Protein AF-0000000068600817 (afdb_homodimer)

pLDDT: mean 89.71, std 9.4, range [41.53, 97.94]

Foldseek 3Di:
DPPDADDPVLLLVLQCVDLLSVLLVLLLLLLVLVLVLVVLVVVQVVCCVPPVDRDPVSVVSNVVSVVSNVVSVLVSLVSLPPVLVVLVVQLVVQLVVLVVVPDDDCRSCPALSNLLSVLLSVLSVLSVVLSCVVVVNDDDDPVVNLVSLQSSLQSLLSSLVSQLVVLVVLLVVLVVQLVVLVVQLVVLVVVCVVVVDDPVVSNVVSVVSNVVSVVSNVVSVLSNLLSVLVSVLSVQSNDPDVPPDPPPPNVNSVSSSVSSVSSNVVSSVVSVVVSD/DPPDADDPVLLLVLQCVDLLSVLLVLLLLLLVLVLVLVVLVVVQVVCCVPPVDRDPVSVVSNVVSVVSNVVSVLVSLVSLPPVLVVLVVQLVVQLVVLVVVPDDDCRSCPALSNLLSVLLSVLSVLSVVLSCVVVVNDPDDPVVNLVSLQSSLQSLLSSLVSQLVVLVVLLVVLVVQLVVLVVQLVVLVVCCVVVVDDPVVSNVVSVVSNVVSVVSNVVSVLSNLLSVLVSVLSVQSNDPDVPPDPPPPNVNSVSSSVSSVSSNVVSSVVSVVVSD

InterPro domains:
  IPR008733 Peroxisomal biogenesis factor 11 [PF05648] (11-262)

Structure (mmCIF, N/CA/C/O backbone):
data_AF-0000000068600817-model_v1
#
loop_
_entity.id
_entity.type
_entity.pdbx_description
1 polymer 'Peroxisomal biogenesis factor 11'
#
loop_
_atom_site.group_PDB
_atom_site.id
_atom_site.type_symbol
_atom_site.label_atom_id
_atom_site.label_alt_id
_atom_site.label_comp_id
_atom_site.label_asym_id
_atom_site.label_entity_id
_atom_site.label_seq_id
_atom_site.pdbx_PDB_ins_code
_atom_site.Cartn_x
_atom_site.Cartn_y
_atom_site.Cartn_z
_atom_site.occupancy
_atom_site.B_iso_or_equiv
_atom_site.auth_seq_id
_atom_site.auth_comp_id
_atom_site.auth_asym_id
_atom_site.auth_atom_id
_atom_site.pdbx_PDB_model_num
ATOM 1 N N . MET A 1 1 ? -9.797 -16.734 -18.25 1 41.94 1 MET A N 1
ATOM 2 C CA . MET A 1 1 ? -8.5 -16.516 -18.875 1 41.94 1 MET A CA 1
ATOM 3 C C . MET A 1 1 ? -8.539 -15.289 -19.781 1 41.94 1 MET A C 1
ATOM 5 O O . MET A 1 1 ? -9.484 -15.094 -20.531 1 41.94 1 MET A O 1
ATOM 9 N N . ARG A 1 2 ? -7.879 -14.242 -19.297 1 53.97 2 ARG A N 1
ATOM 10 C CA . ARG A 1 2 ? -7.941 -12.992 -20.047 1 53.97 2 ARG A CA 1
ATOM 11 C C . ARG A 1 2 ? -7.43 -13.18 -21.469 1 53.97 2 ARG A C 1
ATOM 13 O O . ARG A 1 2 ? -6.309 -13.656 -21.672 1 53.97 2 ARG A O 1
ATOM 20 N N . ASP A 1 3 ? -8.273 -13.297 -22.328 1 66.25 3 ASP A N 1
ATOM 21 C CA . ASP A 1 3 ? -7.957 -13.516 -23.734 1 66.25 3 ASP A CA 1
ATOM 22 C C . ASP A 1 3 ? -7.066 -12.398 -24.281 1 66.25 3 ASP A C 1
ATOM 24 O O . ASP A 1 3 ? -6.477 -12.531 -25.359 1 66.25 3 ASP A O 1
ATOM 28 N N . ARG A 1 4 ? -6.957 -11.336 -23.594 1 80 4 ARG A N 1
ATOM 29 C CA . ARG A 1 4 ? -6.211 -10.219 -24.172 1 80 4 ARG A CA 1
ATOM 30 C C . ARG A 1 4 ? -4.867 -10.047 -23.469 1 80 4 ARG A C 1
ATOM 32 O O . ARG A 1 4 ? -4.746 -10.289 -22.266 1 80 4 ARG A O 1
ATOM 39 N N . PRO A 1 5 ? -3.898 -9.742 -24.219 1 88.75 5 PRO A N 1
ATOM 40 C CA . PRO A 1 5 ? -2.586 -9.461 -23.641 1 88.75 5 PRO A CA 1
ATOM 41 C C . PRO A 1 5 ? -2.615 -8.305 -22.641 1 88.75 5 PRO A C 1
ATOM 43 O O . PRO A 1 5 ? -3.422 -7.379 -22.797 1 88.75 5 PRO A O 1
ATOM 46 N N . PRO A 1 6 ? -1.846 -8.359 -21.703 1 91.31 6 PRO A N 1
ATOM 47 C CA . PRO A 1 6 ? -1.811 -7.281 -20.719 1 91.31 6 PRO A CA 1
ATOM 48 C C . PRO A 1 6 ? -1.373 -5.949 -21.328 1 91.31 6 PRO A C 1
ATOM 50 O O . PRO A 1 6 ? -0.428 -5.906 -22.109 1 91.31 6 PRO A O 1
ATOM 53 N N . ASP A 1 7 ? -2.107 -4.879 -21 1 93.19 7 ASP A N 1
ATOM 54 C CA . ASP A 1 7 ? -1.777 -3.545 -21.5 1 93.19 7 ASP A CA 1
ATOM 55 C C . ASP A 1 7 ? -1.223 -2.664 -20.375 1 93.19 7 ASP A C 1
ATOM 57 O O . ASP A 1 7 ? -0.893 -3.158 -19.297 1 93.19 7 ASP A O 1
ATOM 61 N N . ALA A 1 8 ? -1.062 -1.355 -20.672 1 94.44 8 ALA A N 1
ATOM 62 C CA . ALA A 1 8 ? -0.453 -0.411 -19.734 1 94.44 8 ALA A CA 1
ATOM 63 C C . ALA A 1 8 ? -1.304 -0.256 -18.484 1 94.44 8 ALA A C 1
ATOM 65 O O . ALA A 1 8 ? -0.772 -0.103 -17.375 1 94.44 8 ALA A O 1
ATOM 66 N N . LEU A 1 9 ? -2.592 -0.32 -18.688 1 95.81 9 LEU A N 1
ATOM 67 C CA . LEU A 1 9 ? -3.502 -0.198 -17.547 1 95.81 9 LEU A CA 1
ATOM 68 C C . LEU A 1 9 ? -3.35 -1.384 -16.609 1 95.81 9 LEU A C 1
ATOM 70 O O . LEU A 1 9 ? -3.297 -1.206 -15.383 1 95.81 9 LEU A O 1
ATOM 74 N N . ASP A 1 10 ? -3.24 -2.561 -17.141 1 96.69 10 ASP A N 1
ATOM 75 C CA . ASP A 1 10 ? -3.074 -3.762 -16.328 1 96.69 10 ASP A CA 1
ATOM 76 C C . ASP A 1 10 ? -1.786 -3.699 -15.508 1 96.69 10 ASP A C 1
ATOM 78 O O . ASP A 1 10 ? -1.777 -4.051 -14.328 1 96.69 10 ASP A O 1
ATOM 82 N N . VAL A 1 11 ? -0.773 -3.225 -16.156 1 96.44 11 VAL A N 1
ATOM 83 C CA . VAL A 1 11 ? 0.528 -3.15 -15.5 1 96.44 11 VAL A CA 1
ATOM 84 C C . VAL A 1 11 ? 0.489 -2.098 -14.391 1 96.44 11 VAL A C 1
ATOM 86 O O . VAL A 1 11 ? 1.001 -2.326 -13.297 1 96.44 11 VAL A O 1
ATOM 89 N N . ALA A 1 12 ? -0.114 -0.956 -14.711 1 97.19 12 ALA A N 1
ATOM 90 C CA . ALA A 1 12 ? -0.217 0.115 -13.727 1 97.19 12 ALA A CA 1
ATOM 91 C C . ALA A 1 12 ? -1 -0.343 -12.5 1 97.19 12 ALA A C 1
ATOM 93 O O . ALA A 1 12 ? -0.604 -0.067 -11.359 1 97.19 12 ALA A O 1
ATOM 94 N N . VAL A 1 13 ? -2.059 -1.041 -12.75 1 97.25 13 VAL A N 1
ATOM 95 C CA . VAL A 1 13 ? -2.898 -1.51 -11.648 1 97.25 13 VAL A CA 1
ATOM 96 C C . VAL A 1 13 ? -2.146 -2.561 -10.836 1 97.25 13 VAL A C 1
ATOM 98 O O . VAL A 1 13 ? -2.188 -2.547 -9.602 1 97.25 13 VAL A O 1
ATOM 101 N N . ALA A 1 14 ? -1.456 -3.445 -11.523 1 97 14 ALA A N 1
ATOM 102 C CA . ALA A 1 14 ? -0.674 -4.469 -10.836 1 97 14 ALA A CA 1
ATOM 103 C C . ALA A 1 14 ? 0.4 -3.838 -9.953 1 97 14 ALA A C 1
ATOM 105 O O . ALA A 1 14 ? 0.659 -4.312 -8.844 1 97 14 ALA A O 1
ATOM 106 N N . LEU A 1 15 ? 1.01 -2.793 -10.469 1 97.44 15 LEU A N 1
ATOM 107 C CA . LEU A 1 15 ? 2.035 -2.068 -9.727 1 97.44 15 LEU A CA 1
ATOM 108 C C . LEU A 1 15 ? 1.442 -1.405 -8.492 1 97.44 15 LEU A C 1
ATOM 110 O O . LEU A 1 15 ? 1.989 -1.53 -7.391 1 97.44 15 LEU A O 1
ATOM 114 N N . LEU A 1 16 ? 0.295 -0.814 -8.594 1 97.38 16 LEU A N 1
ATOM 115 C CA . LEU A 1 16 ? -0.275 0.026 -7.551 1 97.38 16 LEU A CA 1
ATOM 116 C C . LEU A 1 16 ? -1.018 -0.817 -6.52 1 97.38 16 LEU A C 1
ATOM 118 O O . LEU A 1 16 ? -1.346 -0.332 -5.434 1 97.38 16 LEU A O 1
ATOM 122 N N . LYS A 1 17 ? -1.222 -2.053 -6.801 1 96.56 17 LYS A N 1
ATOM 123 C CA . LYS A 1 17 ? -1.918 -2.924 -5.859 1 96.56 17 LYS A CA 1
ATOM 124 C C . LYS A 1 17 ? -0.972 -3.422 -4.77 1 96.56 17 LYS A C 1
ATOM 126 O O . LYS A 1 17 ? -1.417 -3.938 -3.742 1 96.56 17 LYS A O 1
ATOM 131 N N . LYS A 1 18 ? 0.251 -3.209 -5 1 97 18 LYS A N 1
ATOM 132 C CA . LYS A 1 18 ? 1.249 -3.607 -4.016 1 97 18 LYS A CA 1
ATOM 133 C C . LYS A 1 18 ? 1.677 -2.424 -3.152 1 97 18 LYS A C 1
ATOM 135 O O . LYS A 1 18 ? 1.805 -1.302 -3.65 1 97 18 LYS A O 1
ATOM 140 N N . ARG A 1 19 ? 1.894 -2.721 -1.908 1 96.56 19 ARG A N 1
ATOM 141 C CA . ARG A 1 19 ? 2.354 -1.683 -0.993 1 96.56 19 ARG A CA 1
ATOM 142 C C . ARG A 1 19 ? 3.643 -1.04 -1.497 1 96.56 19 ARG A C 1
ATOM 144 O O . ARG A 1 19 ? 3.752 0.187 -1.546 1 96.56 19 ARG A O 1
ATOM 151 N N . ASP A 1 20 ? 4.594 -1.848 -1.91 1 95.44 20 ASP A N 1
ATOM 152 C CA . ASP A 1 20 ? 5.879 -1.329 -2.375 1 95.44 20 ASP A CA 1
ATOM 153 C C . ASP A 1 20 ? 5.723 -0.586 -3.699 1 95.44 20 ASP A C 1
ATOM 155 O O . ASP A 1 20 ? 6.449 0.373 -3.967 1 95.44 20 ASP A O 1
ATOM 159 N N . GLY A 1 21 ? 4.828 -1.046 -4.512 1 96.88 21 GLY A N 1
ATOM 160 C CA . GLY A 1 21 ? 4.602 -0.365 -5.777 1 96.88 21 GLY A CA 1
ATOM 161 C C . GLY A 1 21 ? 4.148 1.072 -5.609 1 96.88 21 GLY A C 1
ATOM 162 O O . GLY A 1 21 ? 4.73 1.987 -6.191 1 96.88 21 GLY A O 1
ATOM 163 N N . VAL A 1 22 ? 3.123 1.237 -4.766 1 96.81 22 VAL A N 1
ATOM 164 C CA . VAL A 1 22 ? 2.607 2.584 -4.551 1 96.81 22 VAL A CA 1
ATOM 165 C C . VAL A 1 22 ? 3.652 3.428 -3.824 1 96.81 22 VAL A C 1
ATOM 167 O O . VAL A 1 22 ? 3.791 4.625 -4.094 1 96.81 22 VAL A O 1
ATOM 170 N N . ASP A 1 23 ? 4.371 2.85 -2.92 1 96.38 23 ASP A N 1
ATOM 171 C CA . ASP A 1 23 ? 5.402 3.578 -2.184 1 96.38 23 ASP A CA 1
ATOM 172 C C . ASP A 1 23 ? 6.469 4.125 -3.129 1 96.38 23 ASP A C 1
ATOM 174 O O . ASP A 1 23 ? 6.93 5.258 -2.969 1 96.38 23 ASP A O 1
ATOM 178 N N . LYS A 1 24 ? 6.863 3.301 -4.137 1 96.12 24 LYS A N 1
ATOM 179 C CA . LYS A 1 24 ? 7.926 3.742 -5.035 1 96.12 24 LYS A CA 1
ATOM 180 C C . LYS A 1 24 ? 7.41 4.785 -6.023 1 96.12 24 LYS A C 1
ATOM 182 O O . LYS A 1 24 ? 8.172 5.645 -6.48 1 96.12 24 LYS A O 1
ATOM 187 N N . VAL A 1 25 ? 6.145 4.746 -6.301 1 97.12 25 VAL A N 1
ATOM 188 C CA . VAL A 1 25 ? 5.543 5.801 -7.113 1 97.12 25 VAL A CA 1
ATOM 189 C C . VAL A 1 25 ? 5.539 7.113 -6.332 1 97.12 25 VAL A C 1
ATOM 191 O O . VAL A 1 25 ? 5.922 8.156 -6.867 1 97.12 25 VAL A O 1
ATOM 194 N N . LEU A 1 26 ? 5.152 7.012 -5.094 1 97.25 26 LEU A N 1
ATOM 195 C CA . LEU A 1 26 ? 5.105 8.203 -4.258 1 97.25 26 LEU A CA 1
ATOM 196 C C . LEU A 1 26 ? 6.508 8.75 -4.008 1 97.25 26 LEU A C 1
ATOM 198 O O . LEU A 1 26 ? 6.707 9.969 -3.953 1 97.25 26 LEU A O 1
ATOM 202 N N . LYS A 1 27 ? 7.402 7.832 -3.863 1 96.19 27 LYS A N 1
ATOM 203 C CA . LYS A 1 27 ? 8.797 8.258 -3.717 1 96.19 27 LYS A CA 1
ATOM 204 C C . LYS A 1 27 ? 9.258 9.039 -4.941 1 96.19 27 LYS A C 1
ATOM 206 O O . LYS A 1 27 ? 9.938 10.062 -4.809 1 96.19 27 LYS A O 1
ATOM 211 N N . LEU A 1 28 ? 8.953 8.562 -6.039 1 97.25 28 LEU A N 1
ATOM 212 C CA . LEU A 1 28 ? 9.32 9.242 -7.277 1 97.25 28 LEU A CA 1
ATOM 213 C C . LEU A 1 28 ? 8.703 10.633 -7.332 1 97.25 28 LEU A C 1
ATOM 215 O O . LEU A 1 28 ? 9.383 11.609 -7.648 1 97.25 28 LEU A O 1
ATOM 219 N N . PHE A 1 29 ? 7.422 10.766 -6.98 1 96.94 29 PHE A N 1
ATOM 220 C CA . PHE A 1 29 ? 6.746 12.055 -6.973 1 96.94 29 PHE A CA 1
ATOM 221 C C . PHE A 1 29 ? 7.395 13 -5.965 1 96.94 29 PHE A C 1
ATOM 223 O O . PHE A 1 29 ? 7.586 14.18 -6.25 1 96.94 29 PHE A O 1
ATOM 230 N N . ARG A 1 30 ? 7.684 12.43 -4.883 1 96.44 30 ARG A N 1
ATOM 231 C CA . ARG A 1 30 ? 8.258 13.25 -3.824 1 96.44 30 ARG A CA 1
ATOM 232 C C . ARG A 1 30 ? 9.602 13.836 -4.258 1 96.44 30 ARG A C 1
ATOM 234 O O . ARG A 1 30 ? 9.789 15.055 -4.207 1 96.44 30 ARG A O 1
ATOM 241 N N . TYR A 1 31 ? 10.438 13.047 -4.746 1 95.75 31 TYR A N 1
ATOM 242 C CA . TYR A 1 31 ? 11.789 13.5 -5.062 1 95.75 31 TYR A CA 1
ATOM 243 C C . TYR A 1 31 ? 11.805 14.32 -6.344 1 95.75 31 TYR A C 1
ATOM 245 O O . TYR A 1 31 ? 12.633 15.219 -6.504 1 95.75 31 TYR A O 1
ATOM 253 N N . ALA A 1 32 ? 10.922 14.023 -7.266 1 97.19 32 ALA A N 1
ATOM 254 C CA . ALA A 1 32 ? 10.766 14.906 -8.414 1 97.19 32 ALA A CA 1
ATOM 255 C C . ALA A 1 32 ? 10.344 16.312 -7.973 1 97.19 32 ALA A C 1
ATOM 257 O O . ALA A 1 32 ? 10.844 17.312 -8.5 1 97.19 32 ALA A O 1
ATOM 258 N N . THR A 1 33 ? 9.461 16.328 -7.008 1 97 33 THR A N 1
ATOM 259 C CA . THR A 1 33 ? 8.992 17.609 -6.488 1 97 33 THR A CA 1
ATOM 260 C C . THR A 1 33 ? 10.117 18.344 -5.762 1 97 33 THR A C 1
ATOM 262 O O . THR A 1 33 ? 10.297 19.547 -5.953 1 97 33 THR A O 1
ATOM 265 N N . ILE A 1 34 ? 10.812 17.641 -4.969 1 95.88 34 ILE A N 1
ATOM 266 C CA . ILE A 1 34 ? 11.922 18.234 -4.246 1 95.88 34 ILE A CA 1
ATOM 267 C C . ILE A 1 34 ? 12.93 18.812 -5.238 1 95.88 34 ILE A C 1
ATOM 269 O O . ILE A 1 34 ? 13.414 19.938 -5.062 1 95.88 34 ILE A O 1
ATOM 273 N N . PHE A 1 35 ? 13.203 18.062 -6.238 1 95.5 35 PHE A N 1
ATOM 274 C CA . PHE A 1 35 ? 14.141 18.516 -7.262 1 95.5 35 PHE A CA 1
ATOM 275 C C . PHE A 1 35 ? 13.609 19.766 -7.961 1 95.5 35 PHE A C 1
ATOM 277 O O . PHE A 1 35 ? 14.328 20.75 -8.117 1 95.5 35 PHE A O 1
ATOM 284 N N . ALA A 1 36 ? 12.391 19.75 -8.367 1 95.44 36 ALA A N 1
ATOM 285 C CA . ALA A 1 36 ? 11.781 20.875 -9.07 1 95.44 36 ALA A CA 1
ATOM 286 C C . ALA A 1 36 ? 11.75 22.125 -8.188 1 95.44 36 ALA A C 1
ATOM 288 O O . ALA A 1 36 ? 12.031 23.234 -8.656 1 95.44 36 ALA A O 1
ATOM 289 N N . VAL A 1 37 ? 11.398 21.953 -6.965 1 95.12 37 VAL A N 1
ATOM 290 C CA . VAL A 1 37 ? 11.328 23.062 -6.023 1 95.12 37 VAL A CA 1
ATOM 291 C C . VAL A 1 37 ? 12.719 23.641 -5.805 1 95.12 37 VAL A C 1
ATOM 293 O O . VAL A 1 37 ? 12.891 24.875 -5.766 1 95.12 37 VAL A O 1
ATOM 296 N N . SER A 1 38 ? 13.664 22.781 -5.629 1 93.25 38 SER A N 1
ATOM 297 C CA . SER A 1 38 ? 15.039 23.234 -5.438 1 93.25 38 SER A CA 1
ATOM 298 C C . SER A 1 38 ? 15.539 24.016 -6.645 1 93.25 38 SER A C 1
ATOM 300 O O . SER A 1 38 ? 16.219 25.031 -6.496 1 93.25 38 SER A O 1
ATOM 302 N N . GLU A 1 39 ? 15.266 23.562 -7.824 1 92.56 39 GLU A N 1
ATOM 303 C CA . GLU A 1 39 ? 15.656 24.266 -9.047 1 92.56 39 GLU A CA 1
ATOM 304 C C . GLU A 1 39 ? 14.938 25.609 -9.148 1 92.56 39 GLU A C 1
ATOM 306 O O . GLU A 1 39 ? 15.523 26.594 -9.609 1 92.56 39 GLU A O 1
ATOM 311 N N . ALA A 1 40 ? 13.734 25.609 -8.758 1 92.56 40 ALA A N 1
ATOM 312 C CA . ALA A 1 40 ? 12.969 26.844 -8.773 1 92.56 40 ALA A CA 1
ATOM 313 C C . ALA A 1 40 ? 13.555 27.859 -7.789 1 92.56 40 ALA A C 1
ATOM 315 O O . ALA A 1 40 ? 13.602 29.062 -8.078 1 92.56 40 ALA A O 1
ATOM 316 N N . LYS A 1 41 ? 13.883 27.406 -6.648 1 91.06 41 LYS A N 1
ATOM 317 C CA . LYS A 1 41 ? 14.516 28.281 -5.66 1 91.06 41 LYS A CA 1
ATOM 318 C C . LYS A 1 41 ? 15.82 28.875 -6.203 1 91.06 41 LYS A C 1
ATOM 320 O O . LYS A 1 41 ? 16.109 30.047 -6 1 91.06 41 LYS A O 1
ATOM 325 N N . ARG A 1 42 ? 16.547 28.047 -6.867 1 88.88 42 ARG A N 1
ATOM 326 C CA . ARG A 1 42 ? 17.797 28.5 -7.449 1 88.88 42 ARG A CA 1
ATOM 327 C C . ARG A 1 42 ? 17.562 29.547 -8.523 1 88.88 42 ARG A C 1
ATOM 329 O O . ARG A 1 42 ? 18.25 30.578 -8.57 1 88.88 42 ARG A O 1
ATOM 336 N N . MET A 1 43 ? 16.656 29.234 -9.328 1 86.81 43 MET A N 1
ATOM 337 C CA . MET A 1 43 ? 16.328 30.172 -10.406 1 86.81 43 MET A CA 1
ATOM 338 C C . MET A 1 43 ? 15.82 31.484 -9.852 1 86.81 43 MET A C 1
ATOM 340 O O . MET A 1 43 ? 16.125 32.562 -10.383 1 86.81 43 MET A O 1
ATOM 344 N N . SER A 1 44 ? 14.977 31.406 -8.875 1 87.25 44 SER A N 1
ATOM 345 C CA . SER A 1 44 ? 14.43 32.625 -8.242 1 87.25 44 SER A CA 1
ATOM 346 C C . SER A 1 44 ? 15.531 33.438 -7.605 1 87.25 44 SER A C 1
ATOM 348 O O . SER A 1 44 ? 15.5 34.688 -7.672 1 87.25 44 SER A O 1
ATOM 350 N N . ARG A 1 45 ? 16.453 32.844 -6.984 1 85.31 45 ARG A N 1
ATOM 351 C CA . ARG A 1 45 ? 17.578 33.531 -6.387 1 85.31 45 ARG A CA 1
ATOM 352 C C . ARG A 1 45 ? 18.406 34.25 -7.449 1 85.31 45 ARG A C 1
ATOM 354 O O . ARG A 1 45 ? 18.797 35.406 -7.266 1 85.31 45 ARG A O 1
ATOM 361 N N . THR A 1 46 ? 18.625 33.594 -8.5 1 82.94 46 THR A N 1
ATOM 362 C CA . THR A 1 46 ? 19.391 34.156 -9.594 1 82.94 46 THR A CA 1
ATOM 363 C C . THR A 1 46 ? 18.656 35.344 -10.219 1 82.94 46 THR A C 1
ATOM 365 O O . THR A 1 46 ? 19.25 36.375 -10.555 1 82.94 46 THR A O 1
ATOM 368 N N . ALA A 1 47 ? 17.375 35.094 -10.383 1 81.69 47 ALA A N 1
ATOM 369 C CA . ALA A 1 47 ? 16.547 36.156 -10.961 1 81.69 47 ALA A CA 1
ATOM 370 C C . ALA A 1 47 ? 16.484 37.375 -10.039 1 81.69 47 ALA A C 1
ATOM 372 O O . ALA A 1 47 ? 16.531 38.5 -10.508 1 81.69 47 ALA A O 1
ATOM 373 N N . LYS A 1 48 ? 16.266 37.156 -8.812 1 81.06 48 LYS A N 1
ATOM 374 C CA . LYS A 1 48 ? 16.234 38.219 -7.844 1 81.06 48 LYS A CA 1
ATOM 375 C C . LYS A 1 48 ? 17.547 39.031 -7.871 1 81.06 48 LYS A C 1
ATOM 377 O O . LYS A 1 48 ? 17.531 40.25 -7.781 1 81.06 48 LYS A O 1
ATOM 382 N N . ASP A 1 49 ? 18.594 38.281 -8.008 1 78.44 49 ASP A N 1
ATOM 383 C CA . ASP A 1 49 ? 19.891 38.938 -8.07 1 78.44 49 ASP A CA 1
ATOM 384 C C . ASP A 1 49 ? 20.047 39.75 -9.344 1 78.44 49 ASP A C 1
ATOM 386 O O . ASP A 1 49 ? 20.688 40.781 -9.344 1 78.44 49 ASP A O 1
ATOM 390 N N . SER A 1 50 ? 19.359 39.281 -10.328 1 76.19 50 SER A N 1
ATOM 391 C CA . SER A 1 50 ? 19.516 39.938 -11.617 1 76.19 50 SER A CA 1
ATOM 392 C C . SER A 1 50 ? 18.5 41.062 -11.781 1 76.19 50 SER A C 1
ATOM 394 O O . SER A 1 50 ? 18.828 42.156 -12.219 1 76.19 50 SER A O 1
ATOM 396 N N . SER A 1 51 ? 17.25 40.688 -11.531 1 75.06 51 SER A N 1
ATOM 397 C CA . SER A 1 51 ? 16.203 41.656 -11.898 1 75.06 51 SER A CA 1
ATOM 398 C C . SER A 1 51 ? 15.539 42.219 -10.656 1 75.06 51 SER A C 1
ATOM 400 O O . SER A 1 51 ? 14.805 43.219 -10.75 1 75.06 51 SER A O 1
ATOM 402 N N . GLY A 1 52 ? 15.781 41.781 -9.43 1 69.75 52 GLY A N 1
ATOM 403 C CA . GLY A 1 52 ? 15.266 42.312 -8.188 1 69.75 52 GLY A CA 1
ATOM 404 C C . GLY A 1 52 ? 13.836 41.875 -7.895 1 69.75 52 GLY A C 1
ATOM 405 O O . GLY A 1 52 ? 13.273 42.25 -6.863 1 69.75 52 GLY A O 1
ATOM 406 N N . ALA A 1 53 ? 13.188 41.219 -8.781 1 71.25 53 ALA A N 1
ATOM 407 C CA . ALA A 1 53 ? 11.773 40.906 -8.539 1 71.25 53 ALA A CA 1
ATOM 408 C C . ALA A 1 53 ? 11.539 39.406 -8.422 1 71.25 53 ALA A C 1
ATOM 410 O O . ALA A 1 53 ? 12.102 38.625 -9.188 1 71.25 53 ALA A O 1
ATOM 411 N N . GLU A 1 54 ? 10.992 39.031 -7.336 1 75 54 GLU A N 1
ATOM 412 C CA . GLU A 1 54 ? 10.57 37.656 -7.16 1 75 54 GLU A CA 1
ATOM 413 C C . GLU A 1 54 ? 9.219 37.406 -7.828 1 75 54 GLU A C 1
ATOM 415 O O . GLU A 1 54 ? 8.289 38.188 -7.676 1 75 54 GLU A O 1
ATOM 420 N N . SER A 1 55 ? 9.188 36.5 -8.789 1 82.38 55 SER A N 1
ATOM 421 C CA . SER A 1 55 ? 7.949 36.156 -9.469 1 82.38 55 SER A CA 1
ATOM 422 C C . SER A 1 55 ? 6.977 35.469 -8.523 1 82.38 55 SER A C 1
ATOM 424 O O . SER A 1 55 ? 7.352 34.531 -7.812 1 82.38 55 SER A O 1
ATOM 426 N N . VAL A 1 56 ? 5.82 36.031 -8.328 1 80.62 56 VAL A N 1
ATOM 427 C CA . VAL A 1 56 ? 4.75 35.5 -7.492 1 80.62 56 VAL A CA 1
ATOM 428 C C . VAL A 1 56 ? 4.441 34.062 -7.883 1 80.62 56 VAL A C 1
ATOM 430 O O . VAL A 1 56 ? 4.191 33.219 -7.02 1 80.62 56 VAL A O 1
ATOM 433 N N . THR A 1 57 ? 4.566 33.781 -9.148 1 84.56 57 THR A N 1
ATOM 434 C CA . THR A 1 57 ? 4.277 32.438 -9.664 1 84.56 57 THR A CA 1
ATOM 435 C C . THR A 1 57 ? 5.301 31.438 -9.156 1 84.56 57 THR A C 1
ATOM 437 O O . THR A 1 57 ? 4.949 30.312 -8.805 1 84.56 57 THR A O 1
ATOM 440 N N . VAL A 1 58 ? 6.488 31.828 -9.062 1 89.44 58 VAL A N 1
ATOM 441 C CA . VAL A 1 58 ? 7.551 30.938 -8.617 1 89.44 58 VAL A CA 1
ATOM 442 C C . VAL A 1 58 ? 7.414 30.688 -7.121 1 89.44 58 VAL A C 1
ATOM 444 O O . VAL A 1 58 ? 7.598 29.547 -6.66 1 89.44 58 VAL A O 1
ATOM 447 N N . THR A 1 59 ? 7.023 31.656 -6.418 1 89.94 59 THR A N 1
ATOM 448 C CA . THR A 1 59 ? 6.848 31.516 -4.977 1 89.94 59 THR A CA 1
ATOM 449 C C . THR A 1 59 ? 5.688 30.578 -4.656 1 89.94 59 THR A C 1
ATOM 451 O O . THR A 1 59 ? 5.77 29.766 -3.73 1 89.94 59 THR A O 1
ATOM 454 N N . GLU A 1 60 ? 4.672 30.719 -5.43 1 91 60 GLU A N 1
ATOM 455 C CA . GLU A 1 60 ? 3.529 29.828 -5.246 1 91 60 GLU A CA 1
ATOM 456 C C . GLU A 1 60 ? 3.891 28.391 -5.59 1 91 60 GLU A C 1
ATOM 458 O O . GLU A 1 60 ? 3.438 27.453 -4.926 1 91 60 GLU A O 1
ATOM 463 N N . PHE A 1 61 ? 4.629 28.281 -6.578 1 93.31 61 PHE A N 1
ATOM 464 C CA . PHE A 1 61 ? 5.086 26.953 -6.98 1 93.31 61 PHE A CA 1
ATOM 465 C C . PHE A 1 61 ? 5.922 26.312 -5.879 1 93.31 61 PHE A C 1
ATOM 467 O O . PHE A 1 61 ? 5.758 25.125 -5.574 1 93.31 61 PHE A O 1
ATOM 474 N N . ILE A 1 62 ? 6.762 27.062 -5.301 1 94.5 62 ILE A N 1
ATOM 475 C CA . ILE A 1 62 ? 7.629 26.562 -4.234 1 94.5 62 ILE A CA 1
ATOM 476 C C . ILE A 1 62 ? 6.789 26.188 -3.018 1 94.5 62 ILE A C 1
ATOM 478 O O . ILE A 1 62 ? 7 25.141 -2.416 1 94.5 62 ILE A O 1
ATOM 482 N N . ARG A 1 63 ? 5.863 26.984 -2.699 1 93.69 63 ARG A N 1
ATOM 483 C CA . ARG A 1 63 ? 4.984 26.703 -1.567 1 93.69 63 ARG A CA 1
ATOM 484 C C . ARG A 1 63 ? 4.18 25.422 -1.8 1 93.69 63 ARG A C 1
ATOM 486 O O . ARG A 1 63 ? 4.137 24.547 -0.939 1 93.69 63 ARG A O 1
ATOM 493 N N . ALA A 1 64 ? 3.58 25.344 -2.971 1 94.75 64 ALA A N 1
ATOM 494 C CA . ALA A 1 64 ? 2.766 24.188 -3.326 1 94.75 64 ALA A CA 1
ATOM 495 C C . ALA A 1 64 ? 3.609 22.922 -3.373 1 94.75 64 ALA A C 1
ATOM 497 O O . ALA A 1 64 ? 3.186 21.859 -2.891 1 94.75 64 ALA A O 1
ATOM 498 N N . GLY A 1 65 ? 4.742 23.078 -3.977 1 96.38 65 GLY A N 1
ATOM 499 C CA . GLY A 1 65 ? 5.637 21.938 -4.059 1 96.38 65 GLY A CA 1
ATOM 500 C C . GLY A 1 65 ? 6.117 21.453 -2.701 1 96.38 65 GLY A C 1
ATOM 501 O O . GLY A 1 65 ? 6.203 20.25 -2.459 1 96.38 65 GLY A O 1
ATOM 502 N N . THR A 1 66 ? 6.387 22.359 -1.854 1 95.75 66 THR A N 1
ATOM 503 C CA . THR A 1 66 ? 6.832 22.016 -0.507 1 95.75 66 THR A CA 1
ATOM 504 C C . THR A 1 66 ? 5.715 21.328 0.274 1 95.75 66 THR A C 1
ATOM 506 O O . THR A 1 66 ? 5.953 20.344 0.982 1 95.75 66 THR A O 1
ATOM 509 N N . ALA A 1 67 ? 4.559 21.812 0.119 1 95 67 ALA A N 1
ATOM 510 C CA . ALA A 1 67 ? 3.41 21.203 0.774 1 95 67 ALA A CA 1
ATOM 511 C C . ALA A 1 67 ? 3.189 19.781 0.266 1 95 67 ALA A C 1
ATOM 513 O O . ALA A 1 67 ? 2.881 18.875 1.047 1 95 67 ALA A O 1
ATOM 514 N N . LEU A 1 68 ? 3.367 19.656 -1.008 1 96.25 68 LEU A N 1
ATOM 515 C CA . LEU A 1 68 ? 3.172 18.344 -1.636 1 96.25 68 LEU A CA 1
ATOM 516 C C . LEU A 1 68 ? 4.191 17.344 -1.124 1 96.25 68 LEU A C 1
ATOM 518 O O . LEU A 1 68 ? 3.828 16.234 -0.699 1 96.25 68 LEU A O 1
ATOM 522 N N . GLU A 1 69 ? 5.441 17.703 -1.213 1 96.88 69 GLU A N 1
ATOM 523 C CA . GLU A 1 69 ? 6.477 16.75 -0.792 1 96.88 69 GLU A CA 1
ATOM 524 C C . GLU A 1 69 ? 6.367 16.453 0.698 1 96.88 69 GLU A C 1
ATOM 526 O O . GLU A 1 69 ? 6.621 15.32 1.122 1 96.88 69 GLU A O 1
ATOM 531 N N . ARG A 1 70 ? 5.957 17.359 1.492 1 94.81 70 ARG A N 1
ATOM 532 C CA . ARG A 1 70 ? 5.777 17.125 2.92 1 94.81 70 ARG A CA 1
ATOM 533 C C . ARG A 1 70 ? 4.621 16.172 3.174 1 94.81 70 ARG A C 1
ATOM 535 O O . ARG A 1 70 ? 4.727 15.273 4.023 1 94.81 70 ARG A O 1
ATOM 542 N N . SER A 1 71 ? 3.57 16.391 2.5 1 95.25 71 SER A N 1
ATOM 543 C CA . SER A 1 71 ? 2.412 15.516 2.629 1 95.25 71 SER A CA 1
ATOM 544 C C . SER A 1 71 ? 2.762 14.086 2.252 1 95.25 71 SER A C 1
ATOM 546 O O . SER A 1 71 ? 2.414 13.148 2.973 1 95.25 71 SER A O 1
ATOM 548 N N . ILE A 1 72 ? 3.479 13.922 1.157 1 96.88 72 ILE A N 1
ATOM 549 C CA . ILE A 1 72 ? 3.863 12.594 0.687 1 96.88 72 ILE A CA 1
ATOM 550 C C . ILE A 1 72 ? 4.848 11.961 1.671 1 96.88 72 ILE A C 1
ATOM 552 O O . ILE A 1 72 ? 4.719 10.781 2.014 1 96.88 72 ILE A O 1
ATOM 556 N N . GLY A 1 73 ? 5.809 12.711 2.109 1 95.12 73 GLY A N 1
ATOM 557 C CA . GLY A 1 73 ? 6.781 12.211 3.066 1 95.12 73 GLY A CA 1
ATOM 558 C C . GLY A 1 73 ? 6.152 11.711 4.352 1 95.12 73 GLY A C 1
ATOM 559 O O . GLY A 1 73 ? 6.512 10.641 4.848 1 95.12 73 GLY A O 1
ATOM 560 N N . SER A 1 74 ? 5.215 12.461 4.809 1 93.88 74 SER A N 1
ATOM 561 C CA . SER A 1 74 ? 4.516 12.07 6.031 1 93.88 74 SER A CA 1
ATOM 562 C C . SER A 1 74 ? 3.701 10.797 5.82 1 93.88 74 SER A C 1
ATOM 564 O O . SER A 1 74 ? 3.65 9.938 6.695 1 93.88 74 SER A O 1
ATOM 566 N N . ALA A 1 75 ? 3.059 10.703 4.699 1 96.12 75 ALA A N 1
ATOM 567 C CA . ALA A 1 75 ? 2.24 9.531 4.395 1 96.12 75 ALA A CA 1
ATOM 568 C C . ALA A 1 75 ? 3.104 8.281 4.266 1 96.12 75 ALA A C 1
ATOM 570 O O . ALA A 1 75 ? 2.725 7.207 4.734 1 96.12 75 ALA A O 1
ATOM 571 N N . ARG A 1 76 ? 4.219 8.445 3.633 1 94.81 76 ARG A N 1
ATOM 572 C CA . ARG A 1 76 ? 5.105 7.305 3.443 1 94.81 76 ARG A CA 1
ATOM 573 C C . ARG A 1 76 ? 5.582 6.754 4.781 1 94.81 76 ARG A C 1
ATOM 575 O O . ARG A 1 76 ? 5.773 5.543 4.93 1 94.81 76 ARG A O 1
ATOM 582 N N . ARG A 1 77 ? 5.785 7.531 5.707 1 93.38 77 ARG A N 1
ATOM 583 C CA . ARG A 1 77 ? 6.207 7.07 7.027 1 93.38 77 ARG A CA 1
ATOM 584 C C . ARG A 1 77 ? 5.133 6.211 7.68 1 93.38 77 ARG A C 1
ATOM 586 O O . ARG A 1 77 ? 5.438 5.195 8.312 1 93.38 77 ARG A O 1
ATOM 593 N N . VAL A 1 78 ? 3.904 6.598 7.492 1 95.25 78 VAL A N 1
ATOM 594 C CA . VAL A 1 78 ? 2.793 5.863 8.086 1 95.25 78 VAL A CA 1
ATOM 595 C C . VAL A 1 78 ? 2.662 4.492 7.422 1 95.25 78 VAL A C 1
ATOM 597 O O . VAL A 1 78 ? 2.467 3.484 8.102 1 95.25 78 VAL A O 1
ATOM 600 N N . TYR A 1 79 ? 2.816 4.449 6.152 1 93.31 79 TYR A N 1
ATOM 601 C CA . TYR A 1 79 ? 2.572 3.221 5.402 1 93.31 79 TYR A CA 1
ATOM 602 C C . TYR A 1 79 ? 3.719 2.234 5.586 1 93.31 79 TYR A C 1
ATOM 604 O O . TYR A 1 79 ? 3.66 1.105 5.094 1 93.31 79 TYR A O 1
ATOM 612 N N . ARG A 1 80 ? 4.738 2.635 6.348 1 92.94 80 ARG A N 1
ATOM 613 C CA . ARG A 1 80 ? 5.812 1.709 6.688 1 92.94 80 ARG A CA 1
ATOM 614 C C . ARG A 1 80 ? 5.438 0.846 7.883 1 92.94 80 ARG A C 1
ATOM 616 O O . ARG A 1 80 ? 6.18 -0.06 8.266 1 92.94 80 ARG A O 1
ATOM 623 N N . VAL A 1 81 ? 4.316 1.058 8.328 1 93.31 81 VAL A N 1
ATOM 624 C CA . VAL A 1 81 ? 3.861 0.314 9.492 1 93.31 81 VAL A CA 1
ATOM 625 C C . VAL A 1 81 ? 3.859 -1.182 9.188 1 93.31 81 VAL A C 1
ATOM 627 O O . VAL A 1 81 ? 3.361 -1.606 8.141 1 93.31 81 VAL A O 1
ATOM 630 N N . GLY A 1 82 ? 4.512 -1.918 10.062 1 95.25 82 GLY A N 1
ATOM 631 C CA . GLY A 1 82 ? 4.48 -3.369 9.961 1 95.25 82 GLY A CA 1
ATOM 632 C C . GLY A 1 82 ? 5.5 -3.918 8.984 1 95.25 82 GLY A C 1
ATOM 633 O O . GLY A 1 82 ? 5.66 -5.137 8.859 1 95.25 82 GLY A O 1
ATOM 634 N N . LYS A 1 83 ? 6.199 -3.072 8.328 1 96 83 LYS A N 1
ATOM 635 C CA . LYS A 1 83 ? 7.184 -3.535 7.352 1 96 83 LYS A CA 1
ATOM 636 C C . LYS A 1 83 ? 8.258 -4.391 8.023 1 96 83 LYS A C 1
ATOM 638 O O . LYS A 1 83 ? 8.844 -5.266 7.383 1 96 83 LYS A O 1
ATOM 643 N N . PHE A 1 84 ? 8.555 -4.141 9.344 1 97.25 84 PHE A N 1
ATOM 644 C CA . PHE A 1 84 ? 9.578 -4.895 10.062 1 97.25 84 PHE A CA 1
ATOM 645 C C . PHE A 1 84 ? 9.203 -6.371 10.141 1 97.25 84 PHE A C 1
ATOM 647 O O . PHE A 1 84 ? 10.078 -7.227 10.297 1 97.25 84 PHE A O 1
ATOM 654 N N . LEU A 1 85 ? 7.918 -6.668 10.031 1 97 85 LEU A N 1
ATOM 655 C CA . LEU A 1 85 ? 7.488 -8.062 10.023 1 97 85 LEU A CA 1
ATOM 656 C C . LEU A 1 85 ? 7.992 -8.781 8.773 1 97 85 LEU A C 1
ATOM 658 O O . LEU A 1 85 ? 8.336 -9.961 8.836 1 97 85 LEU A O 1
ATOM 662 N N . GLY A 1 86 ? 7.984 -8.039 7.719 1 96.38 86 GLY A N 1
ATOM 663 C CA . GLY A 1 86 ? 8.578 -8.602 6.52 1 96.38 86 GLY A CA 1
ATOM 664 C C . GLY A 1 86 ? 10.055 -8.914 6.672 1 96.38 86 GLY A C 1
ATOM 665 O O . GLY A 1 86 ? 10.539 -9.938 6.184 1 96.38 86 GLY A O 1
ATOM 666 N N . ASN A 1 87 ? 10.711 -8.07 7.355 1 96.31 87 ASN A N 1
ATOM 667 C CA . ASN A 1 87 ? 12.133 -8.289 7.594 1 96.31 87 ASN A CA 1
ATOM 668 C C . ASN A 1 87 ? 12.359 -9.445 8.57 1 96.31 87 ASN A C 1
ATOM 670 O O . ASN A 1 87 ? 13.367 -10.148 8.469 1 96.31 87 ASN A O 1
ATOM 674 N N . ALA A 1 88 ? 11.445 -9.562 9.5 1 96.75 88 ALA A N 1
ATOM 675 C CA . ALA A 1 88 ? 11.523 -10.727 10.383 1 96.75 88 ALA A CA 1
ATOM 676 C C . ALA A 1 88 ? 11.383 -12.023 9.594 1 96.75 88 ALA A C 1
ATOM 678 O O . ALA A 1 88 ? 12.078 -13.008 9.875 1 96.75 88 ALA A O 1
ATOM 679 N N . GLN A 1 89 ? 10.5 -12 8.703 1 96.5 89 GLN A N 1
ATOM 680 C CA . GLN A 1 89 ? 10.352 -13.156 7.824 1 96.5 89 GLN A CA 1
ATOM 681 C C . GLN A 1 89 ? 11.617 -13.406 7.008 1 96.5 89 GLN A C 1
ATOM 683 O O . GLN A 1 89 ? 12.055 -14.547 6.859 1 96.5 89 GLN A O 1
ATOM 688 N N . ASP A 1 90 ? 12.172 -12.32 6.465 1 95.19 90 ASP A N 1
ATOM 689 C CA . ASP A 1 90 ? 13.414 -12.43 5.707 1 95.19 90 ASP A CA 1
ATOM 690 C C . ASP A 1 90 ? 14.531 -13.016 6.562 1 95.19 90 ASP A C 1
ATOM 692 O O . ASP A 1 90 ? 15.352 -13.805 6.074 1 95.19 90 ASP A O 1
ATOM 696 N N . LEU A 1 91 ? 14.602 -12.57 7.785 1 95.56 91 LEU A N 1
ATOM 697 C CA . LEU A 1 91 ? 15.609 -13.062 8.719 1 95.56 91 LEU A CA 1
ATOM 698 C C . LEU A 1 91 ? 15.438 -14.555 8.953 1 95.56 91 LEU A C 1
ATOM 700 O O . LEU A 1 91 ? 16.406 -15.312 8.906 1 95.56 91 LEU A O 1
ATOM 704 N N . ARG A 1 92 ? 14.242 -14.945 9.203 1 94.5 92 ARG A N 1
ATOM 705 C CA . ARG A 1 92 ? 13.953 -16.359 9.406 1 94.5 92 ARG A CA 1
ATOM 706 C C . ARG A 1 92 ? 14.352 -17.188 8.18 1 94.5 92 ARG A C 1
ATOM 708 O O . ARG A 1 92 ? 14.953 -18.25 8.305 1 94.5 92 ARG A O 1
ATOM 715 N N . ASP A 1 93 ? 14.023 -16.672 7.047 1 92.62 93 ASP A N 1
ATOM 716 C CA . ASP A 1 93 ? 14.352 -17.375 5.809 1 92.62 93 ASP A CA 1
ATOM 717 C C . ASP A 1 93 ? 15.859 -17.438 5.594 1 92.62 93 ASP A C 1
ATOM 719 O O . ASP A 1 93 ? 16.391 -18.438 5.098 1 92.62 93 ASP A O 1
ATOM 723 N N . ALA A 1 94 ? 16.516 -16.359 5.914 1 92.69 94 ALA A N 1
ATOM 724 C CA . ALA A 1 94 ? 17.969 -16.328 5.762 1 92.69 94 ALA A CA 1
ATOM 725 C C . ALA A 1 94 ? 18.641 -17.344 6.684 1 92.69 94 ALA A C 1
ATOM 727 O O . ALA A 1 94 ? 19.609 -18 6.297 1 92.69 94 ALA A O 1
ATOM 728 N N . ILE A 1 95 ? 18.172 -17.453 7.855 1 93.5 95 ILE A N 1
ATOM 729 C CA . ILE A 1 95 ? 18.719 -18.422 8.805 1 93.5 95 ILE A CA 1
ATOM 730 C C . ILE A 1 95 ? 18.469 -19.844 8.297 1 93.5 95 ILE A C 1
ATOM 732 O O . ILE A 1 95 ? 19.375 -20.672 8.328 1 93.5 95 ILE A O 1
ATOM 736 N N . ALA A 1 96 ? 17.281 -20.062 7.82 1 90.75 96 ALA A N 1
ATOM 737 C CA . ALA A 1 96 ? 16.938 -21.375 7.293 1 90.75 96 ALA A CA 1
ATOM 738 C C . ALA A 1 96 ? 17.812 -21.734 6.098 1 90.75 96 ALA A C 1
ATOM 740 O O . ALA A 1 96 ? 18.219 -22.891 5.941 1 90.75 96 ALA A O 1
ATOM 741 N N . GLU A 1 97 ? 18.031 -20.781 5.316 1 89.88 97 GLU A N 1
ATOM 742 C CA . GLU A 1 97 ? 18.875 -21 4.152 1 89.88 97 GLU A CA 1
ATOM 743 C C . GLU A 1 97 ? 20.312 -21.297 4.57 1 89.88 97 GLU A C 1
ATOM 745 O O . GLU A 1 97 ? 20.984 -22.125 3.953 1 89.88 97 GLU A O 1
ATOM 750 N N . ALA A 1 98 ? 20.812 -20.578 5.516 1 89.94 98 ALA A N 1
ATOM 751 C CA . ALA A 1 98 ? 22.156 -20.828 6.031 1 89.94 98 ALA A CA 1
ATOM 752 C C . ALA A 1 98 ? 22.266 -22.234 6.633 1 89.94 98 ALA A C 1
ATOM 754 O O . ALA A 1 98 ? 23.266 -22.922 6.426 1 89.94 98 ALA A O 1
ATOM 755 N N . GLU A 1 99 ? 21.234 -22.625 7.297 1 90.31 99 GLU A N 1
ATOM 756 C CA . GLU A 1 99 ? 21.203 -23.969 7.871 1 90.31 99 GLU A CA 1
ATOM 757 C C . GLU A 1 99 ? 21.188 -25.047 6.781 1 90.31 99 GLU A C 1
ATOM 759 O O . GLU A 1 99 ? 21.859 -26.062 6.891 1 90.31 99 GLU A O 1
ATOM 764 N N . ALA A 1 100 ? 20.453 -24.766 5.836 1 89.06 100 ALA A N 1
ATOM 765 C CA . ALA A 1 100 ? 20.359 -25.688 4.715 1 89.06 100 ALA A CA 1
ATOM 766 C C . ALA A 1 100 ? 21.688 -25.812 3.977 1 89.06 100 ALA A C 1
ATOM 768 O O . ALA A 1 100 ? 21.984 -26.859 3.396 1 89.06 100 ALA A O 1
ATOM 769 N N . SER A 1 101 ? 22.469 -24.766 4.031 1 87.31 101 SER A N 1
ATOM 770 C CA . SER A 1 101 ? 23.75 -24.75 3.348 1 87.31 101 SER A CA 1
ATOM 771 C C . SER A 1 101 ? 24.844 -25.375 4.207 1 87.31 101 SER A C 1
ATOM 773 O O . SER A 1 101 ? 26 -25.453 3.793 1 87.31 101 SER A O 1
ATOM 775 N N . GLY A 1 102 ? 24.547 -25.688 5.449 1 85.75 102 GLY A N 1
ATOM 776 C CA . GLY A 1 102 ? 25.484 -26.453 6.262 1 85.75 102 GLY A CA 1
ATOM 777 C C . GLY A 1 102 ? 26.094 -25.625 7.383 1 85.75 102 GLY A C 1
ATOM 778 O O . GLY A 1 102 ? 26.922 -26.141 8.148 1 85.75 102 GLY A O 1
ATOM 779 N N . LYS A 1 103 ? 25.719 -24.469 7.348 1 84.75 103 LYS A N 1
ATOM 780 C CA . LYS A 1 103 ? 26.234 -23.672 8.445 1 84.75 103 LYS A CA 1
ATOM 781 C C . LYS A 1 103 ? 25.547 -24.016 9.766 1 84.75 103 LYS A C 1
ATOM 783 O O . LYS A 1 103 ? 24.344 -24.281 9.789 1 84.75 103 LYS A O 1
ATOM 788 N N . ARG A 1 104 ? 26.422 -24.203 10.805 1 81.94 104 ARG A N 1
ATOM 789 C CA . ARG A 1 104 ? 25.875 -24.609 12.094 1 81.94 104 ARG A CA 1
ATOM 790 C C . ARG A 1 104 ? 26.344 -23.672 13.203 1 81.94 104 ARG A C 1
ATOM 792 O O . ARG A 1 104 ? 27.266 -22.875 13.008 1 81.94 104 ARG A O 1
ATOM 799 N N . GLY A 1 105 ? 25.531 -23.734 14.297 1 81.06 105 GLY A N 1
ATOM 800 C CA . GLY A 1 105 ? 25.875 -22.891 15.438 1 81.06 105 GLY A CA 1
ATOM 801 C C . GLY A 1 105 ? 25.672 -21.406 15.172 1 81.06 105 GLY A C 1
ATOM 802 O O . GLY A 1 105 ? 24.641 -21.016 14.633 1 81.06 105 GLY A O 1
ATOM 803 N N . TYR A 1 106 ? 26.609 -20.578 15.531 1 82.94 106 TYR A N 1
ATOM 804 C CA . TYR A 1 106 ? 26.516 -19.125 15.375 1 82.94 106 TYR A CA 1
ATOM 805 C C . TYR A 1 106 ? 26.688 -18.719 13.914 1 82.94 106 TYR A C 1
ATOM 807 O O . TYR A 1 106 ? 26.266 -17.625 13.516 1 82.94 106 TYR A O 1
ATOM 815 N N . GLY A 1 107 ? 27.234 -19.609 13.25 1 81 107 GLY A N 1
ATOM 816 C CA . GLY A 1 107 ? 27.5 -19.328 11.852 1 81 107 GLY A CA 1
ATOM 817 C C . GLY A 1 107 ? 26.234 -19.141 11.039 1 81 107 GLY A C 1
ATOM 818 O O . GLY A 1 107 ? 26.266 -18.484 9.992 1 81 107 GLY A O 1
ATOM 819 N N . ARG A 1 108 ? 25.156 -19.734 11.523 1 82.06 108 ARG A N 1
ATOM 820 C CA . ARG A 1 108 ? 23.891 -19.609 10.805 1 82.06 108 ARG A CA 1
ATOM 821 C C . ARG A 1 108 ? 23.344 -18.188 10.875 1 82.06 108 ARG A C 1
ATOM 823 O O . ARG A 1 108 ? 22.625 -17.75 9.977 1 82.06 108 ARG A O 1
ATOM 830 N N . PHE A 1 109 ? 23.766 -17.469 11.891 1 84.62 109 PHE A N 1
ATOM 831 C CA . PHE A 1 109 ? 23.266 -16.125 12.117 1 84.62 109 PHE A CA 1
ATOM 832 C C . PHE A 1 109 ? 24.234 -15.086 11.57 1 84.62 109 PHE A C 1
ATOM 834 O O . PHE A 1 109 ? 23.875 -13.922 11.398 1 84.62 109 PHE A O 1
ATOM 841 N N . LEU A 1 110 ? 25.406 -15.625 11.336 1 84.12 110 LEU A N 1
ATOM 842 C CA . LEU A 1 110 ? 26.484 -14.688 11.016 1 84.12 110 LEU A CA 1
ATOM 843 C C . LEU A 1 110 ? 26.719 -14.633 9.508 1 84.12 110 LEU A C 1
ATOM 845 O O . LEU A 1 110 ? 27.766 -15.062 9.023 1 84.12 110 LEU A O 1
ATOM 849 N N . ASN A 1 111 ? 25.797 -14.203 8.789 1 89.19 111 ASN A N 1
ATOM 850 C CA . ASN A 1 111 ? 25.938 -13.961 7.359 1 89.19 111 ASN A CA 1
ATOM 851 C C . ASN A 1 111 ? 25.328 -12.617 6.961 1 89.19 111 ASN A C 1
ATOM 853 O O . ASN A 1 111 ? 24.609 -12 7.742 1 89.19 111 ASN A O 1
ATOM 857 N N . ALA A 1 112 ? 25.719 -12.164 5.789 1 91.62 112 ALA A N 1
ATOM 858 C CA . ALA A 1 112 ? 25.344 -10.836 5.316 1 91.62 112 ALA A CA 1
ATOM 859 C C . ALA A 1 112 ? 23.828 -10.703 5.168 1 91.62 112 ALA A C 1
ATOM 861 O O . ALA A 1 112 ? 23.25 -9.648 5.445 1 91.62 112 ALA A O 1
ATOM 862 N N . ALA A 1 113 ? 23.188 -11.773 4.789 1 93.81 113 ALA A N 1
ATOM 863 C CA . ALA A 1 113 ? 21.75 -11.742 4.582 1 93.81 113 ALA A CA 1
ATOM 864 C C . ALA A 1 113 ? 21 -11.578 5.906 1 93.81 113 ALA A C 1
ATOM 866 O O . ALA A 1 113 ? 20.047 -10.812 6 1 93.81 113 ALA A O 1
ATOM 867 N N . CYS A 1 114 ? 21.438 -12.297 6.871 1 95.62 114 CYS A N 1
ATOM 868 C CA . CYS A 1 114 ? 20.844 -12.188 8.195 1 95.62 114 CYS A CA 1
ATOM 869 C C . CYS A 1 114 ? 21.062 -10.797 8.773 1 95.62 114 CYS A C 1
ATOM 871 O O . CYS A 1 114 ? 20.141 -10.195 9.328 1 95.62 114 CYS A O 1
ATOM 873 N N . ALA A 1 115 ? 22.266 -10.336 8.648 1 96.12 115 ALA A N 1
ATOM 874 C CA . ALA A 1 115 ? 22.578 -9 9.156 1 96.12 115 ALA A CA 1
ATOM 875 C C . ALA A 1 115 ? 21.734 -7.941 8.453 1 96.12 115 ALA A C 1
ATOM 877 O O . ALA A 1 115 ? 21.219 -7.02 9.094 1 96.12 115 ALA A O 1
ATOM 878 N N . CYS A 1 116 ? 21.609 -8.086 7.188 1 96.25 116 CYS A N 1
ATOM 879 C CA . CYS A 1 116 ? 20.797 -7.145 6.41 1 96.25 116 CYS A CA 1
ATOM 880 C C . CYS A 1 116 ? 19.359 -7.148 6.875 1 96.25 116 CYS A C 1
ATOM 882 O O . CYS A 1 116 ? 18.781 -6.094 7.145 1 96.25 116 CYS A O 1
ATOM 884 N N . ALA A 1 117 ? 18.812 -8.328 6.977 1 97.06 117 ALA A N 1
ATOM 885 C CA . ALA A 1 117 ? 17.406 -8.461 7.379 1 97.06 117 ALA A CA 1
ATOM 886 C C . ALA A 1 117 ? 17.188 -7.906 8.781 1 97.06 117 ALA A C 1
ATOM 888 O O . ALA A 1 117 ? 16.203 -7.207 9.031 1 97.06 117 ALA A O 1
ATOM 889 N N . ALA A 1 118 ? 18.062 -8.188 9.68 1 97.56 118 ALA A N 1
ATOM 890 C CA . ALA A 1 118 ? 17.953 -7.734 11.07 1 97.56 118 ALA A CA 1
ATOM 891 C C . ALA A 1 118 ? 18.062 -6.215 11.156 1 97.56 118 ALA A C 1
ATOM 893 O O . ALA A 1 118 ? 17.266 -5.57 11.852 1 97.56 118 ALA A O 1
ATOM 894 N N . LEU A 1 119 ? 18.969 -5.668 10.477 1 97.62 119 LEU A N 1
ATOM 895 C CA . LEU A 1 119 ? 19.203 -4.23 10.539 1 97.62 119 LEU A CA 1
ATOM 896 C C . LEU A 1 119 ? 18.094 -3.463 9.836 1 97.62 119 LEU A C 1
ATOM 898 O O . LEU A 1 119 ? 17.656 -2.42 10.328 1 97.62 119 LEU A O 1
ATOM 902 N N . GLU A 1 120 ? 17.703 -3.971 8.742 1 96.94 120 GLU A N 1
ATOM 903 C CA . GLU A 1 120 ? 16.562 -3.35 8.07 1 96.94 120 GLU A CA 1
ATOM 904 C C . GLU A 1 120 ? 15.305 -3.42 8.938 1 96.94 120 GLU A C 1
ATOM 906 O O . GLU A 1 120 ? 14.516 -2.475 8.977 1 96.94 120 GLU A O 1
ATOM 911 N N . GLY A 1 121 ? 15.148 -4.59 9.539 1 97.94 121 GLY A N 1
ATOM 912 C CA . GLY A 1 121 ? 14.031 -4.719 10.469 1 97.94 121 GLY A CA 1
ATOM 913 C C . GLY A 1 121 ? 14.102 -3.729 11.617 1 97.94 121 GLY A C 1
ATOM 914 O O . GLY A 1 121 ? 13.086 -3.143 11.992 1 97.94 121 GLY A O 1
ATOM 915 N N . ALA A 1 122 ? 15.227 -3.531 12.148 1 97.62 122 ALA A N 1
ATOM 916 C CA . ALA A 1 122 ? 15.414 -2.559 13.219 1 97.62 122 ALA A CA 1
ATOM 917 C C . ALA A 1 122 ? 15.125 -1.142 12.727 1 97.62 122 ALA A C 1
ATOM 919 O O . ALA A 1 122 ? 14.492 -0.354 13.438 1 97.62 122 ALA A O 1
ATOM 920 N N . TYR A 1 123 ? 15.617 -0.87 11.602 1 96.75 123 TYR A N 1
ATOM 921 C CA . TYR A 1 123 ? 15.352 0.431 10.992 1 96.75 123 TYR A CA 1
ATOM 922 C C . TYR A 1 123 ? 13.852 0.695 10.906 1 96.75 123 TYR A C 1
ATOM 924 O O . TYR A 1 123 ? 13.359 1.716 11.398 1 96.75 123 TYR A O 1
ATOM 932 N N . TYR A 1 124 ? 13.117 -0.255 10.328 1 96.62 124 TYR A N 1
ATOM 933 C CA . TYR A 1 124 ? 11.688 -0.058 10.125 1 96.62 124 TYR A CA 1
ATOM 934 C C . TYR A 1 124 ? 10.945 -0.052 11.461 1 96.62 124 TYR A C 1
ATOM 936 O O . TYR A 1 124 ? 9.938 0.65 11.617 1 96.62 124 TYR A O 1
ATOM 944 N N . PHE A 1 125 ? 11.445 -0.775 12.391 1 96.75 125 PHE A N 1
ATOM 945 C CA . PHE A 1 125 ? 10.828 -0.766 13.711 1 96.75 125 PHE A CA 1
ATOM 946 C C . PHE A 1 125 ? 11 0.591 14.383 1 96.75 125 PHE A C 1
ATOM 948 O O . PHE A 1 125 ? 10.047 1.146 14.938 1 96.75 125 PHE A O 1
ATOM 955 N N . LEU A 1 126 ? 12.172 1.131 14.312 1 95.38 126 LEU A N 1
ATOM 956 C CA . LEU A 1 126 ? 12.461 2.428 14.922 1 95.38 126 LEU A CA 1
ATOM 957 C C . LEU A 1 126 ? 11.688 3.539 14.219 1 95.38 126 LEU A C 1
ATOM 959 O O . LEU A 1 126 ? 11.281 4.516 14.852 1 95.38 126 LEU A O 1
ATOM 963 N N . GLU A 1 127 ? 11.477 3.297 12.969 1 94.06 127 GLU A N 1
ATOM 964 C CA . GLU A 1 127 ? 10.734 4.285 12.203 1 94.06 127 GLU A CA 1
ATOM 96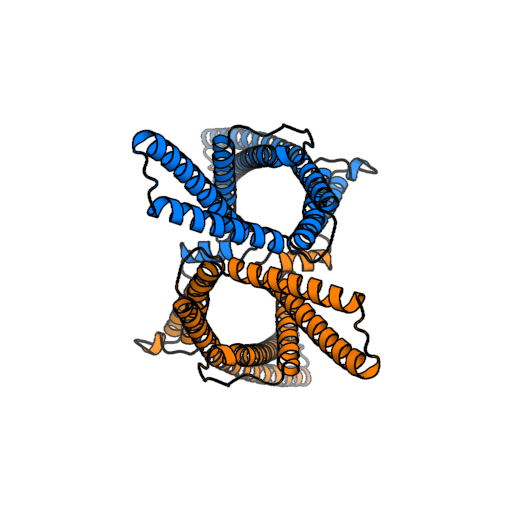5 C C . GLU A 1 127 ? 9.305 4.43 12.719 1 94.06 127 GLU A C 1
ATOM 967 O O . GLU A 1 127 ? 8.688 5.488 12.586 1 94.06 127 GLU A O 1
ATOM 972 N N . GLN A 1 128 ? 8.773 3.426 13.344 1 93.81 128 GLN A N 1
ATOM 973 C CA . GLN A 1 128 ? 7.461 3.543 13.969 1 93.81 128 GLN A CA 1
ATOM 974 C C . GLN A 1 128 ? 7.477 4.578 15.094 1 93.81 128 GLN A C 1
ATOM 976 O O . GLN A 1 128 ? 6.527 5.348 15.242 1 93.81 128 GLN A O 1
ATOM 981 N N . GLY A 1 129 ? 8.586 4.52 15.844 1 93 129 GLY A N 1
ATOM 982 C CA . GLY A 1 129 ? 8.719 5.508 16.906 1 93 129 GLY A CA 1
ATOM 983 C C . GLY A 1 129 ? 8.875 6.922 16.375 1 93 129 GLY A C 1
ATOM 984 O O . GLY A 1 129 ? 8.328 7.867 16.953 1 93 129 GLY A O 1
ATOM 985 N N . VAL A 1 130 ? 9.586 7.027 15.305 1 92.62 130 VAL A N 1
ATOM 986 C CA . VAL A 1 130 ? 9.781 8.336 14.688 1 92.62 130 VAL A CA 1
ATOM 987 C C . VAL A 1 130 ? 8.438 8.891 14.203 1 92.62 130 VAL A C 1
ATOM 989 O O . VAL A 1 130 ? 8.125 10.055 14.445 1 92.62 130 VAL A O 1
ATOM 992 N N . TRP A 1 131 ? 7.629 8.062 13.586 1 93.62 131 TRP A N 1
ATOM 993 C CA . TRP A 1 131 ? 6.316 8.477 13.094 1 93.62 131 TRP A CA 1
ATOM 994 C C . TRP A 1 131 ? 5.418 8.906 14.25 1 93.62 131 TRP A C 1
ATOM 996 O O . TRP A 1 131 ? 4.816 9.984 14.203 1 93.62 131 TRP A O 1
ATOM 1006 N N . LEU A 1 132 ? 5.355 8.117 15.297 1 93.69 132 LEU A N 1
ATOM 1007 C CA . LEU A 1 132 ? 4.48 8.422 16.422 1 93.69 132 LEU A CA 1
ATOM 1008 C C . LEU A 1 132 ? 4.891 9.727 17.094 1 93.69 132 LEU A C 1
ATOM 1010 O O . LEU A 1 132 ? 4.039 10.5 17.531 1 93.69 132 LEU A O 1
ATOM 1014 N N . SER A 1 133 ? 6.172 9.969 17.094 1 92.12 133 SER A N 1
ATOM 1015 C CA . SER A 1 133 ? 6.676 11.203 17.688 1 92.12 133 SER A CA 1
ATOM 1016 C C . SER A 1 133 ? 6.363 12.414 16.812 1 92.12 133 SER A C 1
ATOM 1018 O O . SER A 1 133 ? 5.891 13.438 17.312 1 92.12 133 SER A O 1
ATOM 1020 N N . ARG A 1 134 ? 6.547 12.281 15.586 1 90.81 134 ARG A N 1
ATOM 1021 C CA . ARG A 1 134 ? 6.305 13.383 14.664 1 90.81 134 ARG A CA 1
ATOM 1022 C C . ARG A 1 134 ? 4.812 13.695 14.562 1 90.81 134 ARG A C 1
ATOM 1024 O O . ARG A 1 134 ? 4.426 14.844 14.359 1 90.81 134 ARG A O 1
ATOM 1031 N N . ALA A 1 135 ? 4.039 12.68 14.703 1 91.19 135 ALA A N 1
ATOM 1032 C CA . ALA A 1 135 ? 2.592 12.859 14.641 1 91.19 135 ALA A CA 1
ATOM 1033 C C . ALA A 1 135 ? 2.072 13.516 15.922 1 91.19 135 ALA A C 1
ATOM 1035 O O . ALA A 1 135 ? 0.906 13.914 15.992 1 91.19 135 ALA A O 1
ATOM 1036 N N . GLY A 1 136 ? 2.893 13.594 16.938 1 89.25 136 GLY A N 1
ATOM 1037 C CA . GLY A 1 136 ? 2.508 14.211 18.203 1 89.25 136 GLY A CA 1
ATOM 1038 C C . GLY A 1 136 ? 1.812 13.242 19.141 1 89.25 136 GLY A C 1
ATOM 1039 O O . GLY A 1 136 ? 1.135 13.672 20.078 1 89.25 136 GLY A O 1
ATOM 1040 N N . VAL A 1 137 ? 1.906 12 18.859 1 90.06 137 VAL A N 1
ATOM 1041 C CA . VAL A 1 137 ? 1.271 11 19.703 1 90.06 137 VAL A CA 1
ATOM 1042 C C . VAL A 1 137 ? 2.072 10.828 20.984 1 90.06 137 VAL A C 1
ATOM 1044 O O . VAL A 1 137 ? 1.503 10.797 22.078 1 90.06 137 VAL A O 1
ATOM 1047 N N . VAL A 1 138 ? 3.324 10.68 20.734 1 83.25 138 VAL A N 1
ATOM 1048 C CA . VAL A 1 138 ? 4.184 10.562 21.906 1 83.25 138 VAL A CA 1
ATOM 1049 C C . VAL A 1 138 ? 4.832 11.914 22.219 1 83.25 138 VAL A C 1
ATOM 1051 O O . VAL A 1 138 ? 5.391 12.555 21.328 1 83.25 138 VAL A O 1
ATOM 1054 N N . MET A 1 139 ? 4.383 12.461 23.266 1 65.12 139 MET A N 1
ATOM 1055 C CA . MET A 1 139 ? 4.957 13.742 23.672 1 65.12 139 MET A CA 1
ATOM 1056 C C . MET A 1 139 ? 6.371 13.562 24.203 1 65.12 139 MET A C 1
ATOM 1058 O O . MET A 1 139 ? 6.551 13.109 25.344 1 65.12 139 MET A O 1
ATOM 1062 N N . ARG A 1 140 ? 7.207 13.547 23.344 1 66 140 ARG A N 1
ATOM 1063 C CA . ARG A 1 140 ? 8.539 13.422 23.938 1 66 140 ARG A CA 1
ATOM 1064 C C . ARG A 1 140 ? 9.383 14.656 23.641 1 66 140 ARG A C 1
ATOM 1066 O O . ARG A 1 140 ? 9.078 15.414 22.719 1 66 140 ARG A O 1
ATOM 1073 N N . GLU A 1 141 ? 10.336 14.711 24.375 1 79.12 141 GLU A N 1
ATOM 1074 C CA . GLU A 1 141 ? 11.375 15.734 24.234 1 79.12 141 GLU A CA 1
ATOM 1075 C C . GLU A 1 141 ? 12.039 15.664 22.859 1 79.12 141 GLU A C 1
ATOM 1077 O O . GLU A 1 141 ? 12.164 14.594 22.281 1 79.12 141 GLU A O 1
ATOM 1082 N N . ARG A 1 142 ? 12.297 16.734 22.297 1 82 142 ARG A N 1
ATOM 1083 C CA . ARG A 1 142 ? 13 16.875 21.031 1 82 142 ARG A CA 1
ATOM 1084 C C . ARG A 1 142 ? 14.258 16.016 20.984 1 82 142 ARG A C 1
ATOM 1086 O O . ARG A 1 142 ? 14.594 15.43 19.953 1 82 142 ARG A O 1
ATOM 1093 N N . THR A 1 143 ? 14.773 15.836 22.094 1 83.69 143 THR A N 1
ATOM 1094 C CA . THR A 1 143 ? 16.016 15.07 22.188 1 83.69 143 THR A CA 1
ATOM 1095 C C . THR A 1 143 ? 15.758 13.594 21.922 1 83.69 143 THR A C 1
ATOM 1097 O O . THR A 1 143 ? 16.562 12.938 21.25 1 83.69 143 THR A O 1
ATOM 1100 N N . THR A 1 144 ? 14.641 13.086 22.328 1 86.88 144 THR A N 1
ATOM 1101 C CA . THR A 1 144 ? 14.32 11.688 22.109 1 86.88 144 THR A CA 1
ATOM 1102 C C . THR A 1 144 ? 14.039 11.414 20.641 1 86.88 144 THR A C 1
ATOM 1104 O O . THR A 1 144 ? 14.453 10.383 20.109 1 86.88 144 THR A O 1
ATOM 1107 N N . LEU A 1 145 ? 13.336 12.297 20.078 1 89.62 145 LEU A N 1
ATOM 1108 C CA . LEU A 1 145 ? 13.055 12.164 18.656 1 89.62 145 LEU A CA 1
ATOM 1109 C C . LEU A 1 145 ? 14.352 12.164 17.844 1 89.62 145 LEU A C 1
ATOM 1111 O O . LEU A 1 145 ? 14.523 11.328 16.953 1 89.62 145 LEU A O 1
ATOM 1115 N N . GLU A 1 146 ? 15.273 13.031 18.172 1 88.81 146 GLU A N 1
ATOM 1116 C CA . GLU A 1 146 ? 16.547 13.109 17.469 1 88.81 146 GLU A CA 1
ATOM 1117 C C . GLU A 1 146 ? 17.359 11.82 17.625 1 88.81 146 GLU A C 1
ATOM 1119 O O . GLU A 1 146 ? 18 11.367 16.688 1 88.81 146 GLU A O 1
ATOM 1124 N N . ARG A 1 147 ? 17.219 11.32 18.797 1 89.62 147 ARG A N 1
ATOM 1125 C CA . ARG A 1 147 ? 17.922 10.062 19.047 1 89.62 147 ARG A CA 1
ATOM 1126 C C . ARG A 1 147 ? 17.312 8.93 18.219 1 89.62 147 ARG A C 1
ATOM 1128 O O . ARG A 1 147 ? 18.047 8.094 17.672 1 89.62 147 ARG A O 1
ATOM 1135 N N . LEU A 1 148 ? 16.031 8.906 18.172 1 90.62 148 LEU A N 1
ATOM 1136 C CA . LEU A 1 148 ? 15.352 7.883 17.391 1 90.62 148 LEU A CA 1
ATOM 1137 C C . LEU A 1 148 ? 15.727 7.988 15.914 1 90.62 148 LEU A C 1
ATOM 1139 O O . LEU A 1 148 ? 15.992 6.98 15.266 1 90.62 148 LEU A O 1
ATOM 1143 N N . ILE A 1 149 ? 15.75 9.172 15.484 1 91 149 ILE A N 1
ATOM 1144 C CA . ILE A 1 149 ? 16.078 9.414 14.086 1 91 149 ILE A CA 1
ATOM 1145 C C . ILE A 1 149 ? 17.516 8.969 13.82 1 91 149 ILE A C 1
ATOM 1147 O O . ILE A 1 149 ? 17.797 8.328 12.797 1 91 149 ILE A O 1
ATOM 1151 N N . ARG A 1 150 ? 18.391 9.242 14.672 1 92.06 150 ARG A N 1
ATOM 1152 C CA . ARG A 1 150 ? 19.797 8.891 14.516 1 92.06 150 ARG A CA 1
ATOM 1153 C C . ARG A 1 150 ? 19.984 7.375 14.484 1 92.06 150 ARG A C 1
ATOM 1155 O O . ARG A 1 150 ? 20.688 6.848 13.625 1 92.06 150 ARG A O 1
ATOM 1162 N N . TRP A 1 151 ? 19.359 6.746 15.391 1 93.69 151 TRP A N 1
ATOM 1163 C CA . TRP A 1 151 ? 19.5 5.293 15.461 1 93.69 151 TRP A CA 1
ATOM 1164 C C . TRP A 1 151 ? 18.844 4.621 14.258 1 93.69 151 TRP A C 1
ATOM 1166 O O . TRP A 1 151 ? 19.328 3.604 13.766 1 93.69 151 TRP A O 1
ATOM 1176 N N . SER A 1 152 ? 17.734 5.156 13.891 1 94.12 152 SER A N 1
ATOM 1177 C CA . SER A 1 152 ? 17.094 4.645 12.688 1 94.12 152 SER A CA 1
ATOM 1178 C C . SER A 1 152 ? 18 4.789 11.469 1 94.12 152 SER A C 1
ATOM 1180 O O . SER A 1 152 ? 18.156 3.848 10.688 1 94.12 152 SER A O 1
ATOM 1182 N N . ALA A 1 153 ? 18.609 5.922 11.367 1 93.62 153 ALA A N 1
ATOM 1183 C CA . ALA A 1 153 ? 19.5 6.191 10.242 1 93.62 153 ALA A CA 1
ATOM 1184 C C . ALA A 1 153 ? 20.719 5.285 10.281 1 93.62 153 ALA A C 1
ATOM 1186 O O . ALA A 1 153 ? 21.188 4.82 9.242 1 93.62 153 ALA A O 1
ATOM 1187 N N . ARG A 1 154 ? 21.266 5.078 11.422 1 95.44 154 ARG A N 1
ATOM 1188 C CA . ARG A 1 154 ? 22.422 4.195 11.57 1 95.44 154 ARG A CA 1
ATOM 1189 C C . ARG A 1 154 ? 22.078 2.768 11.156 1 95.44 154 ARG A C 1
ATOM 1191 O O . ARG A 1 154 ? 22.859 2.111 10.461 1 95.44 154 ARG A O 1
ATOM 1198 N N . ALA A 1 155 ? 20.984 2.322 11.602 1 96.62 155 ALA A N 1
ATOM 1199 C CA . ALA A 1 155 ? 20.531 0.986 11.211 1 96.62 155 ALA A CA 1
ATOM 1200 C C . ALA A 1 155 ? 20.312 0.898 9.711 1 96.62 155 ALA A C 1
ATOM 1202 O O . ALA A 1 155 ? 20.656 -0.107 9.078 1 96.62 155 ALA A O 1
ATOM 1203 N N . GLU A 1 156 ? 19.797 1.906 9.203 1 95.38 156 GLU A N 1
ATOM 1204 C CA . GLU A 1 156 ? 19.531 1.957 7.77 1 95.38 156 GLU A CA 1
ATOM 1205 C C . GLU A 1 156 ? 20.844 1.886 6.973 1 95.38 156 GLU A C 1
ATOM 1207 O O . GLU A 1 156 ? 20.969 1.058 6.07 1 95.38 156 GLU A O 1
ATOM 1212 N N . VAL A 1 157 ? 21.766 2.695 7.289 1 95.62 157 VAL A N 1
ATOM 1213 C CA . VAL A 1 157 ? 23.031 2.746 6.578 1 95.62 157 VAL A CA 1
ATOM 1214 C C . VAL A 1 157 ? 23.766 1.409 6.719 1 95.62 157 VAL A C 1
ATOM 1216 O O . VAL A 1 157 ? 24.281 0.875 5.742 1 95.62 157 VAL A O 1
ATOM 1219 N N . ALA A 1 158 ? 23.75 0.941 7.902 1 96.44 158 ALA A N 1
ATOM 1220 C CA . ALA A 1 158 ? 24.391 -0.351 8.133 1 96.44 158 ALA A CA 1
ATOM 1221 C C . ALA A 1 158 ? 23.734 -1.444 7.293 1 96.44 158 ALA A C 1
ATOM 1223 O O . ALA A 1 158 ? 24.422 -2.336 6.785 1 96.44 158 ALA A O 1
ATOM 1224 N N . SER A 1 159 ? 22.438 -1.396 7.188 1 97.19 159 SER A N 1
ATOM 1225 C CA . SER A 1 159 ? 21.75 -2.4 6.395 1 97.19 159 SER A CA 1
ATOM 1226 C C . SER A 1 159 ? 22.156 -2.326 4.926 1 97.19 159 SER A C 1
ATOM 1228 O O . SER A 1 159 ? 22.234 -3.352 4.25 1 97.19 159 SER A O 1
ATOM 1230 N N . TYR A 1 160 ? 22.422 -1.152 4.465 1 96.5 160 TYR A N 1
ATOM 1231 C CA . TYR A 1 160 ? 22.828 -0.998 3.072 1 96.5 160 TYR A CA 1
ATOM 1232 C C . TYR A 1 160 ? 24.203 -1.62 2.828 1 96.5 160 TYR A C 1
ATOM 1234 O O . TYR A 1 160 ? 24.469 -2.154 1.747 1 96.5 160 TYR A O 1
ATOM 1242 N N . VAL A 1 161 ? 25.062 -1.557 3.781 1 96.19 161 VAL A N 1
ATOM 1243 C CA . VAL A 1 161 ? 26.391 -2.158 3.648 1 96.19 161 VAL A CA 1
ATOM 1244 C C . VAL A 1 161 ? 26.25 -3.66 3.41 1 96.19 161 VAL A C 1
ATOM 1246 O O . VAL A 1 161 ? 26.875 -4.207 2.496 1 96.19 161 VAL A O 1
ATOM 1249 N N . PHE A 1 162 ? 25.422 -4.211 4.145 1 96.25 162 PHE A N 1
ATOM 1250 C CA . PHE A 1 162 ? 25.25 -5.652 4.016 1 96.25 162 PHE A CA 1
ATOM 1251 C C . PHE A 1 162 ? 24.422 -5.988 2.781 1 96.25 162 PHE A C 1
ATOM 1253 O O . PHE A 1 162 ? 24.625 -7.027 2.15 1 96.25 162 PHE A O 1
ATOM 1260 N N . SER A 1 163 ? 23.516 -5.133 2.455 1 96.31 163 SER A N 1
ATOM 1261 C CA . SER A 1 163 ? 22.766 -5.328 1.225 1 96.31 163 SER A CA 1
ATOM 1262 C C . SER A 1 163 ? 23.672 -5.309 0.002 1 96.31 163 SER A C 1
ATOM 1264 O O . SER A 1 163 ? 23.516 -6.125 -0.909 1 96.31 163 SER A O 1
ATOM 1266 N N . ILE A 1 164 ? 24.578 -4.418 0.022 1 96.69 164 ILE A N 1
ATOM 1267 C CA . ILE A 1 164 ? 25.531 -4.32 -1.075 1 96.69 164 ILE A CA 1
ATOM 1268 C C . ILE A 1 164 ? 26.406 -5.574 -1.116 1 96.69 164 ILE A C 1
ATOM 1270 O O . ILE A 1 164 ? 26.672 -6.117 -2.191 1 96.69 164 ILE A O 1
ATOM 1274 N N . ALA A 1 165 ? 26.797 -6.027 0.013 1 95.69 165 ALA A N 1
ATOM 1275 C CA . ALA A 1 165 ? 27.578 -7.258 0.077 1 95.69 165 ALA A CA 1
ATOM 1276 C C . ALA A 1 165 ? 26.812 -8.43 -0.526 1 95.69 165 ALA A C 1
ATOM 1278 O O . ALA A 1 165 ? 27.375 -9.227 -1.282 1 95.69 165 ALA A O 1
ATOM 1279 N N . CYS A 1 166 ? 25.594 -8.516 -0.217 1 94.62 166 CYS A N 1
ATOM 1280 C CA . CYS A 1 166 ? 24.75 -9.578 -0.772 1 94.62 166 CYS A CA 1
ATOM 1281 C C . CYS A 1 166 ? 24.609 -9.422 -2.281 1 94.62 166 CYS A C 1
ATOM 1283 O O . CYS A 1 166 ? 24.656 -10.406 -3.02 1 94.62 166 CYS A O 1
ATOM 1285 N N . ALA A 1 167 ? 24.422 -8.188 -2.664 1 95.62 167 ALA A N 1
ATOM 1286 C CA . ALA A 1 167 ? 24.266 -7.926 -4.094 1 95.62 167 ALA A CA 1
ATOM 1287 C C . ALA A 1 167 ? 25.547 -8.25 -4.855 1 95.62 167 ALA A C 1
ATOM 1289 O O . ALA A 1 167 ? 25.5 -8.703 -6 1 95.62 167 ALA A O 1
ATOM 1290 N N . LEU A 1 168 ? 26.672 -8 -4.262 1 96.19 168 LEU A N 1
ATOM 1291 C CA . LEU A 1 168 ? 27.953 -8.328 -4.875 1 96.19 168 LEU A CA 1
ATOM 1292 C C . LEU A 1 168 ? 28.094 -9.836 -5.043 1 96.19 168 LEU A C 1
ATOM 1294 O O . LEU A 1 168 ? 28.625 -10.305 -6.059 1 96.19 168 LEU A O 1
ATOM 1298 N N . GLU A 1 169 ? 27.656 -10.5 -4.062 1 94.25 169 GLU A N 1
ATOM 1299 C CA . GLU A 1 169 ? 27.672 -11.961 -4.168 1 94.25 169 GLU A CA 1
ATOM 1300 C C . GLU A 1 169 ? 26.766 -12.445 -5.285 1 94.25 169 GLU A C 1
ATOM 1302 O O . GLU A 1 169 ? 27.125 -13.344 -6.043 1 94.25 169 GLU A O 1
ATOM 1307 N N . GLU A 1 170 ? 25.609 -11.891 -5.297 1 94.44 170 GLU A N 1
ATOM 1308 C CA . GLU A 1 170 ? 24.672 -12.227 -6.367 1 94.44 170 GLU A CA 1
ATOM 1309 C C . GLU A 1 170 ? 25.266 -11.914 -7.738 1 94.44 170 GLU A C 1
ATOM 1311 O O . GLU A 1 170 ? 25.062 -12.664 -8.695 1 94.44 170 GLU A O 1
ATOM 1316 N N . TYR A 1 171 ? 25.953 -10.82 -7.824 1 96.19 171 TYR A N 1
ATOM 1317 C CA . TYR A 1 171 ? 26.625 -10.438 -9.062 1 96.19 171 TYR A CA 1
ATOM 1318 C C . TYR A 1 171 ? 27.672 -11.461 -9.469 1 96.19 171 TYR A C 1
ATOM 1320 O O . TYR A 1 171 ? 27.75 -11.859 -10.633 1 96.19 171 TYR A O 1
ATOM 1328 N N . ARG A 1 172 ? 28.422 -11.93 -8.555 1 96.25 172 ARG A N 1
ATOM 1329 C CA . ARG A 1 172 ? 29.453 -12.922 -8.82 1 96.25 172 ARG A CA 1
ATOM 1330 C C . ARG A 1 172 ? 28.844 -14.25 -9.266 1 96.25 172 ARG A C 1
ATOM 1332 O O . ARG A 1 172 ? 29.359 -14.883 -10.195 1 96.25 172 ARG A O 1
ATOM 1339 N N . ASP A 1 173 ? 27.844 -14.609 -8.586 1 94.94 173 ASP A N 1
ATOM 1340 C CA . ASP A 1 173 ? 27.141 -15.828 -8.969 1 94.94 173 ASP A CA 1
ATOM 1341 C C . ASP A 1 173 ? 26.594 -15.727 -10.391 1 94.94 173 ASP A C 1
ATOM 1343 O O . ASP A 1 173 ? 26.641 -16.688 -11.156 1 94.94 173 ASP A O 1
ATOM 1347 N N . ALA A 1 174 ? 26.047 -14.555 -10.664 1 95.12 174 ALA A N 1
ATOM 1348 C CA . ALA A 1 174 ? 25.5 -14.336 -11.992 1 95.12 174 ALA A CA 1
ATOM 1349 C C . ALA A 1 174 ? 26.594 -14.352 -13.055 1 95.12 174 ALA A C 1
ATOM 1351 O O . ALA A 1 174 ? 26.375 -14.844 -14.172 1 95.12 174 ALA A O 1
ATOM 1352 N N . LEU A 1 175 ? 27.703 -13.875 -12.695 1 95.62 175 LEU A N 1
ATOM 1353 C CA . LEU A 1 175 ? 28.844 -13.883 -13.602 1 95.62 175 LEU A CA 1
ATOM 1354 C C . LEU A 1 175 ? 29.297 -15.312 -13.883 1 95.62 175 LEU A C 1
ATOM 1356 O O . LEU A 1 175 ? 29.625 -15.656 -15.023 1 95.62 175 LEU A O 1
ATOM 1360 N N . ALA A 1 176 ? 29.328 -16.094 -12.867 1 95.56 176 ALA A N 1
ATOM 1361 C CA . ALA A 1 176 ? 29.719 -17.484 -13.016 1 95.56 176 ALA A CA 1
ATOM 1362 C C . ALA A 1 176 ? 28.719 -18.25 -13.883 1 95.56 176 ALA A C 1
ATOM 1364 O O . ALA A 1 176 ? 29.094 -19.047 -14.734 1 95.56 176 ALA A O 1
ATOM 1365 N N . GLU A 1 177 ? 27.516 -18 -13.617 1 95.19 177 GLU A N 1
ATOM 1366 C CA . GLU A 1 177 ? 26.453 -18.656 -14.398 1 95.19 177 GLU A CA 1
ATOM 1367 C C . GLU A 1 177 ? 26.516 -18.219 -15.859 1 95.19 177 GLU A C 1
ATOM 1369 O O . GLU A 1 177 ? 26.25 -19 -16.766 1 95.19 177 GLU A O 1
ATOM 1374 N N . GLU A 1 178 ? 26.75 -16.922 -16.047 1 95.81 178 GLU A N 1
ATOM 1375 C CA . GLU A 1 178 ? 26.891 -16.391 -17.406 1 95.81 178 GLU A CA 1
ATOM 1376 C C . GLU A 1 178 ? 28.016 -17.094 -18.156 1 95.81 178 GLU A C 1
ATOM 1378 O O . GLU A 1 178 ? 27.844 -17.5 -19.312 1 95.81 178 GLU A O 1
ATOM 1383 N N . LYS A 1 179 ? 29.109 -17.266 -17.516 1 95.06 179 LYS A N 1
ATOM 1384 C CA . LYS A 1 179 ? 30.266 -17.922 -18.125 1 95.06 179 LYS A CA 1
ATOM 1385 C C . LYS A 1 179 ? 29.969 -19.375 -18.438 1 95.06 179 LYS A C 1
ATOM 1387 O O . LYS A 1 179 ? 30.297 -19.859 -19.516 1 95.06 179 LYS A O 1
ATOM 1392 N N . ASP A 1 180 ? 29.375 -20.031 -17.5 1 94.56 180 ASP A N 1
ATOM 1393 C CA . ASP A 1 180 ? 29.016 -21.422 -17.688 1 94.56 180 ASP A CA 1
ATOM 1394 C C . ASP A 1 180 ? 28.047 -21.594 -18.859 1 94.56 180 ASP A C 1
ATOM 1396 O O . ASP A 1 180 ? 28.188 -22.531 -19.656 1 94.56 180 ASP A O 1
ATOM 1400 N N . ALA A 1 181 ? 27.062 -20.688 -18.891 1 94.25 181 ALA A N 1
ATOM 1401 C CA . ALA A 1 181 ? 26.062 -20.75 -19.969 1 94.25 181 ALA A CA 1
ATOM 1402 C C . ALA A 1 181 ? 26.703 -20.438 -21.312 1 94.25 181 ALA A C 1
ATOM 1404 O O . ALA A 1 181 ? 26.375 -21.078 -22.328 1 94.25 181 ALA A O 1
ATOM 1405 N N . ARG A 1 182 ? 27.547 -19.5 -21.391 1 93.81 182 ARG A N 1
ATOM 1406 C CA . ARG A 1 182 ? 28.234 -19.141 -22.625 1 93.81 182 ARG A CA 1
ATOM 1407 C C . ARG A 1 182 ? 29.125 -20.281 -23.109 1 93.81 182 ARG A C 1
ATOM 1409 O O . ARG A 1 182 ? 29.172 -20.578 -24.297 1 93.81 182 ARG A O 1
ATOM 1416 N N . ASP A 1 183 ? 29.859 -20.875 -22.219 1 93.69 183 ASP A N 1
ATOM 1417 C CA . ASP A 1 183 ? 30.703 -22.016 -22.547 1 93.69 183 ASP A CA 1
ATOM 1418 C C . ASP A 1 183 ? 29.875 -23.203 -23.031 1 93.69 183 ASP A C 1
ATOM 1420 O O . ASP A 1 183 ? 30.266 -23.906 -23.969 1 93.69 183 ASP A O 1
ATOM 1424 N N . GLY A 1 184 ? 28.781 -23.328 -22.312 1 91 184 GLY A N 1
ATOM 1425 C CA . GLY A 1 184 ? 27.875 -24.391 -22.75 1 91 184 GLY A CA 1
ATOM 1426 C C . GLY A 1 184 ? 27.312 -24.172 -24.141 1 91 184 GLY A C 1
ATOM 1427 O O . GLY A 1 184 ? 27.172 -25.125 -24.906 1 91 184 GLY A O 1
ATOM 1428 N N . LEU A 1 185 ? 26.953 -22.969 -24.453 1 91.25 185 LEU A N 1
ATOM 1429 C CA . LEU A 1 185 ? 26.422 -22.625 -25.766 1 91.25 185 LEU A CA 1
ATOM 1430 C C . LEU A 1 185 ? 27.469 -22.844 -26.859 1 91.25 185 LEU A C 1
ATOM 1432 O O . LEU A 1 185 ? 27.156 -23.344 -27.938 1 91.25 185 LEU A O 1
ATOM 1436 N N . VAL A 1 186 ? 28.703 -22.5 -26.578 1 89.56 186 VAL A N 1
ATOM 1437 C CA . VAL A 1 186 ? 29.812 -22.688 -27.516 1 89.56 186 VAL A CA 1
ATOM 1438 C C . VAL A 1 186 ? 30.031 -24.172 -27.766 1 89.56 186 VAL A C 1
ATOM 1440 O O . VAL A 1 186 ? 30.203 -24.609 -28.906 1 89.56 186 VAL A O 1
ATOM 1443 N N . ALA A 1 187 ? 29.969 -24.953 -26.688 1 89.62 187 ALA A N 1
ATOM 1444 C CA . ALA A 1 187 ? 30.156 -26.391 -26.781 1 89.62 187 ALA A CA 1
ATOM 1445 C C . ALA A 1 187 ? 29.031 -27.047 -27.578 1 89.62 187 ALA A C 1
ATOM 1447 O O . ALA A 1 187 ? 29.266 -27.938 -28.391 1 89.62 187 ALA A O 1
ATOM 1448 N N . ALA A 1 188 ? 27.797 -26.609 -27.266 1 87.44 188 ALA A N 1
ATOM 1449 C CA . ALA A 1 188 ? 26.641 -27.172 -27.953 1 87.44 188 ALA A CA 1
ATOM 1450 C C . ALA A 1 188 ? 26.656 -26.828 -29.438 1 87.44 188 ALA A C 1
ATOM 1452 O O . ALA A 1 188 ? 26.297 -27.656 -30.281 1 87.44 188 ALA A O 1
ATOM 1453 N N . THR A 1 189 ? 27.016 -25.578 -29.766 1 85.62 189 THR A N 1
ATOM 1454 C CA . THR A 1 189 ? 27.094 -25.141 -31.156 1 85.62 189 THR A CA 1
ATOM 1455 C C . THR A 1 189 ? 28.172 -25.906 -31.906 1 85.62 189 THR A C 1
ATOM 1457 O O . THR A 1 189 ? 27.984 -26.297 -33.062 1 85.62 189 THR A O 1
ATOM 1460 N N . SER A 1 190 ? 29.328 -26.188 -31.234 1 86.69 190 SER A N 1
ATOM 1461 C CA . SER A 1 190 ? 30.422 -26.938 -31.844 1 86.69 190 SER A CA 1
ATOM 1462 C C . SER A 1 190 ? 30.031 -28.391 -32.094 1 86.69 190 SER A C 1
ATOM 1464 O O . SER A 1 190 ? 30.391 -28.969 -33.125 1 86.69 190 SER A O 1
ATOM 1466 N N . ARG A 1 191 ? 29.281 -28.922 -31.141 1 84.31 191 ARG A N 1
ATOM 1467 C CA . ARG A 1 191 ? 28.812 -30.297 -31.281 1 84.31 191 ARG A CA 1
ATOM 1468 C C . ARG A 1 191 ? 27.812 -30.422 -32.438 1 84.31 191 ARG A C 1
ATOM 1470 O O . ARG A 1 191 ? 27.844 -31.406 -33.156 1 84.31 191 ARG A O 1
ATOM 1477 N N . THR A 1 192 ? 26.859 -29.453 -32.469 1 82.19 192 THR A N 1
ATOM 1478 C CA . THR A 1 192 ? 25.875 -29.453 -33.562 1 82.19 192 THR A CA 1
ATOM 1479 C C . THR A 1 192 ? 26.578 -29.359 -34.906 1 82.19 192 THR A C 1
ATOM 1481 O O . THR A 1 192 ? 26.156 -30 -35.875 1 82.19 192 THR A O 1
ATOM 1484 N N . LEU A 1 193 ? 27.578 -28.547 -34.969 1 81.94 193 LEU A N 1
ATOM 1485 C CA . LEU A 1 193 ? 28.312 -28.391 -36.219 1 81.94 193 LEU A CA 1
ATOM 1486 C C . LEU A 1 193 ? 29.078 -29.656 -36.562 1 81.94 193 LEU A C 1
ATOM 1488 O O . LEU A 1 193 ? 29.188 -30.016 -37.75 1 81.94 193 LEU A O 1
ATOM 1492 N N . ALA A 1 194 ? 29.531 -30.328 -35.562 1 81.69 194 ALA A N 1
ATOM 1493 C CA . ALA A 1 194 ? 30.359 -31.516 -35.75 1 81.69 194 ALA A CA 1
ATOM 1494 C C . ALA A 1 194 ? 29.5 -32.719 -36.094 1 81.69 194 ALA A C 1
ATOM 1496 O O . ALA A 1 194 ? 29.844 -33.531 -36.969 1 81.69 194 ALA A O 1
ATOM 1497 N N . ILE A 1 195 ? 28.453 -32.906 -35.25 1 78.81 195 ILE A N 1
ATOM 1498 C CA . ILE A 1 195 ? 27.703 -34.156 -35.375 1 78.81 195 ILE A CA 1
ATOM 1499 C C . ILE A 1 195 ? 26.469 -33.906 -36.25 1 78.81 195 ILE A C 1
ATOM 1501 O O . ILE A 1 195 ? 25.906 -34.844 -36.812 1 78.81 195 ILE A O 1
ATOM 1505 N N . GLY A 1 196 ? 26.062 -32.656 -36.562 1 72.75 196 GLY A N 1
ATOM 1506 C CA . GLY A 1 196 ? 24.922 -32.344 -37.406 1 72.75 196 GLY A CA 1
ATOM 1507 C C . GLY A 1 196 ? 23.594 -32.531 -36.719 1 72.75 196 GLY A C 1
ATOM 1508 O O . GLY A 1 196 ? 22.547 -32.531 -37.375 1 72.75 196 GLY A O 1
ATOM 1509 N N . VAL A 1 197 ? 23.516 -32.969 -35.375 1 68.12 197 VAL A N 1
ATOM 1510 C CA . VAL A 1 197 ? 22.25 -33.156 -34.688 1 68.12 197 VAL A CA 1
ATOM 1511 C C . VAL A 1 197 ? 21.922 -31.906 -33.875 1 68.12 197 VAL A C 1
ATOM 1513 O O . VAL A 1 197 ? 22.766 -31.422 -33.094 1 68.12 197 VAL A O 1
ATOM 1516 N N . LYS A 1 198 ? 20.891 -31.297 -34.281 1 64.69 198 LYS A N 1
ATOM 1517 C CA . LYS A 1 198 ? 20.422 -30.078 -33.625 1 64.69 198 LYS A CA 1
ATOM 1518 C C . LYS A 1 198 ? 19.875 -30.375 -32.219 1 64.69 198 LYS A C 1
ATOM 1520 O O . LYS A 1 198 ? 18.969 -31.219 -32.062 1 64.69 198 LYS A O 1
ATOM 1525 N N . SER A 1 199 ? 20.609 -30.219 -31.266 1 70.62 199 SER A N 1
ATOM 1526 C CA . SER A 1 199 ? 20.047 -30.281 -29.922 1 70.62 199 SER A CA 1
ATOM 1527 C C . SER A 1 199 ? 19.406 -28.969 -29.531 1 70.62 199 SER A C 1
ATOM 1529 O O . SER A 1 199 ? 19.891 -28.25 -28.656 1 70.62 199 SER A O 1
ATOM 1531 N N . GLU A 1 200 ? 18.359 -28.625 -30.297 1 70.75 200 GLU A N 1
ATOM 1532 C CA . GLU A 1 200 ? 17.656 -27.359 -30.188 1 70.75 200 GLU A CA 1
ATOM 1533 C C . GLU A 1 200 ? 17.172 -27.109 -28.766 1 70.75 200 GLU A C 1
ATOM 1535 O O . GLU A 1 200 ? 17.25 -25.984 -28.266 1 70.75 200 GLU A O 1
ATOM 1540 N N . GLY A 1 201 ? 16.812 -28.234 -28.062 1 75.44 201 GLY A N 1
ATOM 1541 C CA . GLY A 1 201 ? 16.344 -28.094 -26.688 1 75.44 201 GLY A CA 1
ATOM 1542 C C . GLY A 1 201 ? 17.438 -27.641 -25.734 1 75.44 201 GLY A C 1
ATOM 1543 O O . GLY A 1 201 ? 17.203 -26.766 -24.891 1 75.44 201 GLY A O 1
ATOM 1544 N N . ASP A 1 202 ? 18.594 -28.188 -26 1 80.38 202 ASP A N 1
ATOM 1545 C CA . ASP A 1 202 ? 19.719 -27.828 -25.156 1 80.38 202 ASP A CA 1
ATOM 1546 C C . ASP A 1 202 ? 20.141 -26.375 -25.359 1 80.38 202 ASP A C 1
ATOM 1548 O O . ASP A 1 202 ? 20.438 -25.672 -24.406 1 80.38 202 ASP A O 1
ATOM 1552 N N . ILE A 1 203 ? 20.109 -25.984 -26.594 1 86 203 ILE A N 1
ATOM 1553 C CA . ILE A 1 203 ? 20.516 -24.625 -26.922 1 86 203 ILE A CA 1
ATOM 1554 C C . ILE A 1 203 ? 19.516 -23.625 -26.359 1 86 203 ILE A C 1
ATOM 1556 O O . ILE A 1 203 ? 19.891 -22.578 -25.828 1 86 203 ILE A O 1
ATOM 1560 N N . ASP A 1 204 ? 18.219 -24 -26.453 1 88.25 204 ASP A N 1
ATOM 1561 C CA . ASP A 1 204 ? 17.188 -23.125 -25.922 1 88.25 204 ASP A CA 1
ATOM 1562 C C . ASP A 1 204 ? 17.297 -22.984 -24.406 1 88.25 204 ASP A C 1
ATOM 1564 O O . ASP A 1 204 ? 17.109 -21.891 -23.859 1 88.25 204 ASP A O 1
ATOM 1568 N N . ASP A 1 205 ? 17.578 -24.078 -23.797 1 90.44 205 ASP A N 1
ATOM 1569 C CA . ASP A 1 205 ? 17.734 -24.062 -22.344 1 90.44 205 ASP A CA 1
ATOM 1570 C C . ASP A 1 205 ? 18.938 -23.203 -21.938 1 90.44 205 ASP A C 1
ATOM 1572 O O . ASP A 1 205 ? 18.875 -22.453 -20.969 1 90.44 205 ASP A O 1
ATOM 1576 N N . LEU A 1 206 ? 20 -23.375 -22.703 1 91.69 206 LEU A N 1
ATOM 1577 C CA . LEU A 1 206 ? 21.219 -22.625 -22.406 1 91.69 206 LEU A CA 1
ATOM 1578 C C . LEU A 1 206 ? 21.016 -21.141 -22.688 1 91.69 206 LEU A C 1
ATOM 1580 O O . LEU A 1 206 ? 21.547 -20.281 -21.953 1 91.69 206 LEU A O 1
ATOM 1584 N N . GLN A 1 207 ? 20.234 -20.828 -23.641 1 92.25 207 GLN A N 1
ATOM 1585 C CA . GLN A 1 207 ? 19.938 -19.438 -23.938 1 92.25 207 GLN A CA 1
ATOM 1586 C C . GLN A 1 207 ? 19.062 -18.812 -22.844 1 92.25 207 GLN A C 1
ATOM 1588 O O . GLN A 1 207 ? 19.25 -17.656 -22.469 1 92.25 207 GLN A O 1
ATOM 1593 N N . ALA A 1 208 ? 18.156 -19.547 -22.344 1 92.62 208 ALA A N 1
ATOM 1594 C CA . ALA A 1 208 ? 17.328 -19.094 -21.234 1 92.62 208 ALA A CA 1
ATOM 1595 C C . ALA A 1 208 ? 18.156 -18.859 -19.984 1 92.62 208 ALA A C 1
ATOM 1597 O O . ALA A 1 208 ? 17.922 -17.891 -19.25 1 92.62 208 ALA A O 1
ATOM 1598 N N . ARG A 1 209 ? 19.078 -19.75 -19.859 1 92.75 209 ARG A N 1
ATOM 1599 C CA . ARG A 1 209 ? 19.969 -19.609 -18.703 1 92.75 209 ARG A CA 1
ATOM 1600 C C . ARG A 1 209 ? 20.828 -18.359 -18.844 1 92.75 209 ARG A C 1
ATOM 1602 O O . ARG A 1 209 ? 21.094 -17.672 -17.859 1 92.75 209 ARG A O 1
ATOM 1609 N N . LEU A 1 210 ? 21.234 -18.125 -19.984 1 94.31 210 LEU A N 1
ATOM 1610 C CA . LEU A 1 210 ? 22.047 -16.938 -20.234 1 94.31 210 LEU A CA 1
ATOM 1611 C C . LEU A 1 210 ? 21.234 -15.664 -20 1 94.31 210 LEU A C 1
ATOM 1613 O O . LEU A 1 210 ? 21.719 -14.727 -19.375 1 94.31 210 LEU A O 1
ATOM 1617 N N . ALA A 1 211 ? 20.062 -15.688 -20.5 1 93.38 211 ALA A N 1
ATOM 1618 C CA . ALA A 1 211 ? 19.188 -14.531 -20.312 1 93.38 211 ALA A CA 1
ATOM 1619 C C . ALA A 1 211 ? 18.906 -14.305 -18.828 1 93.38 211 ALA A C 1
ATOM 1621 O O . ALA A 1 211 ? 18.875 -13.164 -18.359 1 93.38 211 ALA A O 1
ATOM 1622 N N . GLY A 1 212 ? 18.703 -15.336 -18.172 1 92.88 212 GLY A N 1
ATOM 1623 C CA . GLY A 1 212 ? 18.5 -15.25 -16.734 1 92.88 212 GLY A CA 1
ATOM 1624 C C . GLY A 1 212 ? 19.688 -14.695 -15.992 1 92.88 212 GLY A C 1
ATOM 1625 O O . GLY A 1 212 ? 19.531 -13.891 -15.07 1 92.88 212 GLY A O 1
ATOM 1626 N N . ALA A 1 213 ? 20.828 -15.141 -16.359 1 94.56 213 ALA A N 1
ATOM 1627 C CA . ALA A 1 213 ? 22.047 -14.664 -15.727 1 94.56 213 ALA A CA 1
ATOM 1628 C C . ALA A 1 213 ? 22.266 -13.18 -15.984 1 94.56 213 ALA A C 1
ATOM 1630 O O . ALA A 1 213 ? 22.703 -12.445 -15.094 1 94.56 213 ALA A O 1
ATOM 1631 N N . LEU A 1 214 ? 21.953 -12.758 -17.188 1 94.94 214 LEU A N 1
ATOM 1632 C CA . LEU A 1 214 ? 22.094 -11.352 -17.531 1 94.94 214 LEU A CA 1
ATOM 1633 C C . LEU A 1 214 ? 21.094 -10.492 -16.766 1 94.94 214 LEU A C 1
ATOM 1635 O O . LEU A 1 214 ? 21.438 -9.391 -16.312 1 94.94 214 LEU A O 1
ATOM 1639 N N . LYS A 1 215 ? 19.922 -10.984 -16.656 1 92.44 215 LYS A N 1
ATOM 1640 C CA . LYS A 1 215 ? 18.906 -10.289 -15.867 1 92.44 215 LYS A CA 1
ATOM 1641 C C . LYS A 1 215 ? 19.328 -10.172 -14.406 1 92.44 215 LYS A C 1
ATOM 1643 O O . LYS A 1 215 ? 19.156 -9.117 -13.781 1 92.44 215 LYS A O 1
ATOM 1648 N N . ALA A 1 216 ? 19.875 -11.195 -13.914 1 93.81 216 ALA A N 1
ATOM 1649 C CA . ALA A 1 216 ? 20.344 -11.188 -12.531 1 93.81 216 ALA A CA 1
ATOM 1650 C C . ALA A 1 216 ? 21.484 -10.195 -12.344 1 93.81 216 ALA A C 1
ATOM 1652 O O . ALA A 1 216 ? 21.578 -9.531 -11.312 1 93.81 216 ALA A O 1
ATOM 1653 N N . LYS A 1 217 ? 22.375 -10.141 -13.297 1 95.5 217 LYS A N 1
ATOM 1654 C CA . LYS A 1 217 ? 23.484 -9.195 -13.258 1 95.5 217 LYS A CA 1
ATOM 1655 C C . LYS A 1 217 ? 22.984 -7.758 -13.219 1 95.5 217 LYS A C 1
ATOM 1657 O O . LYS A 1 217 ? 23.438 -6.957 -12.398 1 95.5 217 LYS A O 1
ATOM 1662 N N . ARG A 1 218 ? 22.109 -7.473 -14.07 1 94.19 218 ARG A N 1
ATOM 1663 C CA . ARG A 1 218 ? 21.531 -6.133 -14.109 1 94.19 218 ARG A CA 1
ATOM 1664 C C . ARG A 1 218 ? 20.812 -5.797 -12.805 1 94.19 218 ARG A C 1
ATOM 1666 O O . ARG A 1 218 ? 20.906 -4.676 -12.312 1 94.19 218 ARG A O 1
ATOM 1673 N N . GLY A 1 219 ? 20.156 -6.746 -12.336 1 93.06 219 GLY A N 1
ATOM 1674 C CA . GLY A 1 219 ? 19.469 -6.547 -11.07 1 93.06 219 GLY A CA 1
ATOM 1675 C C . GLY A 1 219 ? 20.406 -6.273 -9.914 1 93.06 219 GLY A C 1
ATOM 1676 O O . GLY A 1 219 ? 20.141 -5.395 -9.086 1 93.06 219 GLY A O 1
ATOM 1677 N N . ALA A 1 220 ? 21.453 -7.008 -9.898 1 95.38 220 ALA A N 1
ATOM 1678 C CA . ALA A 1 220 ? 22.438 -6.824 -8.844 1 95.38 220 ALA A CA 1
ATOM 1679 C C . ALA A 1 220 ? 23.094 -5.449 -8.93 1 95.38 220 ALA A C 1
ATOM 1681 O O . ALA A 1 220 ? 23.281 -4.777 -7.914 1 95.38 220 ALA A O 1
ATOM 1682 N N . ILE A 1 221 ? 23.406 -5.055 -10.117 1 95.31 221 ILE A N 1
ATOM 1683 C CA . ILE A 1 221 ? 24.047 -3.754 -10.328 1 95.31 221 ILE A CA 1
ATOM 1684 C C . ILE A 1 221 ? 23.094 -2.641 -9.906 1 95.31 221 ILE A C 1
ATOM 1686 O O . ILE A 1 221 ? 23.5 -1.684 -9.242 1 95.31 221 ILE A O 1
ATOM 1690 N N . ARG A 1 222 ? 21.891 -2.764 -10.266 1 93.88 222 ARG A N 1
ATOM 1691 C CA . ARG A 1 222 ? 20.875 -1.775 -9.891 1 93.88 222 ARG A CA 1
ATOM 1692 C C . ARG A 1 222 ? 20.75 -1.679 -8.375 1 93.88 222 ARG A C 1
ATOM 1694 O O . ARG A 1 222 ? 20.656 -0.581 -7.824 1 93.88 222 ARG A O 1
ATOM 1701 N N . SER A 1 223 ? 20.75 -2.807 -7.797 1 94.56 223 SER A N 1
ATOM 1702 C CA . SER A 1 223 ? 20.625 -2.828 -6.344 1 94.56 223 SER A CA 1
ATOM 1703 C C . SER A 1 223 ? 21.812 -2.146 -5.676 1 94.56 223 SER A C 1
ATOM 1705 O O . SER A 1 223 ? 21.641 -1.396 -4.715 1 94.56 223 SER A O 1
ATOM 1707 N N . ILE A 1 224 ? 22.938 -2.422 -6.168 1 96 224 ILE A N 1
ATOM 1708 C CA . ILE A 1 224 ? 24.156 -1.817 -5.621 1 96 224 ILE A CA 1
ATOM 1709 C C . ILE A 1 224 ? 24.094 -0.301 -5.789 1 96 224 ILE A C 1
ATOM 1711 O O . ILE A 1 224 ? 24.375 0.446 -4.844 1 96 224 ILE A O 1
ATOM 1715 N N . CYS A 1 225 ? 23.703 0.156 -6.953 1 94.38 225 CYS A N 1
ATOM 1716 C CA . CYS A 1 225 ? 23.641 1.585 -7.238 1 94.38 225 CYS A CA 1
AT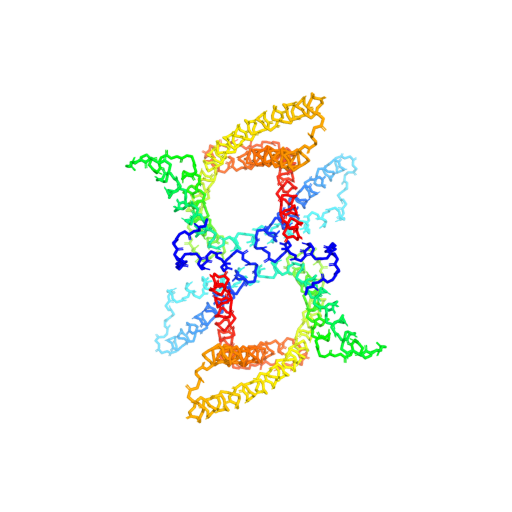OM 1717 C C . CYS A 1 225 ? 22.594 2.266 -6.359 1 94.38 225 CYS A C 1
ATOM 1719 O O . CYS A 1 225 ? 22.859 3.316 -5.773 1 94.38 225 CYS A O 1
ATOM 1721 N N . THR A 1 226 ? 21.469 1.648 -6.25 1 93.75 226 THR A N 1
ATOM 1722 C CA . THR A 1 226 ? 20.391 2.227 -5.457 1 93.75 226 THR A CA 1
ATOM 1723 C C . THR A 1 226 ? 20.766 2.27 -3.979 1 93.75 226 THR A C 1
ATOM 1725 O O . THR A 1 226 ? 20.562 3.281 -3.309 1 93.75 226 THR A O 1
ATOM 1728 N N . ASP A 1 227 ? 21.297 1.195 -3.494 1 95.69 227 ASP A N 1
ATOM 1729 C CA . ASP A 1 227 ? 21.688 1.122 -2.09 1 95.69 227 ASP A CA 1
ATOM 1730 C C . ASP A 1 227 ? 22.797 2.129 -1.773 1 95.69 227 ASP A C 1
ATOM 1732 O O . ASP A 1 227 ? 22.797 2.748 -0.708 1 95.69 227 ASP A O 1
ATOM 1736 N N . ALA A 1 228 ? 23.734 2.254 -2.697 1 94.19 228 ALA A N 1
ATOM 1737 C CA . ALA A 1 228 ? 24.812 3.217 -2.496 1 94.19 228 ALA A CA 1
ATOM 1738 C C . ALA A 1 228 ? 24.281 4.645 -2.447 1 94.19 228 ALA A C 1
ATOM 1740 O O . ALA A 1 228 ? 24.688 5.441 -1.599 1 94.19 228 ALA A O 1
ATOM 1741 N N . ALA A 1 229 ? 23.375 4.918 -3.316 1 91.75 229 ALA A N 1
ATOM 1742 C CA . ALA A 1 229 ? 22.766 6.246 -3.342 1 91.75 229 ALA A CA 1
ATOM 1743 C C . ALA A 1 229 ? 21.953 6.496 -2.076 1 91.75 229 ALA A C 1
ATOM 1745 O O . ALA A 1 229 ? 22.062 7.559 -1.458 1 91.75 229 ALA A O 1
ATOM 1746 N N . ASP A 1 230 ? 21.219 5.535 -1.689 1 92.56 230 ASP A N 1
ATOM 1747 C CA . ASP A 1 230 ? 20.406 5.68 -0.493 1 92.56 230 ASP A CA 1
ATOM 1748 C C . ASP A 1 230 ? 21.266 5.812 0.757 1 92.56 230 ASP A C 1
ATOM 1750 O O . ASP A 1 230 ? 20.922 6.559 1.678 1 92.56 230 ASP A O 1
ATOM 1754 N N . ALA A 1 231 ? 22.312 5.051 0.768 1 92.19 231 ALA A N 1
ATOM 1755 C CA . ALA A 1 231 ? 23.234 5.156 1.892 1 92.19 231 ALA A CA 1
ATOM 1756 C C . ALA A 1 231 ? 23.812 6.562 1.992 1 92.19 231 ALA A C 1
ATOM 1758 O O . ALA A 1 231 ? 23.938 7.113 3.088 1 92.19 231 ALA A O 1
ATOM 1759 N N . THR A 1 232 ? 24.156 7.129 0.909 1 89.38 232 THR A N 1
ATOM 1760 C CA . THR A 1 232 ? 24.719 8.477 0.873 1 89.38 232 THR A CA 1
ATOM 1761 C C . THR A 1 232 ? 23.703 9.492 1.383 1 89.38 232 THR A C 1
ATOM 1763 O O . THR A 1 232 ? 24.047 10.398 2.143 1 89.38 232 THR A O 1
ATOM 1766 N N . LEU A 1 233 ? 22.516 9.281 1.014 1 86.38 233 LEU A N 1
ATOM 1767 C CA . LEU A 1 233 ? 21.453 10.195 1.411 1 86.38 233 LEU A CA 1
ATOM 1768 C C . LEU A 1 233 ? 21.172 10.086 2.906 1 86.38 233 LEU A C 1
ATOM 1770 O O . LEU A 1 233 ? 20.781 11.07 3.541 1 86.38 233 LEU A O 1
ATOM 1774 N N . SER A 1 234 ? 21.375 8.922 3.471 1 88.12 234 SER A N 1
ATOM 1775 C CA . SER A 1 234 ? 20.984 8.68 4.859 1 88.12 234 SER A CA 1
ATOM 1776 C C . SER A 1 234 ? 22.172 8.898 5.805 1 88.12 234 SER A C 1
ATOM 1778 O O . SER A 1 234 ? 21.984 8.984 7.02 1 88.12 234 SER A O 1
ATOM 1780 N N . VAL A 1 235 ? 23.359 9.07 5.285 1 85.88 235 VAL A N 1
ATOM 1781 C CA . VAL A 1 235 ? 24.562 9.133 6.102 1 85.88 235 VAL A CA 1
ATOM 1782 C C . VAL A 1 235 ? 24.562 10.422 6.922 1 85.88 235 VAL A C 1
ATOM 1784 O O . VAL A 1 235 ? 25.047 10.438 8.055 1 85.88 235 VAL A O 1
ATOM 1787 N N . GLU A 1 236 ? 23.984 11.43 6.406 1 82.06 236 GLU A N 1
ATOM 1788 C CA . GLU A 1 236 ? 23.969 12.695 7.125 1 82.06 236 GLU A CA 1
ATOM 1789 C C . GLU A 1 236 ? 23.219 12.57 8.453 1 82.06 236 GLU A C 1
ATOM 1791 O O . GLU A 1 236 ? 23.672 13.086 9.477 1 82.06 236 GLU A O 1
ATOM 1796 N N . ASP A 1 237 ? 22.141 11.906 8.453 1 81.31 237 ASP A N 1
ATOM 1797 C CA . ASP A 1 237 ? 21.359 11.727 9.664 1 81.31 237 ASP A CA 1
ATOM 1798 C C . ASP A 1 237 ? 22.016 10.734 10.609 1 81.31 237 ASP A C 1
ATOM 1800 O O . ASP A 1 237 ? 21.781 10.758 11.82 1 81.31 237 ASP A O 1
ATOM 1804 N N . ALA A 1 238 ? 22.812 9.914 10.055 1 85.94 238 ALA A N 1
ATOM 1805 C CA . ALA A 1 238 ? 23.438 8.859 10.844 1 85.94 238 ALA A CA 1
ATOM 1806 C C . ALA A 1 238 ? 24.641 9.406 11.625 1 85.94 238 ALA A C 1
ATOM 1808 O O . ALA A 1 238 ? 24.969 8.898 12.703 1 85.94 238 ALA A O 1
ATOM 1809 N N . VAL A 1 239 ? 25.297 10.398 11 1 79.81 239 VAL A N 1
ATOM 1810 C CA . VAL A 1 239 ? 26.547 10.883 11.578 1 79.81 239 VAL A CA 1
ATOM 1811 C C . VAL A 1 239 ? 26.266 12.109 12.445 1 79.81 239 VAL A C 1
ATOM 1813 O O . VAL A 1 239 ? 25.5 12.992 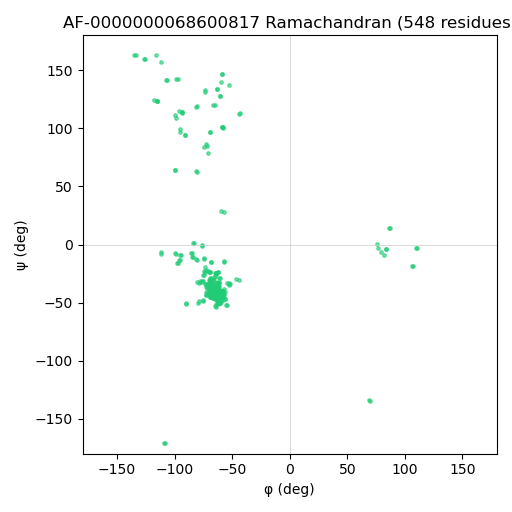12.055 1 79.81 239 VAL A O 1
ATOM 1816 N N . ASP A 1 240 ? 26.172 11.953 13.719 1 63.88 240 ASP A N 1
ATOM 1817 C CA . ASP A 1 240 ? 25.969 12.984 14.727 1 63.88 240 ASP A CA 1
ATOM 1818 C C . ASP A 1 240 ? 27.094 14.008 14.703 1 63.88 240 ASP A C 1
ATOM 1820 O O . ASP A 1 240 ? 27.781 14.211 15.711 1 63.88 240 ASP A O 1
ATOM 1824 N N . VAL A 1 241 ? 27.656 14.227 13.703 1 53.34 241 VAL A N 1
ATOM 1825 C CA . VAL A 1 241 ? 28.75 15.18 13.797 1 53.34 241 VAL A CA 1
ATOM 1826 C C . VAL A 1 241 ? 28.25 16.578 13.477 1 53.34 241 VAL A C 1
ATOM 1828 O O . VAL A 1 241 ? 27.578 16.797 12.461 1 53.34 241 VAL A O 1
ATOM 1831 N N . GLU A 1 242 ? 28.266 17.359 14.422 1 56.31 242 GLU A N 1
ATOM 1832 C CA . GLU A 1 242 ? 27.969 18.766 14.219 1 56.31 242 GLU A CA 1
ATOM 1833 C C . GLU A 1 242 ? 28.672 19.297 12.969 1 56.31 242 GLU A C 1
ATOM 1835 O O . GLU A 1 242 ? 29.891 19.141 12.82 1 56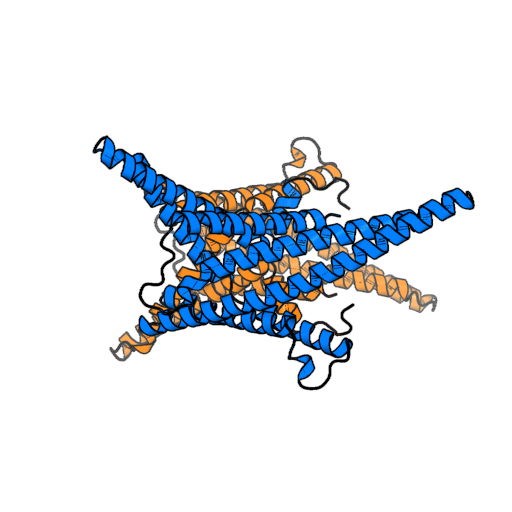.31 242 GLU A O 1
ATOM 1840 N N . GLY A 1 243 ? 27.938 19.688 11.898 1 50.94 243 GLY A N 1
ATOM 1841 C CA . GLY A 1 243 ? 28.531 20.297 10.719 1 50.94 243 GLY A CA 1
ATOM 1842 C C . GLY A 1 243 ? 28.578 19.375 9.523 1 50.94 243 GLY A C 1
ATOM 1843 O O . GLY A 1 243 ? 28.906 19.797 8.414 1 50.94 243 GLY A O 1
ATOM 1844 N N . PHE A 1 244 ? 28.453 18.094 9.797 1 53.81 244 PHE A N 1
ATOM 1845 C CA . PHE A 1 244 ? 28.531 17.203 8.641 1 53.81 244 PHE A CA 1
ATOM 1846 C C . PHE A 1 244 ? 27.266 17.297 7.797 1 53.81 244 PHE A C 1
ATOM 1848 O O . PHE A 1 244 ? 26.203 16.875 8.227 1 53.81 244 PHE A O 1
ATOM 1855 N N . GLU A 1 245 ? 27.172 18.156 6.926 1 63.16 245 GLU A N 1
ATOM 1856 C CA . GLU A 1 245 ? 26.109 18.312 5.941 1 63.16 245 GLU A CA 1
ATOM 1857 C C . GLU A 1 245 ? 26.641 18.172 4.52 1 63.16 245 GLU A C 1
ATOM 1859 O O . GLU A 1 245 ? 27.766 18.594 4.227 1 63.16 245 GLU A O 1
ATOM 1864 N N . ILE A 1 246 ? 26.047 17.281 3.869 1 67.5 246 ILE A N 1
ATOM 1865 C CA . ILE A 1 246 ? 26.375 17.328 2.449 1 67.5 246 ILE A CA 1
ATOM 1866 C C . ILE A 1 246 ? 26 18.703 1.88 1 67.5 246 ILE A C 1
ATOM 1868 O O . ILE A 1 246 ? 24.812 19.031 1.779 1 67.5 246 ILE A O 1
ATOM 1872 N N . THR A 1 247 ? 26.906 19.469 1.729 1 66.62 247 THR A N 1
ATOM 1873 C CA . THR A 1 247 ? 26.766 20.875 1.407 1 66.62 247 THR A CA 1
ATOM 1874 C C . THR A 1 247 ? 26.125 21.062 0.031 1 66.62 247 THR A C 1
ATOM 1876 O O . THR A 1 247 ? 25.453 22.062 -0.218 1 66.62 247 THR A O 1
ATOM 1879 N N . ASN A 1 248 ? 26.297 20.078 -0.75 1 77.69 248 ASN A N 1
ATOM 1880 C CA . ASN A 1 248 ? 25.734 20.266 -2.088 1 77.69 248 ASN A CA 1
ATOM 1881 C C . ASN A 1 248 ? 24.297 19.766 -2.174 1 77.69 248 ASN A C 1
ATOM 1883 O O . ASN A 1 248 ? 24.062 18.594 -2.463 1 77.69 248 ASN A O 1
ATOM 1887 N N . GLU A 1 249 ? 23.406 20.688 -1.982 1 82.25 249 GLU A N 1
ATOM 1888 C CA . GLU A 1 249 ? 21.984 20.391 -1.994 1 82.25 249 GLU A CA 1
ATOM 1889 C C . GLU A 1 249 ? 21.547 19.844 -3.346 1 82.25 249 GLU A C 1
ATOM 1891 O O . GLU A 1 249 ? 20.688 18.953 -3.412 1 82.25 249 GLU A O 1
ATOM 1896 N N . ARG A 1 250 ? 22.203 20.328 -4.344 1 85.25 250 ARG A N 1
ATOM 1897 C CA . ARG A 1 250 ? 21.844 19.859 -5.68 1 85.25 250 ARG A CA 1
ATOM 1898 C C . ARG A 1 250 ? 22.219 18.406 -5.871 1 85.25 250 ARG A C 1
ATOM 1900 O O . ARG A 1 250 ? 21.469 17.625 -6.461 1 85.25 250 ARG A O 1
ATOM 1907 N N . PHE A 1 251 ? 23.391 18.141 -5.43 1 87.06 251 PHE A N 1
ATOM 1908 C CA . PHE A 1 251 ? 23.859 16.766 -5.523 1 87.06 251 PHE A CA 1
ATOM 1909 C C . PHE A 1 251 ? 22.922 15.82 -4.777 1 87.06 251 PHE A C 1
ATOM 1911 O O . PHE A 1 251 ? 22.562 14.75 -5.285 1 87.06 251 PHE A O 1
ATOM 1918 N N . VAL A 1 252 ? 22.453 16.172 -3.691 1 88 252 VAL A N 1
ATOM 1919 C CA . VAL A 1 252 ? 21.562 15.367 -2.857 1 88 252 VAL A CA 1
ATOM 1920 C C . VAL A 1 252 ? 20.219 15.195 -3.549 1 88 252 VAL A C 1
ATOM 1922 O O . VAL A 1 252 ? 19.656 14.094 -3.574 1 88 252 VAL A O 1
ATOM 1925 N N . ASN A 1 253 ? 19.75 16.234 -4.148 1 90.56 253 ASN A N 1
ATOM 1926 C CA . ASN A 1 253 ? 18.453 16.172 -4.824 1 90.56 253 ASN A CA 1
ATOM 1927 C C . ASN A 1 253 ? 18.516 15.305 -6.074 1 90.56 253 ASN A C 1
ATOM 1929 O O . ASN A 1 253 ? 17.562 14.57 -6.363 1 90.56 253 ASN A O 1
ATOM 1933 N N . VAL A 1 254 ? 19.594 15.391 -6.719 1 92.25 254 VAL A N 1
ATOM 1934 C CA . VAL A 1 254 ? 19.766 14.578 -7.918 1 92.25 254 VAL A CA 1
ATOM 1935 C C . VAL A 1 254 ? 19.891 13.109 -7.531 1 92.25 254 VAL A C 1
ATOM 1937 O O . VAL A 1 254 ? 19.297 12.242 -8.18 1 92.25 254 VAL A O 1
ATOM 1940 N N . LEU A 1 255 ? 20.672 12.867 -6.543 1 92 255 LEU A N 1
ATOM 1941 C CA . LEU A 1 255 ? 20.812 11.492 -6.062 1 92 255 LEU A CA 1
ATOM 1942 C C . LEU A 1 255 ? 19.484 10.93 -5.605 1 92 255 LEU A C 1
ATOM 1944 O O . LEU A 1 255 ? 19.172 9.758 -5.859 1 92 255 LEU A O 1
ATOM 1948 N N . GLY A 1 256 ? 18.719 11.734 -4.949 1 92.69 256 GLY A N 1
ATOM 1949 C CA . GLY A 1 256 ? 17.391 11.312 -4.516 1 92.69 256 GLY A CA 1
ATOM 1950 C C . GLY A 1 256 ? 16.469 10.961 -5.668 1 92.69 256 GLY A C 1
ATOM 1951 O O . GLY A 1 256 ? 15.781 9.938 -5.629 1 92.69 256 GLY A O 1
ATOM 1952 N N . LEU A 1 257 ? 16.5 11.773 -6.621 1 94.88 257 LEU A N 1
ATOM 1953 C CA . LEU A 1 257 ? 15.68 11.516 -7.801 1 94.88 257 LEU A CA 1
ATOM 1954 C C . LEU A 1 257 ? 16.156 10.266 -8.531 1 94.88 257 LEU A C 1
ATOM 1956 O O . LEU A 1 257 ? 15.344 9.477 -9.008 1 94.88 257 LEU A O 1
ATOM 1960 N N . LEU A 1 258 ? 17.422 10.102 -8.586 1 93.94 258 LEU A N 1
ATOM 1961 C CA . LEU A 1 258 ? 18 8.93 -9.25 1 93.94 258 LEU A CA 1
ATOM 1962 C C . LEU A 1 258 ? 17.547 7.645 -8.562 1 93.94 258 LEU A C 1
ATOM 1964 O O . LEU A 1 258 ? 17.125 6.695 -9.227 1 93.94 258 LEU A O 1
ATOM 1968 N N . THR A 1 259 ? 17.656 7.621 -7.27 1 94.44 259 THR A N 1
ATOM 1969 C CA . THR A 1 259 ? 17.266 6.422 -6.539 1 94.44 259 THR A CA 1
ATOM 1970 C C . THR A 1 259 ? 15.766 6.168 -6.695 1 94.44 259 THR A C 1
ATOM 1972 O O . THR A 1 259 ? 15.336 5.02 -6.812 1 94.44 259 THR A O 1
ATOM 1975 N N . ALA A 1 260 ? 15 7.211 -6.738 1 96.25 260 ALA A N 1
ATOM 1976 C CA . ALA A 1 260 ? 13.555 7.07 -6.906 1 96.25 260 ALA A CA 1
ATOM 1977 C C . ALA A 1 260 ? 13.219 6.473 -8.266 1 96.25 260 ALA A C 1
ATOM 1979 O O . ALA A 1 260 ? 12.344 5.609 -8.367 1 96.25 260 ALA A O 1
ATOM 1980 N N . VAL A 1 261 ? 13.953 6.922 -9.242 1 96.44 261 VAL A N 1
ATOM 1981 C CA . VAL A 1 261 ? 13.719 6.441 -10.602 1 96.44 261 VAL A CA 1
ATOM 1982 C C . VAL A 1 261 ? 14.109 4.969 -10.703 1 96.44 261 VAL A C 1
ATOM 1984 O O . VAL A 1 261 ? 13.391 4.164 -11.297 1 96.44 261 VAL A O 1
ATOM 1987 N N . LEU A 1 262 ? 15.188 4.652 -10.086 1 94.5 262 LEU A N 1
ATOM 1988 C CA . LEU A 1 262 ? 15.656 3.268 -10.117 1 94.5 262 LEU A CA 1
ATOM 1989 C C . LEU A 1 262 ? 14.695 2.354 -9.367 1 94.5 262 LEU A C 1
ATOM 1991 O O . LEU A 1 262 ? 14.375 1.259 -9.836 1 94.5 262 LEU A O 1
ATOM 1995 N N . ASP A 1 263 ? 14.234 2.783 -8.281 1 94.56 263 ASP A N 1
ATOM 1996 C CA . ASP A 1 263 ? 13.281 2.012 -7.484 1 94.56 263 ASP A CA 1
ATOM 1997 C C . ASP A 1 263 ? 11.977 1.803 -8.242 1 94.56 263 ASP A C 1
ATOM 1999 O O . ASP A 1 263 ? 11.438 0.695 -8.266 1 94.56 263 ASP A O 1
ATOM 2003 N N . PHE A 1 264 ? 11.555 2.885 -8.828 1 96.19 264 PHE A N 1
ATOM 2004 C CA . PHE A 1 264 ? 10.32 2.811 -9.602 1 96.19 264 PHE A CA 1
ATOM 2005 C C . PHE A 1 264 ? 10.469 1.856 -10.781 1 96.19 264 PHE A C 1
ATOM 2007 O O . PHE A 1 264 ? 9.594 1.023 -11.023 1 96.19 264 PHE A O 1
ATOM 2014 N N . SER A 1 265 ? 11.562 1.996 -11.453 1 94.56 265 SER A N 1
ATOM 2015 C CA . SER A 1 265 ? 11.82 1.15 -12.609 1 94.56 265 SER A CA 1
ATOM 2016 C C . SER A 1 265 ? 11.875 -0.322 -12.219 1 94.56 265 SER A C 1
ATOM 2018 O O . SER A 1 265 ? 11.383 -1.184 -12.953 1 94.56 265 SER A O 1
ATOM 2020 N N . SER A 1 266 ? 12.43 -0.579 -11.148 1 92.44 266 SER A N 1
ATOM 2021 C CA . SER A 1 266 ? 12.523 -1.952 -10.664 1 92.44 266 SER A CA 1
ATOM 2022 C C . SER A 1 266 ? 11.141 -2.533 -10.383 1 92.44 266 SER A C 1
ATOM 2024 O O . SER A 1 266 ? 10.844 -3.664 -10.773 1 92.44 266 SER A O 1
ATOM 2026 N N . LYS A 1 267 ? 10.281 -1.794 -9.781 1 94 267 LYS A N 1
ATOM 2027 C CA . LYS A 1 267 ? 8.938 -2.281 -9.461 1 94 267 LYS A CA 1
ATOM 2028 C C . LYS A 1 267 ? 8.07 -2.389 -10.711 1 94 267 LYS A C 1
ATOM 2030 O O . LYS A 1 267 ? 7.211 -3.266 -10.797 1 94 267 LYS A O 1
ATOM 2035 N N . LEU A 1 268 ? 8.344 -1.441 -11.617 1 94.56 268 LEU A N 1
ATOM 2036 C CA . LEU A 1 268 ? 7.637 -1.523 -12.891 1 94.56 268 LEU A CA 1
ATOM 2037 C C . LEU A 1 268 ? 7.984 -2.814 -13.617 1 94.56 268 LEU A C 1
ATOM 2039 O O . LEU A 1 268 ? 7.102 -3.488 -14.156 1 94.56 268 LEU A O 1
ATOM 2043 N N . GLU A 1 269 ? 9.211 -3.137 -13.586 1 92.25 269 GLU A N 1
ATOM 2044 C CA . GLU A 1 269 ? 9.641 -4.387 -14.203 1 92.25 269 GLU A CA 1
ATOM 2045 C C . GLU A 1 269 ? 9.008 -5.59 -13.516 1 92.25 269 GLU A C 1
ATOM 2047 O O . GLU A 1 269 ? 8.602 -6.547 -14.18 1 92.25 269 GLU A O 1
ATOM 2052 N N . ASP A 1 270 ? 8.969 -5.551 -12.234 1 91.69 270 ASP A N 1
ATOM 2053 C CA . ASP A 1 270 ? 8.312 -6.625 -11.492 1 91.69 270 ASP A CA 1
ATOM 2054 C C . ASP A 1 270 ? 6.852 -6.77 -11.906 1 91.69 270 ASP A C 1
ATOM 2056 O O . ASP A 1 270 ? 6.348 -7.887 -12.039 1 91.69 270 ASP A O 1
ATOM 2060 N N . ALA A 1 271 ? 6.191 -5.648 -12.062 1 94.81 271 ALA A N 1
ATOM 2061 C CA . ALA A 1 271 ? 4.785 -5.66 -12.445 1 94.81 271 ALA A CA 1
ATOM 2062 C C . ALA A 1 271 ? 4.598 -6.242 -13.844 1 94.81 271 ALA A C 1
ATOM 2064 O O . ALA A 1 271 ? 3.684 -7.035 -14.078 1 94.81 271 ALA A O 1
ATOM 2065 N N . VAL A 1 272 ? 5.469 -5.898 -14.742 1 93.19 272 VAL A N 1
ATOM 2066 C CA . VAL A 1 272 ? 5.41 -6.426 -16.094 1 93.19 272 VAL A CA 1
ATOM 2067 C C . VAL A 1 272 ? 5.672 -7.93 -16.078 1 93.19 272 VAL A C 1
ATOM 2069 O O . VAL A 1 272 ? 4.965 -8.695 -16.75 1 93.19 272 VAL A O 1
ATOM 2072 N N . ASP A 1 273 ? 6.59 -8.359 -15.258 1 90 273 ASP A N 1
ATOM 2073 C CA . ASP A 1 273 ? 6.973 -9.766 -15.172 1 90 273 ASP A CA 1
ATOM 2074 C C . ASP A 1 273 ? 5.855 -10.602 -14.555 1 90 273 ASP A C 1
ATOM 2076 O O . ASP A 1 273 ? 5.797 -11.812 -14.758 1 90 273 ASP A O 1
ATOM 2080 N N . SER A 1 274 ? 5.02 -9.977 -13.812 1 91.06 274 SER A N 1
ATOM 2081 C CA . SER A 1 274 ? 3.949 -10.719 -13.156 1 91.06 274 SER A CA 1
ATOM 2082 C C . SER A 1 274 ? 2.941 -11.242 -14.18 1 91.06 274 SER A C 1
ATOM 2084 O O . SER A 1 274 ? 2.131 -12.117 -13.867 1 91.06 274 SER A O 1
ATOM 2086 N N . PHE A 1 275 ? 2.975 -10.742 -15.398 1 90.5 275 PHE A N 1
ATOM 2087 C CA . PHE A 1 275 ? 2.07 -11.203 -16.438 1 90.5 275 PHE A CA 1
ATOM 2088 C C . PHE A 1 275 ? 2.766 -12.195 -17.359 1 90.5 275 PHE A C 1
ATOM 2090 O O . PHE A 1 275 ? 2.143 -12.758 -18.266 1 90.5 275 PHE A O 1
ATOM 2097 N N . ASN A 1 276 ? 4.035 -12.414 -17.25 1 79.69 276 ASN A N 1
ATOM 2098 C CA . ASN A 1 276 ? 4.77 -13.383 -18.047 1 79.69 276 ASN A CA 1
ATOM 2099 C C . ASN A 1 276 ? 4.934 -14.711 -17.312 1 79.69 276 ASN A C 1
ATOM 2101 O O . ASN A 1 276 ? 5.078 -14.727 -16.094 1 79.69 276 ASN A O 1
ATOM 2105 N N . MET B 1 1 ? 10.359 -24.531 -2.508 1 41.53 1 MET B N 1
ATOM 2106 C CA . MET B 1 1 ? 9.062 -24.906 -1.951 1 41.53 1 MET B CA 1
ATOM 2107 C C . MET B 1 1 ? 9.109 -24.922 -0.427 1 41.53 1 MET B C 1
ATOM 2109 O O . MET B 1 1 ? 10.07 -25.422 0.166 1 41.53 1 MET B O 1
ATOM 2113 N N . ARG B 1 2 ? 8.438 -23.922 0.138 1 54.22 2 ARG B N 1
ATOM 2114 C CA . ARG B 1 2 ? 8.5 -23.797 1.591 1 54.22 2 ARG B CA 1
ATOM 2115 C C . ARG B 1 2 ? 7.992 -25.062 2.271 1 54.22 2 ARG B C 1
ATOM 2117 O O . ARG B 1 2 ? 6.883 -25.516 1.999 1 54.22 2 ARG B O 1
ATOM 2124 N N . ASP B 1 3 ? 8.828 -25.828 2.699 1 66.38 3 ASP B N 1
ATOM 2125 C CA . ASP B 1 3 ? 8.516 -27.094 3.354 1 66.38 3 ASP B CA 1
ATOM 2126 C C . ASP B 1 3 ? 7.621 -26.891 4.57 1 66.38 3 ASP B C 1
ATOM 2128 O O . ASP B 1 3 ? 7.039 -27.844 5.094 1 66.38 3 ASP B O 1
ATOM 2132 N N . ARG B 1 4 ? 7.508 -25.703 5.035 1 79.69 4 ARG B N 1
ATOM 2133 C CA . ARG B 1 4 ? 6.758 -25.516 6.273 1 79.69 4 ARG B CA 1
ATOM 2134 C C . ARG B 1 4 ? 5.406 -24.875 6 1 79.69 4 ARG B C 1
ATOM 2136 O O . ARG B 1 4 ? 5.281 -24.047 5.086 1 79.69 4 ARG B O 1
ATOM 2143 N N . PRO B 1 5 ? 4.438 -25.297 6.699 1 88.69 5 PRO B N 1
ATOM 2144 C CA . PRO B 1 5 ? 3.119 -24.672 6.582 1 88.69 5 PRO B CA 1
ATOM 2145 C C . PRO B 1 5 ? 3.143 -23.172 6.922 1 88.69 5 PRO B C 1
ATOM 2147 O O . PRO B 1 5 ? 3.953 -22.75 7.746 1 88.69 5 PRO B O 1
ATOM 2150 N N . PRO B 1 6 ? 2.373 -22.453 6.32 1 91.38 6 PRO B N 1
ATOM 2151 C CA . PRO B 1 6 ? 2.332 -21.016 6.605 1 91.38 6 PRO B CA 1
ATOM 2152 C C . PRO B 1 6 ? 1.899 -20.719 8.039 1 91.38 6 PRO B C 1
ATOM 2154 O O . PRO B 1 6 ? 0.967 -21.344 8.547 1 91.38 6 PRO B O 1
ATOM 2157 N N . ASP B 1 7 ? 2.629 -19.812 8.695 1 93.31 7 ASP B N 1
ATOM 2158 C CA . ASP B 1 7 ? 2.303 -19.422 10.062 1 93.31 7 ASP B CA 1
ATOM 2159 C C . ASP B 1 7 ? 1.739 -18 10.109 1 93.31 7 ASP B C 1
ATOM 2161 O O . ASP B 1 7 ? 1.398 -17.438 9.07 1 93.31 7 ASP B O 1
ATOM 2165 N N . ALA B 1 8 ? 1.578 -17.453 11.336 1 94.5 8 ALA B N 1
ATOM 2166 C CA . ALA B 1 8 ? 0.96 -16.156 11.539 1 94.5 8 ALA B CA 1
ATOM 2167 C C . ALA B 1 8 ? 1.804 -15.047 10.922 1 94.5 8 ALA B C 1
ATOM 2169 O O . ALA B 1 8 ? 1.265 -14.07 10.383 1 94.5 8 ALA B O 1
ATOM 2170 N N . LEU B 1 9 ? 3.09 -15.234 10.984 1 95.81 9 LEU B N 1
ATOM 2171 C CA . LEU B 1 9 ? 3.99 -14.242 10.406 1 95.81 9 LEU B CA 1
ATOM 2172 C C . LEU B 1 9 ? 3.84 -14.188 8.891 1 95.81 9 LEU B C 1
ATOM 2174 O O . LEU B 1 9 ? 3.779 -13.102 8.305 1 95.81 9 LEU B O 1
ATOM 2178 N N . ASP B 1 10 ? 3.73 -15.328 8.266 1 96.75 10 ASP B N 1
ATOM 2179 C CA . ASP B 1 10 ? 3.564 -15.391 6.82 1 96.75 10 ASP B CA 1
ATOM 2180 C C . ASP B 1 10 ? 2.273 -14.703 6.383 1 96.75 10 ASP B C 1
ATOM 2182 O O . ASP B 1 10 ? 2.262 -13.961 5.398 1 96.75 10 ASP B O 1
ATOM 2186 N N . VAL B 1 11 ? 1.269 -14.945 7.145 1 96.44 11 VAL B N 1
ATOM 2187 C CA . VAL B 1 11 ? -0.036 -14.383 6.816 1 96.44 11 VAL B CA 1
ATOM 2188 C C . VAL B 1 11 ? -0.008 -12.867 7 1 96.44 11 VAL B C 1
ATOM 2190 O O . VAL B 1 11 ? -0.525 -12.125 6.164 1 96.44 11 VAL B O 1
ATOM 2193 N N . ALA B 1 12 ? 0.596 -12.438 8.102 1 97.19 12 ALA B N 1
ATOM 2194 C CA . ALA B 1 12 ? 0.689 -11.008 8.375 1 97.19 12 ALA B CA 1
ATOM 2195 C C . ALA B 1 12 ? 1.468 -10.289 7.277 1 97.19 12 ALA B C 1
ATOM 2197 O O . ALA B 1 12 ? 1.064 -9.211 6.824 1 97.19 12 ALA B O 1
ATOM 2198 N N . VAL B 1 13 ? 2.529 -10.898 6.863 1 97.25 13 VAL B N 1
ATOM 2199 C CA . VAL B 1 13 ? 3.365 -10.289 5.832 1 97.25 13 VAL B CA 1
ATOM 2200 C C . VAL B 1 13 ? 2.613 -10.266 4.504 1 97.25 13 VAL B C 1
ATOM 2202 O O . VAL B 1 13 ? 2.65 -9.266 3.781 1 97.25 13 VAL B O 1
ATOM 2205 N N . ALA B 1 14 ? 1.926 -11.352 4.203 1 97.06 14 ALA B N 1
ATOM 2206 C CA . ALA B 1 14 ? 1.146 -11.422 2.971 1 97.06 14 ALA B CA 1
ATOM 2207 C C . ALA B 1 14 ? 0.061 -10.344 2.951 1 97.06 14 ALA B C 1
ATOM 2209 O O . ALA B 1 14 ? -0.204 -9.742 1.91 1 97.06 14 ALA B O 1
ATOM 2210 N N . LEU B 1 15 ? -0.545 -10.133 4.098 1 97.44 15 LEU B N 1
ATOM 2211 C CA . LEU B 1 15 ? -1.579 -9.117 4.238 1 97.44 15 LEU B CA 1
ATOM 2212 C C . LEU B 1 15 ? -0.996 -7.719 4.031 1 97.44 15 LEU B C 1
ATOM 2214 O O . LEU B 1 15 ? -1.547 -6.918 3.275 1 97.44 15 LEU B O 1
ATOM 2218 N N . LEU B 1 16 ? 0.151 -7.445 4.578 1 97.44 16 LEU B N 1
ATOM 2219 C CA . LEU B 1 16 ? 0.709 -6.098 4.629 1 97.44 16 LEU B CA 1
ATOM 2220 C C . LEU B 1 16 ? 1.45 -5.766 3.34 1 97.44 16 LEU B C 1
ATOM 2222 O O . LEU B 1 16 ? 1.766 -4.602 3.082 1 97.44 16 LEU B O 1
ATOM 2226 N N . LYS B 1 17 ? 1.665 -6.727 2.52 1 96.62 17 LYS B N 1
ATOM 2227 C CA . LYS B 1 17 ? 2.361 -6.48 1.259 1 96.62 17 LYS B CA 1
ATOM 2228 C C . LYS B 1 17 ? 1.412 -5.906 0.21 1 96.62 17 LYS B C 1
ATOM 2230 O O . LYS B 1 17 ? 1.854 -5.379 -0.812 1 96.62 17 LYS B O 1
ATOM 2235 N N . LYS B 1 18 ? 0.187 -5.996 0.508 1 97.06 18 LYS B N 1
ATOM 2236 C CA . LYS B 1 18 ? -0.815 -5.449 -0.4 1 97.06 18 LYS B CA 1
ATOM 2237 C C . LYS B 1 18 ? -1.248 -4.051 0.036 1 97.06 18 LYS B C 1
ATOM 2239 O O . LYS B 1 18 ? -1.376 -3.781 1.232 1 97.06 18 LYS B O 1
ATOM 2244 N N . ARG B 1 19 ? -1.461 -3.229 -0.944 1 96.62 19 ARG B N 1
ATOM 2245 C CA . ARG B 1 19 ? -1.929 -1.877 -0.657 1 96.62 19 ARG B CA 1
ATOM 2246 C C . ARG B 1 19 ? -3.219 -1.905 0.156 1 96.62 19 ARG B C 1
ATOM 2248 O O . ARG B 1 19 ? -3.334 -1.214 1.171 1 96.62 19 ARG B O 1
ATOM 2255 N N . ASP B 1 20 ? -4.168 -2.725 -0.256 1 95.38 20 ASP B N 1
ATOM 2256 C CA . ASP B 1 20 ? -5.453 -2.795 0.435 1 95.38 20 ASP B CA 1
ATOM 2257 C C . ASP B 1 20 ? -5.297 -3.412 1.822 1 95.38 20 ASP B C 1
ATOM 2259 O O . ASP B 1 20 ? -6.027 -3.059 2.75 1 95.38 20 ASP B O 1
ATOM 2263 N N . GLY B 1 21 ? -4.395 -4.328 1.939 1 96.94 21 GLY B N 1
ATOM 2264 C CA . GLY B 1 21 ? -4.172 -4.938 3.24 1 96.94 21 GLY B CA 1
ATOM 2265 C C . GLY B 1 21 ? -3.723 -3.943 4.297 1 96.94 21 GLY B C 1
ATOM 2266 O O . GLY B 1 21 ? -4.309 -3.871 5.375 1 96.94 21 GLY B O 1
ATOM 2267 N N . VAL B 1 22 ? -2.697 -3.17 3.936 1 96.88 22 VAL B N 1
ATOM 2268 C CA . VAL B 1 22 ? -2.188 -2.193 4.891 1 96.88 22 VAL B CA 1
ATOM 2269 C C . VAL B 1 22 ? -3.236 -1.108 5.129 1 96.88 22 VAL B C 1
ATOM 2271 O O . VAL B 1 22 ? -3.379 -0.611 6.25 1 96.88 22 VAL B O 1
ATOM 2274 N N . ASP B 1 23 ? -3.957 -0.732 4.125 1 96.44 23 ASP B N 1
ATOM 2275 C CA . ASP B 1 23 ? -4.992 0.288 4.266 1 96.44 23 ASP B CA 1
ATOM 2276 C C . ASP B 1 23 ? -6.059 -0.15 5.266 1 96.44 23 ASP B C 1
ATOM 2278 O O . ASP B 1 23 ? -6.52 0.651 6.082 1 96.44 23 ASP B O 1
ATOM 2282 N N . LYS B 1 24 ? -6.457 -1.444 5.199 1 96.19 24 LYS B N 1
ATOM 2283 C CA . LYS B 1 24 ? -7.52 -1.91 6.086 1 96.19 24 LYS B CA 1
ATOM 2284 C C . LYS B 1 24 ? -7.008 -2.078 7.516 1 96.19 24 LYS B C 1
ATOM 2286 O O . LYS B 1 24 ? -7.77 -1.939 8.477 1 96.19 24 LYS B O 1
ATOM 2291 N N . VAL B 1 25 ? -5.73 -2.32 7.648 1 97.12 25 VAL B N 1
ATOM 2292 C CA . VAL B 1 25 ? -5.137 -2.342 8.984 1 97.12 25 VAL B CA 1
ATOM 2293 C C . VAL B 1 25 ? -5.141 -0.934 9.57 1 97.12 25 VAL B C 1
ATOM 2295 O O . VAL B 1 25 ? -5.527 -0.741 10.727 1 97.12 25 VAL B O 1
ATOM 2298 N N . LEU B 1 26 ? -4.754 0.004 8.758 1 97.31 26 LEU B N 1
ATOM 2299 C CA . LEU B 1 26 ? -4.719 1.388 9.219 1 97.31 26 LEU B CA 1
ATOM 2300 C C . LEU B 1 26 ? -6.125 1.904 9.5 1 97.31 26 LEU B C 1
ATOM 2302 O O . LEU B 1 26 ? -6.328 2.676 10.438 1 97.31 26 LEU B O 1
ATOM 2306 N N . LYS B 1 27 ? -7.023 1.469 8.664 1 96.25 27 LYS B N 1
ATOM 2307 C CA . LYS B 1 27 ? -8.414 1.834 8.922 1 96.25 27 LYS B CA 1
ATOM 2308 C C . LYS B 1 27 ? -8.883 1.316 10.273 1 96.25 27 LYS B C 1
ATOM 2310 O O . LYS B 1 27 ? -9.562 2.029 11.016 1 96.25 27 LYS B O 1
ATOM 2315 N N . LEU B 1 28 ? -8.57 0.152 10.547 1 97.31 28 LEU B N 1
ATOM 2316 C CA . LEU B 1 28 ? -8.938 -0.437 11.836 1 97.31 28 LEU B CA 1
ATOM 2317 C C . LEU B 1 28 ? -8.32 0.348 12.984 1 97.31 28 LEU B C 1
ATOM 2319 O O . LEU B 1 28 ? -9.008 0.675 13.953 1 97.31 28 LEU B O 1
ATOM 2323 N N . PHE B 1 29 ? -7.043 0.707 12.875 1 96.94 29 PHE B N 1
ATOM 2324 C CA . PHE B 1 29 ? -6.371 1.487 13.906 1 96.94 29 PHE B CA 1
ATOM 2325 C C . PHE B 1 29 ? -7.027 2.854 14.07 1 96.94 29 PHE B C 1
ATOM 2327 O O . PHE B 1 29 ? -7.227 3.324 15.188 1 96.94 29 PHE B O 1
ATOM 2334 N N . ARG B 1 30 ? -7.32 3.389 12.969 1 96.5 30 ARG B N 1
ATOM 2335 C CA . ARG B 1 30 ? -7.906 4.727 13 1 96.5 30 ARG B CA 1
ATOM 2336 C C . ARG B 1 30 ? -9.242 4.719 13.734 1 96.5 30 ARG B C 1
ATOM 2338 O O . ARG B 1 30 ? -9.445 5.484 14.68 1 96.5 30 ARG B O 1
ATOM 2345 N N . TYR B 1 31 ? -10.086 3.852 13.375 1 95.81 31 TYR B N 1
ATOM 2346 C CA . TYR B 1 31 ? -11.438 3.861 13.922 1 95.81 31 TYR B CA 1
ATOM 2347 C C . TYR B 1 31 ? -11.453 3.32 15.352 1 95.81 31 TYR B C 1
ATOM 2349 O O . TYR B 1 31 ? -12.289 3.719 16.156 1 95.81 31 TYR B O 1
ATOM 2357 N N . ALA B 1 32 ? -10.562 2.404 15.664 1 97.19 32 ALA B N 1
ATOM 2358 C CA . ALA B 1 32 ? -10.406 2.008 17.062 1 97.19 32 ALA B CA 1
ATOM 2359 C C . ALA B 1 32 ? -10 3.197 17.922 1 97.19 32 ALA B C 1
ATOM 2361 O O . ALA B 1 32 ? -10.5 3.365 19.031 1 97.19 32 ALA B O 1
ATOM 2362 N N . THR B 1 33 ? -9.109 3.998 17.375 1 97.06 33 THR B N 1
ATOM 2363 C CA . THR B 1 33 ? -8.648 5.18 18.094 1 97.06 33 THR B CA 1
ATOM 2364 C C . THR B 1 33 ? -9.773 6.195 18.25 1 97.06 33 THR B C 1
ATOM 2366 O O . THR B 1 33 ? -9.961 6.762 19.328 1 97.06 33 THR B O 1
ATOM 2369 N N . ILE B 1 34 ? -10.469 6.41 17.203 1 95.88 34 ILE B N 1
ATOM 2370 C CA . ILE B 1 34 ? -11.594 7.34 17.25 1 95.88 34 ILE B CA 1
ATOM 2371 C C . ILE B 1 34 ? -12.594 6.887 18.312 1 95.88 34 ILE B C 1
ATOM 2373 O O . ILE B 1 34 ? -13.078 7.695 19.094 1 95.88 34 ILE B O 1
ATOM 2377 N N . PHE B 1 35 ? -12.867 5.633 18.297 1 95.5 35 PHE B N 1
ATOM 2378 C CA . PHE B 1 35 ? -13.797 5.082 19.266 1 95.5 35 PHE B CA 1
ATOM 2379 C C . PHE B 1 35 ? -13.273 5.262 20.688 1 95.5 35 PHE B C 1
ATOM 2381 O O . PHE B 1 35 ? -14 5.723 21.578 1 95.5 35 PHE B O 1
ATOM 2388 N N . ALA B 1 36 ? -12.055 4.93 20.922 1 95.38 36 ALA B N 1
ATOM 2389 C CA . ALA B 1 36 ? -11.453 5.039 22.25 1 95.38 36 ALA B CA 1
ATOM 2390 C C . ALA B 1 36 ? -11.43 6.488 22.734 1 95.38 36 ALA B C 1
ATOM 2392 O O . ALA B 1 36 ? -11.711 6.773 23.891 1 95.38 36 ALA B O 1
ATOM 2393 N N . VAL B 1 37 ? -11.078 7.375 21.859 1 95.12 37 VAL B N 1
ATOM 2394 C CA . VAL B 1 37 ? -11.023 8.789 22.188 1 95.12 37 VAL B CA 1
ATOM 2395 C C . VAL B 1 37 ? -12.422 9.305 22.531 1 95.12 37 VAL B C 1
ATOM 2397 O O . VAL B 1 37 ? -12.594 10.07 23.484 1 95.12 37 VAL B O 1
ATOM 2400 N N . SER B 1 38 ? -13.367 8.914 21.719 1 93.25 38 SER B N 1
ATOM 2401 C CA . SER B 1 38 ? -14.742 9.336 21.969 1 93.25 38 SER B CA 1
ATOM 2402 C C . SER B 1 38 ? -15.242 8.836 23.312 1 93.25 38 SER B C 1
ATOM 2404 O O . SER B 1 38 ? -15.938 9.555 24.031 1 93.25 38 SER B O 1
ATOM 2406 N N . GLU B 1 39 ? -14.969 7.629 23.656 1 92.56 39 GLU B N 1
ATOM 2407 C CA . GLU B 1 39 ? -15.359 7.074 24.938 1 92.56 39 GLU B CA 1
ATOM 2408 C C . GLU B 1 39 ? -14.648 7.789 26.094 1 92.56 39 GLU B C 1
ATOM 2410 O O . GLU B 1 39 ? -15.234 8.008 27.156 1 92.56 39 GLU B O 1
ATOM 2415 N N . ALA B 1 40 ? -13.438 8.102 25.859 1 92.5 40 ALA B N 1
ATOM 2416 C CA . ALA B 1 40 ? -12.68 8.828 26.875 1 92.5 40 ALA B CA 1
ATOM 2417 C C . ALA B 1 40 ? -13.266 10.219 27.094 1 92.5 40 ALA B C 1
ATOM 2419 O O . ALA B 1 40 ? -13.32 10.703 28.234 1 92.5 40 ALA B O 1
ATOM 2420 N N . LYS B 1 41 ? -13.602 10.867 26.047 1 91.06 41 LYS B N 1
ATOM 2421 C CA . LYS B 1 41 ? -14.242 12.18 26.156 1 91.06 41 LYS B CA 1
ATOM 2422 C C . LYS B 1 41 ? -15.539 12.086 26.953 1 91.06 41 LYS B C 1
ATOM 2424 O O . LYS B 1 41 ? -15.836 12.953 27.781 1 91.06 41 LYS B O 1
ATOM 2429 N N . ARG B 1 42 ? -16.266 11.062 26.688 1 88.81 42 ARG B N 1
ATOM 2430 C CA . ARG B 1 42 ? -17.531 10.859 27.391 1 88.81 42 ARG B CA 1
ATOM 2431 C C . ARG B 1 42 ? -17.297 10.617 28.875 1 88.81 42 ARG B C 1
ATOM 2433 O O . ARG B 1 42 ? -18 11.188 29.719 1 88.81 42 ARG B O 1
ATOM 2440 N N . MET B 1 43 ? -16.375 9.789 29.094 1 86.69 43 MET B N 1
ATOM 2441 C CA . MET B 1 43 ? -16.047 9.477 30.484 1 86.69 43 MET B CA 1
ATOM 2442 C C . MET B 1 43 ? -15.547 10.711 31.219 1 86.69 43 MET B C 1
ATOM 2444 O O . MET B 1 43 ? -15.859 10.922 32.406 1 86.69 43 MET B O 1
ATOM 2448 N N . SER B 1 44 ? -14.703 11.484 30.594 1 86.94 44 SER B N 1
ATOM 2449 C CA . SER B 1 44 ? -14.172 12.711 31.188 1 86.94 44 SER B CA 1
ATOM 2450 C C . SER B 1 44 ? -15.281 13.711 31.484 1 86.94 44 SER B C 1
ATOM 2452 O O . SER B 1 44 ? -15.25 14.391 32.5 1 86.94 44 SER B O 1
ATOM 2454 N N . ARG B 1 45 ? -16.203 13.836 30.625 1 85.25 45 ARG B N 1
ATOM 2455 C CA . ARG B 1 45 ? -17.344 14.734 30.844 1 85.25 45 ARG B CA 1
ATOM 2456 C C . ARG B 1 45 ? -18.172 14.289 32.031 1 85.25 45 ARG B C 1
ATOM 2458 O O . ARG B 1 45 ? -18.578 15.117 32.875 1 85.25 45 ARG B O 1
ATOM 2465 N N . THR B 1 46 ? -18.375 13.047 32.094 1 82.44 46 THR B N 1
ATOM 2466 C CA . THR B 1 46 ? -19.141 12.508 33.219 1 82.44 46 THR B CA 1
ATOM 2467 C C . THR B 1 46 ? -18.406 12.711 34.531 1 82.44 46 THR B C 1
ATOM 2469 O O . THR B 1 46 ? -19.016 13.047 35.562 1 82.44 46 THR B O 1
ATOM 2472 N N . ALA B 1 47 ? -17.125 12.422 34.438 1 81.5 47 ALA B N 1
ATOM 2473 C CA . ALA B 1 47 ? -16.297 12.586 35.656 1 81.5 47 ALA B CA 1
ATOM 2474 C C . ALA B 1 47 ? -16.25 14.047 36.062 1 81.5 47 ALA B C 1
ATOM 2476 O O . ALA B 1 47 ? -16.297 14.352 37.25 1 81.5 47 ALA B O 1
ATOM 2477 N N . LYS B 1 48 ? -16.031 14.922 35.156 1 80.94 48 LYS B N 1
ATOM 2478 C CA . LYS B 1 48 ? -16.016 16.359 35.469 1 80.94 48 LYS B CA 1
ATOM 2479 C C . LYS B 1 48 ? -17.328 16.797 36.094 1 80.94 48 LYS B C 1
ATOM 2481 O O . LYS B 1 48 ? -17.312 17.609 37.031 1 80.94 48 LYS B O 1
ATOM 2486 N N . ASP B 1 49 ? -18.375 16.234 35.594 1 78.06 49 ASP B N 1
ATOM 2487 C CA . ASP B 1 49 ? -19.688 16.578 36.156 1 78.06 49 ASP B CA 1
ATOM 2488 C C . ASP B 1 49 ? -19.828 16.031 37.562 1 78.06 49 ASP B C 1
ATOM 2490 O O . ASP B 1 49 ? -20.484 16.656 38.406 1 78.06 49 ASP B O 1
ATOM 2494 N N . SER B 1 50 ? -19.141 14.945 37.781 1 75.81 50 SER B N 1
ATOM 2495 C CA . SER B 1 50 ? -19.297 14.32 39.062 1 75.81 50 SER B CA 1
ATOM 2496 C C . SER B 1 50 ? -18.281 14.852 40.062 1 75.81 50 SER B C 1
ATOM 2498 O O . SER B 1 50 ? -18.625 15.156 41.219 1 75.81 50 SER B O 1
ATOM 2500 N N . SER B 1 51 ? -17.031 14.844 39.625 1 75 51 SER B N 1
ATOM 2501 C CA . SER B 1 51 ? -16 15.125 40.625 1 75 51 SER B CA 1
ATOM 2502 C C . SER B 1 51 ? -15.336 16.469 40.344 1 75 51 SER B C 1
ATOM 2504 O O . SER B 1 51 ? -14.602 16.984 41.219 1 75 51 SER B O 1
ATOM 2506 N N . GLY B 1 52 ? -15.578 17.172 39.219 1 70.06 52 GLY B N 1
ATOM 2507 C CA . GLY B 1 52 ? -15.062 18.5 38.938 1 70.06 52 GLY B CA 1
ATOM 2508 C C . GLY B 1 52 ? -13.633 18.484 38.406 1 70.06 52 GLY B C 1
ATOM 2509 O O . GLY B 1 52 ? -13.07 19.531 38.125 1 70.06 52 GLY B O 1
ATOM 2510 N N . ALA B 1 53 ? -12.961 17.391 38.406 1 71.56 53 ALA B N 1
ATOM 2511 C CA . ALA B 1 53 ? -11.547 17.406 38.031 1 71.56 53 ALA B CA 1
ATOM 2512 C C . ALA B 1 53 ? -11.305 16.609 36.75 1 71.56 53 ALA B C 1
ATOM 2514 O O . ALA B 1 53 ? -11.859 15.516 36.562 1 71.56 53 ALA B O 1
ATOM 2515 N N . GLU B 1 54 ? -10.75 17.25 35.812 1 75.44 54 GLU B N 1
ATOM 2516 C CA . GLU B 1 54 ? -10.328 16.562 34.594 1 75.44 54 GLU B CA 1
ATOM 2517 C C . GLU B 1 54 ? -8.977 15.875 34.781 1 75.44 54 GLU B C 1
ATOM 2519 O O . GLU B 1 54 ? -8.047 16.469 35.312 1 75.44 54 GLU B O 1
ATOM 2524 N N . SER B 1 55 ? -8.945 14.57 34.656 1 82.62 55 SER B N 1
ATOM 2525 C CA . SER B 1 55 ? -7.703 13.812 34.781 1 82.62 55 SER B CA 1
ATOM 2526 C C . SER B 1 55 ? -6.727 14.164 33.656 1 82.62 55 SER B C 1
ATOM 2528 O O . SER B 1 55 ? -7.098 14.18 32.469 1 82.62 55 SER B O 1
ATOM 2530 N N . VAL B 1 56 ? -5.566 14.664 34 1 80.62 56 VAL B N 1
ATOM 2531 C CA . VAL B 1 56 ? -4.492 15.031 33.062 1 80.62 56 VAL B CA 1
ATOM 2532 C C . VAL B 1 56 ? -4.176 13.859 32.156 1 80.62 56 VAL B C 1
ATOM 2534 O O . VAL B 1 56 ? -3.926 14.055 30.953 1 80.62 56 VAL B O 1
ATOM 2537 N N . THR B 1 57 ? -4.301 12.664 32.688 1 84.69 57 THR B N 1
ATOM 2538 C CA . THR B 1 57 ? -4.004 11.461 31.922 1 84.69 57 THR B CA 1
ATOM 2539 C C . THR B 1 57 ? -5.023 11.258 30.797 1 84.69 57 THR B C 1
ATOM 2541 O O . THR B 1 57 ? -4.668 10.867 29.688 1 84.69 57 THR B O 1
ATOM 2544 N N . VAL B 1 58 ? -6.207 11.562 31.078 1 89.56 58 VAL B N 1
ATOM 2545 C CA . VAL B 1 58 ? -7.27 11.391 30.094 1 89.56 58 VAL B CA 1
ATOM 2546 C C . VAL B 1 58 ? -7.137 12.438 28.984 1 89.56 58 VAL B C 1
ATOM 2548 O O . VAL B 1 58 ? -7.316 12.141 27.812 1 89.56 58 VAL B O 1
ATOM 2551 N N . THR B 1 59 ? -6.754 13.578 29.359 1 90.06 59 THR B N 1
ATOM 2552 C CA . THR B 1 59 ? -6.578 14.664 28.391 1 90.06 59 THR B CA 1
ATOM 2553 C C . THR B 1 59 ? -5.414 14.367 27.453 1 90.06 59 THR B C 1
ATOM 2555 O O . THR B 1 59 ? -5.492 14.633 26.25 1 90.06 59 THR B O 1
ATOM 2558 N N . GLU B 1 60 ? -4.395 13.828 28.016 1 91 60 GLU B N 1
ATOM 2559 C CA . GLU B 1 60 ? -3.248 13.453 27.188 1 91 60 GLU B CA 1
ATOM 2560 C C . GLU B 1 60 ? -3.604 12.32 26.234 1 91 60 GLU B C 1
ATOM 2562 O O . GLU B 1 60 ? -3.148 12.297 25.094 1 91 60 GLU B O 1
ATOM 2567 N N . PHE B 1 61 ? -4.328 11.445 26.719 1 93.19 61 PHE B N 1
ATOM 2568 C CA . PHE B 1 61 ? -4.785 10.336 25.891 1 93.19 61 PHE B CA 1
ATOM 2569 C C . PHE B 1 61 ? -5.621 10.836 24.719 1 93.19 61 PHE B C 1
ATOM 2571 O O . PHE B 1 61 ? -5.453 10.367 23.594 1 93.19 61 PHE B O 1
ATOM 2578 N N . ILE B 1 62 ? -6.469 11.75 24.984 1 94.62 62 ILE B N 1
ATOM 2579 C CA . ILE B 1 62 ? -7.336 12.312 23.953 1 94.62 62 ILE B CA 1
ATOM 2580 C C . ILE B 1 62 ? -6.496 13.07 22.922 1 94.62 62 ILE B C 1
ATOM 2582 O O . ILE B 1 62 ? -6.703 12.93 21.719 1 94.62 62 ILE B O 1
ATOM 2586 N N . ARG B 1 63 ? -5.578 13.797 23.391 1 93.81 63 ARG B N 1
ATOM 2587 C CA . ARG B 1 63 ? -4.699 14.539 22.484 1 93.81 63 ARG B CA 1
ATOM 2588 C C . ARG B 1 63 ? -3.889 13.602 21.609 1 93.81 63 ARG B C 1
ATOM 2590 O O . ARG B 1 63 ? -3.85 13.766 20.391 1 93.81 63 ARG B O 1
ATOM 2597 N N . ALA B 1 64 ? -3.291 12.617 22.234 1 94.88 64 ALA B N 1
ATOM 2598 C CA . ALA B 1 64 ? -2.471 11.641 21.531 1 94.88 64 ALA B CA 1
ATOM 2599 C C . ALA B 1 64 ? -3.309 10.844 20.531 1 94.88 64 ALA B C 1
ATOM 2601 O O . ALA B 1 64 ? -2.883 10.609 19.391 1 94.88 64 ALA B O 1
ATOM 2602 N N . GLY B 1 65 ? -4.441 10.453 21.016 1 96.44 65 GLY B N 1
ATOM 2603 C CA . GLY B 1 65 ? -5.336 9.703 20.141 1 96.44 65 GLY B CA 1
ATOM 2604 C C . GLY B 1 65 ? -5.812 10.508 18.953 1 96.44 65 GLY B C 1
ATOM 2605 O O . GLY B 1 65 ? -5.891 9.984 17.828 1 96.44 65 GLY B O 1
ATOM 2606 N N . THR B 1 66 ? -6.09 11.727 19.156 1 95.69 66 THR B N 1
ATOM 2607 C CA . THR B 1 66 ? -6.535 12.602 18.078 1 95.69 66 THR B CA 1
ATOM 2608 C C . THR B 1 66 ? -5.414 12.828 17.078 1 95.69 66 THR B C 1
ATOM 2610 O O . THR B 1 66 ? -5.648 12.812 15.859 1 95.69 66 THR B O 1
ATOM 2613 N N . ALA B 1 67 ? -4.262 13 17.562 1 95.12 67 ALA B N 1
ATOM 2614 C CA . ALA B 1 67 ? -3.111 13.164 16.688 1 95.12 67 ALA B CA 1
ATOM 2615 C C . ALA B 1 67 ? -2.883 11.906 15.844 1 95.12 67 ALA B C 1
ATOM 2617 O O . ALA B 1 67 ? -2.57 12 14.648 1 95.12 67 ALA B O 1
ATOM 2618 N N . LEU B 1 68 ? -3.061 10.805 16.5 1 96.31 68 LEU B N 1
ATOM 2619 C CA . LEU B 1 68 ? -2.855 9.531 15.82 1 96.31 68 LEU B CA 1
ATOM 2620 C C . LEU B 1 68 ? -3.875 9.336 14.703 1 96.31 68 LEU B C 1
ATOM 2622 O O . LEU B 1 68 ? -3.506 9.023 13.57 1 96.31 68 LEU B O 1
ATOM 2626 N N . GLU B 1 69 ? -5.125 9.469 15.039 1 96.88 69 GLU B N 1
ATOM 2627 C CA . GLU B 1 69 ? -6.156 9.242 14.031 1 96.88 69 GLU B CA 1
ATOM 2628 C C . GLU B 1 69 ? -6.047 10.258 12.891 1 96.88 69 GLU B C 1
ATOM 2630 O O . GLU B 1 69 ? -6.301 9.922 11.734 1 96.88 69 GLU B O 1
ATOM 2635 N N . ARG B 1 70 ? -5.641 11.445 13.156 1 94.81 70 ARG B N 1
ATOM 2636 C CA . ARG B 1 70 ? -5.461 12.453 12.125 1 94.81 70 ARG B CA 1
ATOM 2637 C C . ARG B 1 70 ? -4.301 12.086 11.195 1 94.81 70 ARG B C 1
ATOM 2639 O O . ARG B 1 70 ? -4.402 12.242 9.977 1 94.81 70 ARG B O 1
ATOM 2646 N N . SER B 1 71 ? -3.25 11.688 11.789 1 95.31 71 SER B N 1
ATOM 2647 C CA . SER B 1 71 ? -2.086 11.273 11.008 1 95.31 71 SER B CA 1
ATOM 2648 C C . SER B 1 71 ? -2.43 10.117 10.078 1 95.31 71 SER B C 1
ATOM 2650 O O . SER B 1 71 ? -2.08 10.141 8.898 1 95.31 71 SER B O 1
ATOM 2652 N N . ILE B 1 72 ? -3.145 9.141 10.602 1 96.94 72 ILE B N 1
ATOM 2653 C CA . ILE B 1 72 ? -3.52 7.973 9.812 1 96.94 72 ILE B CA 1
ATOM 2654 C C . ILE B 1 72 ? -4.508 8.383 8.727 1 96.94 72 ILE B C 1
ATOM 2656 O O . ILE B 1 72 ? -4.379 7.953 7.574 1 96.94 72 ILE B O 1
ATOM 2660 N N . GLY B 1 73 ? -5.473 9.18 9.055 1 95.19 73 GLY B N 1
ATOM 2661 C CA . GLY B 1 73 ? -6.449 9.656 8.086 1 95.19 73 GLY B CA 1
ATOM 2662 C C . GLY B 1 73 ? -5.824 10.383 6.918 1 95.19 73 GLY B C 1
ATOM 2663 O O . GLY B 1 73 ? -6.176 10.141 5.762 1 95.19 73 GLY B O 1
ATOM 2664 N N . SER B 1 74 ? -4.887 11.203 7.246 1 93.88 74 SER B N 1
ATOM 2665 C CA . SER B 1 74 ? -4.195 11.953 6.207 1 93.88 74 SER B CA 1
ATOM 2666 C C . SER B 1 74 ? -3.373 11.031 5.312 1 93.88 74 SER B C 1
ATOM 2668 O O . SER B 1 74 ? -3.324 11.219 4.094 1 93.88 74 SER B O 1
ATOM 2670 N N . ALA B 1 75 ? -2.715 10.078 5.902 1 96.12 75 ALA B N 1
ATOM 2671 C CA . ALA B 1 75 ? -1.891 9.141 5.141 1 96.12 75 ALA B CA 1
ATOM 2672 C C . ALA B 1 75 ? -2.748 8.281 4.215 1 96.12 75 ALA B C 1
ATOM 2674 O O . ALA B 1 75 ? -2.363 8.016 3.072 1 96.12 75 ALA B O 1
ATOM 2675 N N . ARG B 1 76 ? -3.859 7.863 4.719 1 94.75 76 ARG B N 1
ATOM 2676 C CA . ARG B 1 76 ? -4.742 7.027 3.914 1 94.75 76 ARG B CA 1
ATOM 2677 C C . ARG B 1 76 ? -5.215 7.77 2.67 1 94.75 76 ARG B C 1
ATOM 2679 O O . ARG B 1 76 ? -5.391 7.168 1.608 1 94.75 76 ARG B O 1
ATOM 2686 N N . ARG B 1 77 ? -5.426 8.984 2.746 1 93.38 77 ARG B N 1
ATOM 2687 C CA . ARG B 1 77 ? -5.852 9.766 1.588 1 93.38 77 ARG B CA 1
ATOM 2688 C C . ARG B 1 77 ? -4.77 9.781 0.514 1 93.38 77 ARG B C 1
ATOM 2690 O O . ARG B 1 77 ? -5.066 9.68 -0.678 1 93.38 77 ARG B O 1
ATOM 2697 N N . VAL B 1 78 ? -3.541 9.875 0.935 1 95.25 78 VAL B N 1
ATOM 2698 C CA . VAL B 1 78 ? -2.424 9.914 -0.004 1 95.25 78 VAL B CA 1
ATOM 2699 C C . VAL B 1 78 ? -2.289 8.57 -0.708 1 95.25 78 VAL B C 1
ATOM 2701 O O . VAL B 1 78 ? -2.076 8.516 -1.922 1 95.25 78 VAL B O 1
ATOM 2704 N N . TYR B 1 79 ? -2.453 7.516 0.01 1 93.25 79 TYR B N 1
ATOM 2705 C CA . TYR B 1 79 ? -2.209 6.184 -0.531 1 93.25 79 TYR B CA 1
ATOM 2706 C C . TYR B 1 79 ? -3.352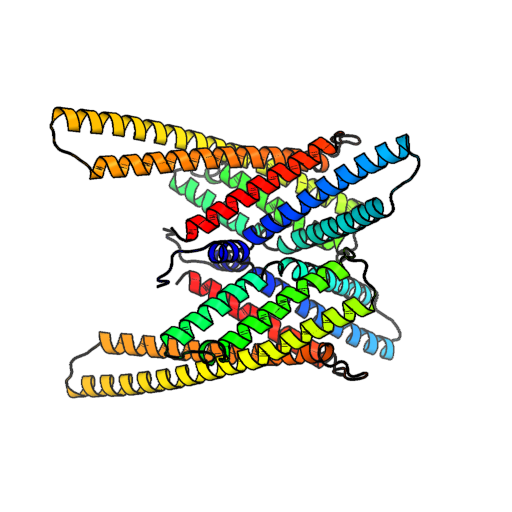 5.746 -1.438 1 93.25 79 TYR B C 1
ATOM 2708 O O . TYR B 1 79 ? -3.295 4.672 -2.043 1 93.25 79 TYR B O 1
ATOM 2716 N N . ARG B 1 80 ? -4.367 6.609 -1.579 1 93 80 ARG B N 1
ATOM 2717 C CA . ARG B 1 80 ? -5.438 6.332 -2.531 1 93 80 ARG B CA 1
ATOM 2718 C C . ARG B 1 80 ? -5.051 6.781 -3.936 1 93 80 ARG B C 1
ATOM 2720 O O . ARG B 1 80 ? -5.789 6.543 -4.895 1 93 80 ARG B O 1
ATOM 2727 N N . VAL B 1 81 ? -3.93 7.258 -4.016 1 93.25 81 VAL B N 1
ATOM 2728 C CA . VAL B 1 81 ? -3.467 7.754 -5.309 1 93.25 81 VAL B CA 1
ATOM 2729 C C . VAL B 1 81 ? -3.453 6.617 -6.324 1 93.25 81 VAL B C 1
ATOM 2731 O O . VAL B 1 81 ? -2.943 5.527 -6.043 1 93.25 81 VAL B O 1
ATOM 2734 N N . GLY B 1 82 ? -4.102 6.887 -7.445 1 95.19 82 GLY B N 1
ATOM 2735 C CA . GLY B 1 82 ? -4.059 5.941 -8.547 1 95.19 82 GLY B CA 1
ATOM 2736 C C . GLY B 1 82 ? -5.07 4.816 -8.414 1 95.19 82 GLY B C 1
ATOM 2737 O O . GLY B 1 82 ? -5.211 3.992 -9.312 1 95.19 82 GLY B O 1
ATOM 2738 N N . LYS B 1 83 ? -5.777 4.781 -7.348 1 96 83 LYS B N 1
ATOM 2739 C CA . LYS B 1 83 ? -6.758 3.719 -7.145 1 96 83 LYS B CA 1
ATOM 2740 C C . LYS B 1 83 ? -7.824 3.738 -8.234 1 96 83 LYS B C 1
ATOM 2742 O O . LYS B 1 83 ? -8.406 2.701 -8.562 1 96 83 LYS B O 1
ATOM 2747 N N . PHE B 1 84 ? -8.125 4.949 -8.82 1 97.25 84 PHE B N 1
ATOM 2748 C CA . PHE B 1 84 ? -9.141 5.078 -9.859 1 97.25 84 PHE B CA 1
ATOM 2749 C C . PHE B 1 84 ? -8.758 4.27 -11.094 1 97.25 84 PHE B C 1
ATOM 2751 O O . PHE B 1 84 ? -9.625 3.877 -11.875 1 97.25 84 PHE B O 1
ATOM 2758 N N . LEU B 1 85 ? -7.473 4.012 -11.266 1 97 85 LEU B N 1
ATOM 2759 C CA . LEU B 1 85 ? -7.035 3.178 -12.375 1 97 85 LEU B CA 1
ATOM 2760 C C . LEU B 1 85 ? -7.535 1.746 -12.219 1 97 85 LEU B C 1
ATOM 2762 O O . LEU B 1 85 ? -7.871 1.087 -13.203 1 97 85 LEU B O 1
ATOM 2766 N N . GLY B 1 86 ? -7.516 1.33 -10.977 1 96.38 86 GLY B N 1
ATOM 2767 C CA . GLY B 1 86 ? -8.109 0.026 -10.719 1 96.38 86 GLY B CA 1
ATOM 2768 C C . GLY B 1 86 ? -9.578 -0.04 -11.062 1 96.38 86 GLY B C 1
ATOM 2769 O O . GLY B 1 86 ? -10.055 -1.045 -11.602 1 96.38 86 GLY B O 1
ATOM 2770 N N . ASN B 1 87 ? -10.242 1.008 -10.805 1 96.31 87 ASN B N 1
ATOM 2771 C CA . ASN B 1 87 ? -11.664 1.06 -11.125 1 96.31 87 ASN B CA 1
ATOM 2772 C C . ASN B 1 87 ? -11.898 1.151 -12.633 1 96.31 87 ASN B C 1
ATOM 2774 O O . ASN B 1 87 ? -12.898 0.65 -13.141 1 96.31 87 ASN B O 1
ATOM 2778 N N . ALA B 1 88 ? -10.992 1.834 -13.289 1 96.69 88 ALA B N 1
ATOM 2779 C CA . ALA B 1 88 ? -11.07 1.851 -14.742 1 96.69 88 ALA B CA 1
ATOM 2780 C C . ALA B 1 88 ? -10.922 0.445 -15.32 1 96.69 88 ALA B C 1
ATOM 2782 O O . ALA B 1 88 ? -11.609 0.081 -16.281 1 96.69 88 ALA B O 1
ATOM 2783 N N . GLN B 1 89 ? -10.023 -0.25 -14.766 1 96.5 89 GLN B N 1
ATOM 2784 C CA . GLN B 1 89 ? -9.859 -1.641 -15.172 1 96.5 89 GLN B CA 1
ATOM 2785 C C . GLN B 1 89 ? -11.117 -2.453 -14.883 1 96.5 89 GLN B C 1
ATOM 2787 O O . GLN B 1 89 ? -11.555 -3.254 -15.711 1 96.5 89 GLN B O 1
ATOM 2792 N N . ASP B 1 90 ? -11.68 -2.256 -13.688 1 95.19 90 ASP B N 1
ATOM 2793 C CA . ASP B 1 90 ? -12.922 -2.936 -13.32 1 95.19 90 ASP B CA 1
ATOM 2794 C C . ASP B 1 90 ? -14.039 -2.604 -14.305 1 95.19 90 ASP B C 1
ATOM 2796 O O . ASP B 1 90 ? -14.852 -3.467 -14.648 1 95.19 90 ASP B O 1
ATOM 2800 N N . LEU B 1 91 ? -14.117 -1.35 -14.68 1 95.56 91 LEU B N 1
ATOM 2801 C CA . LEU B 1 91 ? -15.133 -0.904 -15.633 1 95.56 91 LEU B CA 1
ATOM 2802 C C . LEU B 1 91 ? -14.953 -1.601 -16.984 1 95.56 91 LEU B C 1
ATOM 2804 O O . LEU B 1 91 ? -15.922 -2.1 -17.547 1 95.56 91 LEU B O 1
ATOM 2808 N N . ARG B 1 92 ? -13.758 -1.62 -17.438 1 94.5 92 ARG B N 1
ATOM 2809 C CA . ARG B 1 92 ? -13.461 -2.303 -18.688 1 94.5 92 ARG B CA 1
ATOM 2810 C C . ARG B 1 92 ? -13.852 -3.775 -18.625 1 94.5 92 ARG B C 1
ATOM 2812 O O . ARG B 1 92 ? -14.453 -4.309 -19.562 1 94.5 92 ARG B O 1
ATOM 2819 N N . ASP B 1 93 ? -13.516 -4.379 -17.531 1 92.62 93 ASP B N 1
ATOM 2820 C CA . ASP B 1 93 ? -13.836 -5.793 -17.359 1 92.62 93 ASP B CA 1
ATOM 2821 C C . ASP B 1 93 ? -15.344 -6.012 -17.281 1 92.62 93 ASP B C 1
ATOM 2823 O O . ASP B 1 93 ? -15.859 -7.008 -17.797 1 92.62 93 ASP B O 1
ATOM 2827 N N . ALA B 1 94 ? -16.016 -5.121 -16.609 1 92.69 94 ALA B N 1
ATOM 2828 C CA . ALA B 1 94 ? -17.469 -5.23 -16.484 1 92.69 94 ALA B CA 1
ATOM 2829 C C . ALA B 1 94 ? -18.141 -5.098 -17.859 1 92.69 94 ALA B C 1
ATOM 2831 O O . ALA B 1 94 ? -19.094 -5.805 -18.156 1 92.69 94 ALA B O 1
ATOM 2832 N N . ILE B 1 95 ? -17.688 -4.215 -18.641 1 93.38 95 ILE B N 1
ATOM 2833 C CA . ILE B 1 95 ? -18.219 -4.023 -20 1 93.38 95 ILE B CA 1
ATOM 2834 C C . ILE B 1 95 ? -17.969 -5.277 -20.828 1 93.38 95 ILE B C 1
ATOM 2836 O O . ILE B 1 95 ? -18.859 -5.754 -21.531 1 93.38 95 ILE B O 1
ATOM 2840 N N . ALA B 1 96 ? -16.781 -5.785 -20.719 1 90.56 96 ALA B N 1
ATOM 2841 C CA . ALA B 1 96 ? -16.422 -6.992 -21.469 1 90.56 96 ALA B CA 1
ATOM 2842 C C . ALA B 1 96 ? -17.297 -8.172 -21.047 1 90.56 96 ALA B C 1
ATOM 2844 O O . ALA B 1 96 ? -17.703 -8.984 -21.891 1 90.56 96 ALA B O 1
ATOM 2845 N N . GLU B 1 97 ? -17.5 -8.234 -19.812 1 89.81 97 GLU B N 1
ATOM 2846 C CA . GLU B 1 97 ? -18.344 -9.312 -19.297 1 89.81 97 GLU B CA 1
ATOM 2847 C C . GLU B 1 97 ? -19.781 -9.156 -19.781 1 89.81 97 GLU B C 1
ATOM 2849 O O . GLU B 1 97 ? -20.453 -10.148 -20.078 1 89.81 97 GLU B O 1
ATOM 2854 N N . ALA B 1 98 ? -20.281 -7.969 -19.781 1 89.94 98 ALA B N 1
ATOM 2855 C CA . ALA B 1 98 ? -21.625 -7.707 -20.281 1 89.94 98 ALA B CA 1
ATOM 2856 C C . ALA B 1 98 ? -21.734 -8.055 -21.766 1 89.94 98 ALA B C 1
ATOM 2858 O O . ALA B 1 98 ? -22.719 -8.641 -22.203 1 89.94 98 ALA B O 1
ATOM 2859 N N . GLU B 1 99 ? -20.703 -7.75 -22.484 1 90.19 99 GLU B N 1
ATOM 2860 C CA . GLU B 1 99 ? -20.672 -8.078 -23.906 1 90.19 99 GLU B CA 1
ATOM 2861 C C . GLU B 1 99 ? -20.641 -9.594 -24.109 1 90.19 99 GLU B C 1
ATOM 2863 O O . GLU B 1 99 ? -21.312 -10.117 -25 1 90.19 99 GLU B O 1
ATOM 2868 N N . ALA B 1 100 ? -19.906 -10.195 -23.328 1 88.94 100 ALA B N 1
ATOM 2869 C CA . ALA B 1 100 ? -19.797 -11.648 -23.422 1 88.94 100 ALA B CA 1
ATOM 2870 C C . ALA B 1 100 ? -21.125 -12.32 -23.078 1 88.94 100 ALA B C 1
ATOM 2872 O O . ALA B 1 100 ? -21.422 -13.414 -23.562 1 88.94 100 ALA B O 1
ATOM 2873 N N . SER B 1 101 ? -21.906 -11.664 -22.266 1 87.19 101 SER B N 1
ATOM 2874 C CA . SER B 1 101 ? -23.203 -12.211 -21.844 1 87.19 101 SER B CA 1
ATOM 2875 C C . SER B 1 101 ? -24.297 -11.898 -22.859 1 87.19 101 SER B C 1
ATOM 2877 O O . SER B 1 101 ? -25.438 -12.289 -22.688 1 87.19 101 SER B O 1
ATOM 2879 N N . GLY B 1 102 ? -23.984 -11.086 -23.859 1 85.38 102 GLY B N 1
ATOM 2880 C CA . GLY B 1 102 ? -24.922 -10.891 -24.938 1 85.38 102 GLY B CA 1
ATOM 2881 C C . GLY B 1 102 ? -25.547 -9.508 -24.953 1 85.38 102 GLY B C 1
ATOM 2882 O O . GLY B 1 102 ? -26.375 -9.195 -25.812 1 85.38 102 GLY B O 1
ATOM 2883 N N . LYS B 1 103 ? -25.172 -8.844 -24 1 84.25 103 LYS B N 1
ATOM 2884 C CA . LYS B 1 103 ? -25.703 -7.488 -24 1 84.25 103 LYS B CA 1
ATOM 2885 C C . LYS B 1 103 ? -25.016 -6.633 -25.062 1 84.25 103 LYS B C 1
ATOM 2887 O O . LYS B 1 103 ? -23.812 -6.75 -25.281 1 84.25 103 LYS B O 1
ATOM 2892 N N . ARG B 1 104 ? -25.891 -5.934 -25.844 1 81.25 104 ARG B N 1
ATOM 2893 C CA . ARG B 1 104 ? -25.344 -5.141 -26.938 1 81.25 104 ARG B CA 1
ATOM 2894 C C . ARG B 1 104 ? -25.812 -3.691 -26.844 1 81.25 104 ARG B C 1
ATOM 2896 O O . ARG B 1 104 ? -26.75 -3.383 -26.109 1 81.25 104 ARG B O 1
ATOM 2903 N N . GLY B 1 105 ? -25.016 -2.82 -27.547 1 80.81 105 GLY B N 1
ATOM 2904 C CA . GLY B 1 105 ? -25.359 -1.406 -27.562 1 80.81 105 GLY B CA 1
ATOM 2905 C C . GLY B 1 105 ? -25.172 -0.739 -26.219 1 80.81 105 GLY B C 1
ATOM 2906 O O . GLY B 1 105 ? -24.141 -0.931 -25.562 1 80.81 105 GLY B O 1
ATOM 2907 N N . TYR B 1 106 ? -26.109 0.032 -25.766 1 82.69 106 TYR B N 1
ATOM 2908 C CA . TYR B 1 106 ? -26.047 0.772 -24.516 1 82.69 106 TYR B CA 1
ATOM 2909 C C . TYR B 1 106 ? -26.203 -0.16 -23.312 1 82.69 106 TYR B C 1
ATOM 2911 O O . TYR B 1 106 ? -25.797 0.17 -22.203 1 82.69 106 TYR B O 1
ATOM 2919 N N . GLY B 1 107 ? -26.766 -1.229 -23.641 1 80.75 107 GLY B N 1
ATOM 2920 C CA . GLY B 1 107 ? -27.031 -2.193 -22.578 1 80.75 107 GLY B CA 1
ATOM 2921 C C . GLY B 1 107 ? -25.766 -2.727 -21.938 1 80.75 107 GLY B C 1
ATOM 2922 O O . GLY B 1 107 ? -25.797 -3.18 -20.797 1 80.75 107 GLY B O 1
ATOM 2923 N N . ARG B 1 108 ? -24.672 -2.676 -22.688 1 81.94 108 ARG B N 1
ATOM 2924 C CA . ARG B 1 108 ? -23.406 -3.18 -22.156 1 81.94 108 ARG B CA 1
ATOM 2925 C C . ARG B 1 108 ? -22.875 -2.279 -21.047 1 81.94 108 ARG B C 1
ATOM 2927 O O . ARG B 1 108 ? -22.156 -2.738 -20.172 1 81.94 108 ARG B O 1
ATOM 2934 N N . PHE B 1 109 ? -23.297 -1.033 -21.078 1 84.5 109 PHE B N 1
ATOM 2935 C CA . PHE B 1 109 ? -22.812 -0.046 -20.141 1 84.5 109 PHE B CA 1
ATOM 2936 C C . PHE B 1 109 ? -23.781 0.12 -18.969 1 84.5 109 PHE B C 1
ATOM 2938 O O . PHE B 1 109 ? -23.422 0.672 -17.922 1 84.5 109 PHE B O 1
ATOM 2945 N N . LEU B 1 110 ? -24.938 -0.417 -19.281 1 84 110 LEU B N 1
ATOM 2946 C CA . LEU B 1 110 ? -26.016 -0.136 -18.328 1 84 110 LEU B CA 1
ATOM 2947 C C . LEU B 1 110 ? -26.234 -1.315 -17.391 1 84 110 LEU B C 1
ATOM 2949 O O . LEU B 1 110 ? -27.281 -1.975 -17.438 1 84 110 LEU B O 1
ATOM 2953 N N . ASN B 1 111 ? -25.297 -1.628 -16.625 1 89.12 111 ASN B N 1
ATOM 2954 C CA . ASN B 1 111 ? -25.438 -2.633 -15.57 1 89.12 111 ASN B CA 1
ATOM 2955 C C . ASN B 1 111 ? -24.844 -2.146 -14.25 1 89.12 111 ASN B C 1
ATOM 2957 O O . ASN B 1 111 ? -24.125 -1.145 -14.219 1 89.12 111 ASN B O 1
ATOM 2961 N N . ALA B 1 112 ? -25.219 -2.814 -13.195 1 91.62 112 ALA B N 1
ATOM 2962 C CA . ALA B 1 112 ? -24.859 -2.393 -11.844 1 91.62 112 ALA B CA 1
ATOM 2963 C C . ALA B 1 112 ? -23.344 -2.426 -11.648 1 91.62 112 ALA B C 1
ATOM 2965 O O . ALA B 1 112 ? -22.781 -1.567 -10.961 1 91.62 112 ALA B O 1
ATOM 2966 N N . ALA B 1 113 ? -22.703 -3.359 -12.273 1 93.88 113 ALA B N 1
ATOM 2967 C CA . ALA B 1 113 ? -21.25 -3.496 -12.117 1 93.88 113 ALA B CA 1
ATOM 2968 C C . ALA B 1 113 ? -20.516 -2.332 -12.773 1 93.88 113 ALA B C 1
ATOM 2970 O O . ALA B 1 113 ? -19.562 -1.793 -12.211 1 93.88 113 ALA B O 1
ATOM 2971 N N . CYS B 1 114 ? -20.969 -1.984 -13.938 1 95.62 114 CYS B N 1
ATOM 2972 C CA . CYS B 1 114 ? -20.375 -0.849 -14.633 1 95.62 114 CYS B CA 1
ATOM 2973 C C . CYS B 1 114 ? -20.594 0.445 -13.859 1 95.62 114 CYS B C 1
ATOM 2975 O O . CYS B 1 114 ? -19.672 1.251 -13.703 1 95.62 114 CYS B O 1
ATOM 2977 N N . ALA B 1 115 ? -21.797 0.611 -13.414 1 96.12 115 ALA B N 1
ATOM 2978 C CA . ALA B 1 115 ? -22.125 1.811 -12.641 1 96.12 115 ALA B CA 1
ATOM 2979 C C . ALA B 1 115 ? -21.281 1.885 -11.367 1 96.12 115 ALA B C 1
ATOM 2981 O O . ALA B 1 115 ? -20.781 2.951 -11.008 1 96.12 115 ALA B O 1
ATOM 2982 N N . CYS B 1 116 ? -21.141 0.779 -10.727 1 96.31 116 CYS B N 1
ATOM 2983 C CA . CYS B 1 116 ? -20.359 0.723 -9.508 1 96.31 116 CYS B CA 1
ATOM 2984 C C . CYS B 1 116 ? -18.906 1.101 -9.781 1 96.31 116 CYS B C 1
ATOM 2986 O O . CYS B 1 116 ? -18.328 1.951 -9.094 1 96.31 116 CYS B O 1
ATOM 2988 N N . ALA B 1 117 ? -18.344 0.496 -10.789 1 97.06 117 ALA B N 1
ATOM 2989 C CA . ALA B 1 117 ? -16.953 0.748 -11.141 1 97.06 117 ALA B CA 1
ATOM 2990 C C . ALA B 1 117 ? -16.734 2.207 -11.531 1 97.06 117 ALA B C 1
ATOM 2992 O O . ALA B 1 117 ? -15.758 2.832 -11.109 1 97.06 117 ALA B O 1
ATOM 2993 N N . ALA B 1 118 ? -17.609 2.752 -12.297 1 97.56 118 ALA B N 1
ATOM 2994 C CA . ALA B 1 118 ? -17.5 4.133 -12.758 1 97.56 118 ALA B CA 1
ATOM 2995 C C . ALA B 1 118 ? -17.625 5.113 -11.594 1 97.56 118 ALA B C 1
ATOM 2997 O O . ALA B 1 118 ? -16.844 6.059 -11.492 1 97.56 118 ALA B O 1
ATOM 2998 N N . LEU B 1 119 ? -18.547 4.871 -10.742 1 97.62 119 LEU B N 1
ATOM 2999 C CA . LEU B 1 119 ? -18.781 5.781 -9.633 1 97.62 119 LEU B CA 1
ATOM 3000 C C . LEU B 1 119 ? -17.672 5.68 -8.594 1 97.62 119 LEU B C 1
ATOM 3002 O O . LEU B 1 119 ? -17.234 6.695 -8.047 1 97.62 119 LEU B O 1
ATOM 3006 N N . GLU B 1 120 ? -17.266 4.508 -8.344 1 96.94 120 GLU B N 1
ATOM 3007 C CA . GLU B 1 120 ? -16.125 4.348 -7.441 1 96.94 120 GLU B CA 1
ATOM 3008 C C . GLU B 1 120 ? -14.875 5.008 -8.008 1 96.94 120 GLU B C 1
ATOM 3010 O O . GLU B 1 120 ? -14.094 5.609 -7.27 1 96.94 120 GLU B O 1
ATOM 3015 N N . GLY B 1 121 ? -14.711 4.801 -9.312 1 97.94 121 GLY B N 1
ATOM 3016 C CA . GLY B 1 121 ? -13.602 5.48 -9.961 1 97.94 121 GLY B CA 1
ATOM 3017 C C . GLY B 1 121 ? -13.68 6.988 -9.852 1 97.94 121 GLY B C 1
ATOM 3018 O O . GLY B 1 121 ? -12.672 7.652 -9.609 1 97.94 121 GLY B O 1
ATOM 3019 N N . ALA B 1 122 ? -14.805 7.52 -10.016 1 97.69 122 ALA B N 1
ATOM 3020 C CA . ALA B 1 122 ? -15.008 8.961 -9.875 1 97.69 122 ALA B CA 1
ATOM 3021 C C . ALA B 1 122 ? -14.727 9.414 -8.445 1 97.69 122 ALA B C 1
ATOM 3023 O O . ALA B 1 122 ? -14.102 10.461 -8.227 1 97.69 122 ALA B O 1
ATOM 3024 N N . TYR B 1 123 ? -15.211 8.664 -7.559 1 96.69 123 TYR B N 1
ATOM 3025 C CA . TYR B 1 123 ? -14.953 8.961 -6.152 1 96.69 123 TYR B CA 1
ATOM 3026 C C . TYR B 1 123 ? -13.461 9.055 -5.883 1 96.69 123 TYR B C 1
ATOM 3028 O O . TYR B 1 123 ? -12.984 10.062 -5.348 1 96.69 123 TYR B O 1
ATOM 3036 N N . TYR B 1 124 ? -12.719 8.031 -6.289 1 96.56 124 TYR B N 1
ATOM 3037 C CA . TYR B 1 124 ? -11.289 8 -6.004 1 96.56 124 TYR B CA 1
ATOM 3038 C C . TYR B 1 124 ? -10.547 9.078 -6.789 1 96.56 124 TYR B C 1
ATOM 3040 O O . TYR B 1 124 ? -9.555 9.625 -6.312 1 96.56 124 TYR B O 1
ATOM 3048 N N . PHE B 1 125 ? -11.047 9.391 -7.938 1 96.75 125 PHE B N 1
ATOM 3049 C CA . PHE B 1 125 ? -10.438 10.461 -8.719 1 96.75 125 PHE B CA 1
ATOM 3050 C C . PHE B 1 125 ? -10.625 11.805 -8.023 1 96.75 125 PHE B C 1
ATOM 3052 O O . PHE B 1 125 ? -9.672 12.586 -7.906 1 96.75 125 PHE B O 1
ATOM 3059 N N . LEU B 1 126 ? -11.797 12.055 -7.551 1 95.31 126 LEU B N 1
ATOM 3060 C CA . LEU B 1 126 ? -12.094 13.312 -6.871 1 95.31 126 LEU B CA 1
ATOM 3061 C C . LEU B 1 126 ? -11.32 13.414 -5.555 1 95.31 126 LEU B C 1
ATOM 3063 O O . LEU B 1 126 ? -10.93 14.508 -5.148 1 95.31 126 LEU B O 1
ATOM 3067 N N . GLU B 1 127 ? -11.109 12.273 -5.008 1 94 127 GLU B N 1
ATOM 3068 C CA . GLU B 1 127 ? -10.367 12.25 -3.75 1 94 127 GLU B CA 1
ATOM 3069 C C . GLU B 1 127 ? -8.938 12.758 -3.941 1 94 127 GLU B C 1
ATOM 3071 O O . GLU B 1 127 ? -8.328 13.281 -3.004 1 94 127 GLU B O 1
ATOM 3076 N N . GLN B 1 128 ? -8.414 12.664 -5.121 1 93.88 128 GLN B N 1
ATOM 3077 C CA . GLN B 1 128 ? -7.105 13.242 -5.395 1 93.88 128 GLN B CA 1
ATOM 3078 C C . GLN B 1 128 ? -7.129 14.766 -5.227 1 93.88 128 GLN B C 1
ATOM 3080 O O . GLN B 1 128 ? -6.188 15.352 -4.688 1 93.88 128 GLN B O 1
ATOM 3085 N N . GLY B 1 129 ? -8.242 15.328 -5.73 1 92.88 129 GLY B N 1
ATOM 3086 C CA . GLY B 1 129 ? -8.383 16.766 -5.566 1 92.88 129 GLY B CA 1
ATOM 3087 C C . GLY B 1 129 ? -8.547 17.188 -4.117 1 92.88 129 GLY B C 1
ATOM 3088 O O . GLY B 1 129 ? -8 18.203 -3.695 1 92.88 129 GLY B O 1
ATOM 3089 N N . VAL B 1 130 ? -9.242 16.375 -3.389 1 92.5 130 VAL B N 1
ATOM 3090 C CA . VAL B 1 130 ? -9.453 16.656 -1.972 1 92.5 130 VAL B CA 1
ATOM 3091 C C . VAL B 1 130 ? -8.117 16.609 -1.233 1 92.5 130 VAL B C 1
ATOM 3093 O O . VAL B 1 130 ? -7.805 17.5 -0.437 1 92.5 130 VAL B O 1
ATOM 3096 N N . TRP B 1 131 ? -7.301 15.617 -1.524 1 93.56 131 TRP B N 1
ATOM 3097 C CA . TRP B 1 131 ? -5.992 15.477 -0.896 1 93.56 131 TRP B CA 1
ATOM 3098 C C . TRP B 1 131 ? -5.098 16.672 -1.229 1 93.56 131 TRP B C 1
ATOM 3100 O O . TRP B 1 131 ? -4.5 17.266 -0.334 1 93.56 131 TRP B O 1
ATOM 3110 N N . LEU B 1 132 ? -5.023 17.047 -2.486 1 93.62 132 LEU B N 1
ATOM 3111 C CA . LEU B 1 132 ? -4.152 18.141 -2.908 1 93.62 132 LEU B CA 1
ATOM 3112 C C . LEU B 1 132 ? -4.574 19.453 -2.258 1 93.62 132 LEU B C 1
ATOM 3114 O O . LEU B 1 132 ? -3.729 20.266 -1.892 1 93.62 132 LEU B O 1
ATOM 3118 N N . SER B 1 133 ? -5.852 19.578 -2.08 1 92 133 SER B N 1
ATOM 3119 C CA . SER B 1 133 ? -6.367 20.797 -1.447 1 92 133 SER B CA 1
ATOM 3120 C C . SER B 1 133 ? -6.059 20.812 0.046 1 92 133 SER B C 1
ATOM 3122 O O . SER B 1 133 ? -5.586 21.812 0.576 1 92 133 SER B O 1
ATOM 3124 N N . ARG B 1 134 ? -6.242 19.75 0.676 1 90.81 134 ARG B N 1
ATOM 3125 C CA . ARG B 1 134 ? -6.004 19.656 2.113 1 90.81 134 ARG B CA 1
ATOM 3126 C C . ARG B 1 134 ? -4.516 19.781 2.428 1 90.81 134 ARG B C 1
ATOM 3128 O O . ARG B 1 134 ? -4.137 20.297 3.48 1 90.81 134 ARG B O 1
ATOM 3135 N N . ALA B 1 135 ? -3.74 19.297 1.528 1 91.06 135 ALA B N 1
ATOM 3136 C CA . ALA B 1 135 ? -2.293 19.375 1.711 1 91.06 135 ALA B CA 1
ATOM 3137 C C . ALA B 1 135 ? -1.78 20.781 1.48 1 91.06 135 ALA B C 1
ATOM 3139 O O . ALA B 1 135 ? -0.62 21.094 1.768 1 91.06 135 ALA B O 1
ATOM 3140 N N . GLY B 1 136 ? -2.609 21.641 0.92 1 89.06 136 GLY B N 1
ATOM 3141 C CA . GLY B 1 136 ? -2.232 23.031 0.664 1 89.06 136 GLY B CA 1
ATOM 3142 C C . GLY B 1 136 ? -1.535 23.219 -0.67 1 89.06 136 GLY B C 1
ATOM 3143 O O . GLY B 1 136 ? -0.862 24.234 -0.886 1 89.06 136 GLY B O 1
ATOM 3144 N N . VAL B 1 137 ? -1.623 22.25 -1.49 1 89.81 137 VAL B N 1
ATOM 3145 C CA . VAL B 1 137 ? -0.981 22.328 -2.799 1 89.81 137 VAL B CA 1
ATOM 3146 C C . VAL B 1 137 ? -1.791 23.234 -3.715 1 89.81 137 VAL B C 1
ATOM 3148 O O . VAL B 1 137 ? -1.23 24.094 -4.398 1 89.81 137 VAL B O 1
ATOM 3151 N N . VAL B 1 138 ? -3.041 22.953 -3.691 1 82.06 138 VAL B N 1
ATOM 3152 C CA . VAL B 1 138 ? -3.906 23.812 -4.496 1 82.06 138 VAL B CA 1
ATOM 3153 C C . VAL B 1 138 ? -4.578 24.859 -3.607 1 82.06 138 VAL B C 1
ATOM 3155 O O . VAL B 1 138 ? -5.098 24.531 -2.539 1 82.06 138 VAL B O 1
ATOM 3158 N N . MET B 1 139 ? -4.18 26.062 -3.816 1 64.56 139 MET B N 1
ATOM 3159 C CA . MET B 1 139 ? -4.773 27.156 -3.049 1 64.56 139 MET B CA 1
ATOM 3160 C C . MET B 1 139 ? -6.215 27.406 -3.479 1 64.56 139 MET B C 1
ATOM 3162 O O . MET B 1 139 ? -6.457 28 -4.527 1 64.56 139 MET B O 1
ATOM 3166 N N . ARG B 1 140 ? -6.98 26.625 -3.027 1 65.38 140 ARG B N 1
ATOM 3167 C CA . ARG B 1 140 ? -8.312 27.016 -3.465 1 65.38 140 ARG B CA 1
ATOM 3168 C C . ARG B 1 140 ? -9.156 27.5 -2.287 1 65.38 140 ARG B C 1
ATOM 3170 O O . ARG B 1 140 ? -8.891 27.125 -1.139 1 65.38 140 ARG B O 1
ATOM 3177 N N . GLU B 1 141 ? -10.047 28.203 -2.604 1 78.38 141 GLU B N 1
ATOM 3178 C CA . GLU B 1 141 ? -11.102 28.703 -1.731 1 78.38 141 GLU B CA 1
ATOM 3179 C C . GLU B 1 141 ? -11.781 27.562 -0.98 1 78.38 141 GLU B C 1
ATOM 3181 O O . GLU B 1 141 ? -11.906 26.453 -1.503 1 78.38 141 GLU B O 1
ATOM 3186 N N . ARG B 1 142 ? -12.031 27.734 0.239 1 81.56 142 ARG B N 1
ATOM 3187 C CA . ARG B 1 142 ? -12.75 26.812 1.102 1 81.56 142 ARG B CA 1
ATOM 3188 C C . ARG B 1 142 ? -13.992 26.266 0.405 1 81.56 142 ARG B C 1
ATOM 3190 O O . ARG B 1 142 ? -14.336 25.094 0.554 1 81.56 142 ARG B O 1
ATOM 3197 N N . THR B 1 143 ? -14.492 27.047 -0.406 1 82.94 143 THR B N 1
ATOM 3198 C CA . THR B 1 143 ? -15.719 26.672 -1.095 1 82.94 143 THR B CA 1
ATOM 3199 C C . THR B 1 143 ? -15.453 25.562 -2.111 1 82.94 143 THR B C 1
ATOM 3201 O O . THR B 1 143 ? -16.25 24.625 -2.248 1 82.94 143 THR B O 1
ATOM 3204 N N . THR B 1 144 ? -14.32 25.594 -2.729 1 86.75 144 THR B N 1
ATOM 3205 C CA . THR B 1 144 ? -13.977 24.594 -3.725 1 86.75 144 THR B CA 1
ATOM 3206 C C . THR B 1 144 ? -13.703 23.25 -3.057 1 86.75 144 THR B C 1
ATOM 3208 O O . THR B 1 144 ? -14.117 22.203 -3.564 1 86.75 144 THR B O 1
ATOM 3211 N N . LEU B 1 145 ? -13.016 23.328 -2.006 1 89.56 145 LEU B N 1
ATOM 3212 C CA . LEU B 1 145 ? -12.742 22.094 -1.258 1 89.56 145 LEU B CA 1
ATOM 3213 C C . LEU B 1 145 ? -14.047 21.453 -0.792 1 89.56 145 LEU B C 1
ATOM 3215 O O . LEU B 1 145 ? -14.219 20.234 -0.925 1 89.56 145 LEU B O 1
ATOM 3219 N N . GLU B 1 146 ? -14.969 22.219 -0.299 1 88.62 146 GLU B N 1
ATOM 3220 C CA . GLU B 1 146 ? -16.25 21.688 0.176 1 88.62 146 GLU B CA 1
ATOM 3221 C C . GLU B 1 146 ? -17.031 21.047 -0.961 1 88.62 146 GLU B C 1
ATOM 3223 O O . GLU B 1 146 ? -17.688 20.031 -0.767 1 88.62 146 GLU B O 1
ATOM 3228 N N . ARG B 1 147 ? -16.906 21.703 -2.064 1 89.31 147 ARG B N 1
ATOM 3229 C CA . ARG B 1 147 ? -17.594 21.141 -3.227 1 89.31 147 ARG B CA 1
ATOM 3230 C C . ARG B 1 147 ? -16.984 19.812 -3.641 1 89.31 147 ARG B C 1
ATOM 3232 O O . ARG B 1 147 ? -17.703 18.875 -3.99 1 89.31 147 ARG B O 1
ATOM 3239 N N . LEU B 1 148 ? -15.703 19.766 -3.619 1 90.5 148 LEU B N 1
ATOM 3240 C CA . LEU B 1 148 ? -15.016 18.531 -3.971 1 90.5 148 LEU B CA 1
ATOM 3241 C C . LEU B 1 148 ? -15.383 17.406 -3.006 1 90.5 148 LEU B C 1
ATOM 3243 O O . LEU B 1 148 ? -15.648 16.281 -3.43 1 90.5 148 LEU B O 1
ATOM 3247 N N . ILE B 1 149 ? -15.422 17.766 -1.801 1 90.88 149 ILE B N 1
ATOM 3248 C CA . ILE B 1 149 ? -15.758 16.781 -0.773 1 90.88 149 ILE B CA 1
ATOM 3249 C C . ILE B 1 149 ? -17.188 16.297 -0.979 1 90.88 149 ILE B C 1
ATOM 3251 O O . ILE B 1 149 ? -17.469 15.094 -0.884 1 90.88 149 ILE B O 1
ATOM 3255 N N . ARG B 1 150 ? -18.047 17.141 -1.273 1 91.88 150 ARG B N 1
ATOM 3256 C CA . ARG B 1 150 ? -19.453 16.797 -1.471 1 91.88 150 ARG B CA 1
ATOM 3257 C C . ARG B 1 150 ? -19.641 15.875 -2.67 1 91.88 150 ARG B C 1
ATOM 3259 O O . ARG B 1 150 ? -20.328 14.859 -2.584 1 91.88 150 ARG B O 1
ATOM 3266 N N . TRP B 1 151 ? -19.016 16.219 -3.709 1 93.62 151 TRP B N 1
ATOM 3267 C CA . TRP B 1 151 ? -19.156 15.414 -4.918 1 93.62 151 TRP B CA 1
ATOM 3268 C C . TRP B 1 151 ? -18.484 14.047 -4.742 1 93.62 151 TRP B C 1
ATOM 3270 O O . TRP B 1 151 ? -18.969 13.047 -5.27 1 93.62 151 TRP B O 1
ATOM 3280 N N . SER B 1 152 ? -17.391 14.086 -4.09 1 94.06 152 SER B N 1
ATOM 3281 C CA . SER B 1 152 ? -16.734 12.812 -3.781 1 94.06 152 SER B CA 1
ATOM 3282 C C . SER B 1 152 ? -17.641 11.922 -2.941 1 94.06 152 SER B C 1
ATOM 3284 O O . SER B 1 152 ? -17.797 10.727 -3.234 1 94.06 152 SER B O 1
ATOM 3286 N N . ALA B 1 153 ? -18.25 12.508 -1.976 1 93.56 153 ALA B N 1
ATOM 3287 C CA . ALA B 1 153 ? -19.141 11.758 -1.09 1 93.56 153 ALA B CA 1
ATOM 3288 C C . ALA B 1 153 ? -20.359 11.242 -1.847 1 93.56 153 ALA B C 1
ATOM 3290 O O . ALA B 1 153 ? -20.828 10.125 -1.603 1 93.56 153 ALA B O 1
ATOM 3291 N N . ARG B 1 154 ? -20.906 12.031 -2.695 1 95.31 154 ARG B N 1
ATOM 3292 C CA . ARG B 1 154 ? -22.047 11.617 -3.498 1 95.31 154 ARG B CA 1
ATOM 3293 C C . ARG B 1 154 ? -21.703 10.438 -4.395 1 95.31 154 ARG B C 1
ATOM 3295 O O . ARG B 1 154 ? -22.469 9.484 -4.508 1 95.31 154 ARG B O 1
ATOM 3302 N N . ALA B 1 155 ? -20.609 10.531 -5.016 1 96.62 155 ALA B N 1
ATOM 3303 C CA . ALA B 1 155 ? -20.156 9.43 -5.855 1 96.62 155 ALA B CA 1
ATOM 3304 C C . ALA B 1 155 ? -19.922 8.164 -5.023 1 96.62 155 ALA B C 1
ATOM 3306 O O . ALA B 1 155 ? -20.25 7.059 -5.461 1 96.62 155 ALA B O 1
ATOM 3307 N N . GLU B 1 156 ? -19.406 8.359 -3.916 1 95.31 156 GLU B N 1
ATOM 3308 C CA . GLU B 1 156 ? -19.156 7.242 -3.018 1 95.31 156 GLU B CA 1
ATOM 3309 C C . GLU B 1 156 ? -20.453 6.551 -2.605 1 95.31 156 GLU B C 1
ATOM 3311 O O . GLU B 1 156 ? -20.578 5.332 -2.736 1 95.31 156 GLU B O 1
ATOM 3316 N N . VAL B 1 157 ? -21.375 7.289 -2.146 1 95.56 157 VAL B N 1
ATOM 3317 C CA . VAL B 1 157 ? -22.656 6.738 -1.687 1 95.56 157 VAL B CA 1
ATOM 3318 C C . VAL B 1 157 ? -23.359 6.051 -2.848 1 95.56 157 VAL B C 1
ATOM 3320 O O . VAL B 1 157 ? -23.891 4.945 -2.693 1 95.56 157 VAL B O 1
ATOM 3323 N N . ALA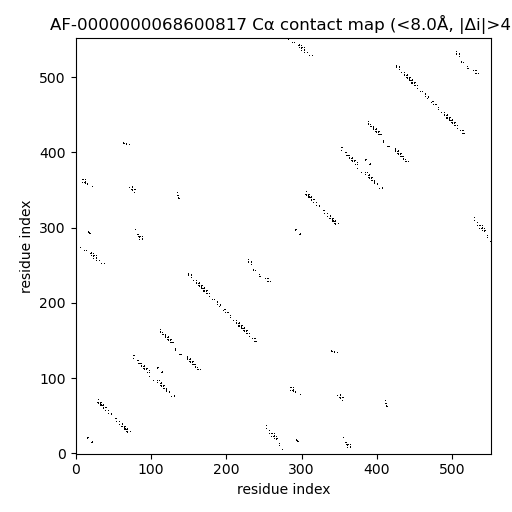 B 1 158 ? -23.359 6.715 -3.928 1 96.5 158 ALA B N 1
ATOM 3324 C CA . ALA B 1 158 ? -23.984 6.125 -5.105 1 96.5 158 ALA B CA 1
ATOM 3325 C C . ALA B 1 158 ? -23.328 4.805 -5.48 1 96.5 158 ALA B C 1
ATOM 3327 O O . ALA B 1 158 ? -24 3.859 -5.898 1 96.5 158 ALA B O 1
ATOM 3328 N N . SER B 1 159 ? -22.031 4.762 -5.371 1 97.25 159 SER B N 1
ATOM 3329 C CA . SER B 1 159 ? -21.328 3.529 -5.703 1 97.25 159 SER B CA 1
ATOM 3330 C C . SER B 1 159 ? -21.734 2.393 -4.77 1 97.25 159 SER B C 1
ATOM 3332 O O . SER B 1 159 ? -21.812 1.236 -5.188 1 97.25 159 SER B O 1
ATOM 3334 N N . TYR B 1 160 ? -22.016 2.715 -3.553 1 96.5 160 TYR B N 1
ATOM 3335 C CA . TYR B 1 160 ? -22.422 1.686 -2.602 1 96.5 160 TYR B CA 1
ATOM 3336 C C . TYR B 1 160 ? -23.781 1.111 -2.961 1 96.5 160 TYR B C 1
ATOM 3338 O O . TYR B 1 160 ? -24.031 -0.075 -2.744 1 96.5 160 TYR B O 1
ATOM 3346 N N . VAL B 1 161 ? -24.656 1.91 -3.486 1 96.19 161 VAL B N 1
ATOM 3347 C CA . VAL B 1 161 ? -25.969 1.438 -3.898 1 96.19 161 VAL B CA 1
ATOM 3348 C C . VAL B 1 161 ? -25.812 0.348 -4.957 1 96.19 161 VAL B C 1
ATOM 3350 O O . VAL B 1 161 ? -26.422 -0.717 -4.852 1 96.19 161 VAL B O 1
ATOM 3353 N N . PHE B 1 162 ? -24.984 0.615 -5.832 1 96.19 162 PHE B N 1
ATOM 3354 C CA . PHE B 1 162 ? -24.812 -0.35 -6.91 1 96.19 162 PHE B CA 1
ATOM 3355 C C . PHE B 1 162 ? -23.969 -1.532 -6.441 1 96.19 162 PHE B C 1
ATOM 3357 O O . PHE B 1 162 ? -24.156 -2.66 -6.898 1 96.19 162 PHE B O 1
ATOM 3364 N N . SER B 1 163 ? -23.078 -1.272 -5.559 1 96.44 163 SER B N 1
ATOM 3365 C CA . SER B 1 163 ? -22.312 -2.369 -4.977 1 96.44 163 SER B CA 1
ATOM 3366 C C . SER B 1 163 ? -23.219 -3.348 -4.234 1 96.44 163 SER B C 1
ATOM 3368 O O . SER B 1 163 ? -23.047 -4.562 -4.344 1 96.44 163 SER B O 1
ATOM 3370 N N . ILE B 1 164 ? -24.125 -2.809 -3.533 1 96.69 164 ILE B N 1
ATOM 3371 C CA . ILE B 1 164 ? -25.078 -3.641 -2.807 1 96.69 164 ILE B CA 1
ATOM 3372 C C . ILE B 1 164 ? -25.938 -4.426 -3.795 1 96.69 164 ILE B C 1
ATOM 3374 O O . ILE B 1 164 ? -26.203 -5.613 -3.592 1 96.69 164 ILE B O 1
ATOM 3378 N N . ALA B 1 165 ? -26.344 -3.785 -4.836 1 95.69 165 ALA B N 1
ATOM 3379 C CA . ALA B 1 165 ? -27.109 -4.473 -5.867 1 95.69 165 ALA B CA 1
ATOM 3380 C C . ALA B 1 165 ? -26.344 -5.648 -6.445 1 95.69 165 ALA B C 1
ATOM 3382 O O . ALA B 1 165 ? -26.891 -6.734 -6.637 1 95.69 165 ALA B O 1
ATOM 3383 N N . CYS B 1 166 ? -25.094 -5.449 -6.688 1 94.69 166 CYS B N 1
ATOM 3384 C CA . CYS B 1 166 ? -24.25 -6.52 -7.199 1 94.69 166 CYS B CA 1
ATOM 3385 C C . CYS B 1 166 ? -24.109 -7.637 -6.176 1 94.69 166 CYS B C 1
ATOM 3387 O O . CYS B 1 166 ? -24.156 -8.82 -6.527 1 94.69 166 CYS B O 1
ATOM 3389 N N . ALA B 1 167 ? -23.938 -7.211 -4.949 1 95.62 167 ALA B N 1
ATOM 3390 C CA . ALA B 1 167 ? -23.781 -8.203 -3.889 1 95.62 167 ALA B CA 1
ATOM 3391 C C . ALA B 1 167 ? -25.062 -9.016 -3.699 1 95.62 167 ALA B C 1
ATOM 3393 O O . ALA B 1 167 ? -25 -10.211 -3.383 1 95.62 167 ALA B O 1
ATOM 3394 N N . LEU B 1 168 ? -26.188 -8.398 -3.867 1 96.12 168 LEU B N 1
ATOM 3395 C CA . LEU B 1 168 ? -27.453 -9.102 -3.77 1 96.12 168 LEU B CA 1
ATOM 3396 C C . LEU B 1 168 ? -27.594 -10.133 -4.883 1 96.12 168 LEU B C 1
ATOM 3398 O O . LEU B 1 168 ? -28.109 -11.234 -4.656 1 96.12 168 LEU B O 1
ATOM 3402 N N . GLU B 1 169 ? -27.156 -9.734 -5.996 1 94.19 169 GLU B N 1
ATOM 3403 C CA . GLU B 1 169 ? -27.156 -10.688 -7.102 1 94.19 169 GLU B CA 1
ATOM 3404 C C . GLU B 1 169 ? -26.234 -11.867 -6.82 1 94.19 169 GLU B C 1
ATOM 3406 O O . GLU B 1 169 ? -26.594 -13.023 -7.098 1 94.19 169 GLU B O 1
ATOM 3411 N N . GLU B 1 170 ? -25.094 -11.547 -6.359 1 94.44 170 GLU B N 1
ATOM 3412 C CA . GLU B 1 170 ? -24.156 -12.602 -5.992 1 94.44 170 GLU B CA 1
ATOM 3413 C C . GLU B 1 170 ? -24.75 -13.523 -4.926 1 94.44 170 GLU B C 1
ATOM 3415 O O . GLU B 1 170 ? -24.531 -14.734 -4.953 1 94.44 170 GLU B O 1
ATOM 3420 N N . TYR B 1 171 ? -25.438 -12.93 -4.004 1 96.19 171 TYR B N 1
ATOM 3421 C CA . TYR B 1 171 ? -26.094 -13.703 -2.955 1 96.19 171 TYR B CA 1
ATOM 3422 C C . TYR B 1 171 ? -27.141 -14.641 -3.545 1 96.19 171 TYR B C 1
ATOM 3424 O O . TYR B 1 171 ? -27.219 -15.812 -3.166 1 96.19 171 TYR B O 1
ATOM 3432 N N . ARG B 1 172 ? -27.891 -14.195 -4.461 1 96.19 172 ARG B N 1
ATOM 3433 C CA . ARG B 1 172 ? -28.922 -15.008 -5.102 1 96.19 172 ARG B CA 1
ATOM 3434 C C . ARG B 1 172 ? -28.312 -16.156 -5.898 1 96.19 172 ARG B C 1
ATOM 3436 O O . ARG B 1 172 ? -28.797 -17.281 -5.855 1 96.19 172 ARG B O 1
ATOM 3443 N N . ASP B 1 173 ? -27.297 -15.82 -6.586 1 94.94 173 ASP B N 1
ATOM 3444 C CA . ASP B 1 173 ? -26.594 -16.859 -7.336 1 94.94 173 ASP B CA 1
ATOM 3445 C C . ASP B 1 173 ? -26.031 -17.922 -6.402 1 94.94 173 ASP B C 1
ATOM 3447 O O . ASP B 1 173 ? -26.078 -19.109 -6.715 1 94.94 173 ASP B O 1
ATOM 3451 N N . ALA B 1 174 ? -25.516 -17.453 -5.297 1 95.06 174 ALA B N 1
ATOM 3452 C CA . ALA B 1 174 ? -24.953 -18.375 -4.32 1 95.06 174 ALA B CA 1
ATOM 3453 C C . ALA B 1 174 ? -26.047 -19.25 -3.707 1 95.06 174 ALA B C 1
ATOM 3455 O O . ALA B 1 174 ? -25.812 -20.438 -3.436 1 95.06 174 ALA B O 1
ATOM 3456 N N . LEU B 1 175 ? -27.156 -18.672 -3.537 1 95.62 175 LEU B N 1
ATOM 3457 C CA . LEU B 1 175 ? -28.297 -19.422 -3.008 1 95.62 175 LEU B CA 1
ATOM 3458 C C . LEU B 1 175 ? -28.75 -20.5 -3.99 1 95.62 175 LEU B C 1
ATOM 3460 O O . LEU B 1 175 ? -29.062 -21.625 -3.586 1 95.62 175 LEU B O 1
ATOM 3464 N N . ALA B 1 176 ? -28.766 -20.141 -5.211 1 95.44 176 ALA B N 1
ATOM 3465 C CA . ALA B 1 176 ? -29.156 -21.109 -6.246 1 95.44 176 ALA B CA 1
ATOM 3466 C C . ALA B 1 176 ? -28.141 -22.25 -6.336 1 95.44 176 ALA B C 1
ATOM 3468 O O . ALA B 1 176 ? -28.516 -23.406 -6.469 1 95.44 176 ALA B O 1
ATOM 3469 N N . GLU B 1 177 ? -26.938 -21.891 -6.305 1 95.12 177 GLU B N 1
ATOM 3470 C CA . GLU B 1 177 ? -25.875 -22.891 -6.352 1 95.12 177 GLU B CA 1
ATOM 3471 C C . GLU B 1 177 ? -25.922 -23.797 -5.129 1 95.12 177 GLU B C 1
ATOM 3473 O O . GLU B 1 177 ? -25.656 -25 -5.227 1 95.12 177 GLU B O 1
ATOM 3478 N N . GLU B 1 178 ? -26.188 -23.188 -3.982 1 95.88 178 GLU B N 1
ATOM 3479 C CA . GLU B 1 178 ? -26.312 -23.953 -2.752 1 95.88 178 GLU B CA 1
ATOM 3480 C C . GLU B 1 178 ? -27.438 -24.984 -2.861 1 95.88 178 GLU B C 1
ATOM 3482 O O . GLU B 1 178 ? -27.25 -26.156 -2.502 1 95.88 178 GLU B O 1
ATOM 3487 N N . LYS B 1 179 ? -28.531 -24.578 -3.381 1 95 179 LYS B N 1
ATOM 3488 C CA . LYS B 1 179 ? -29.672 -25.453 -3.547 1 95 179 LYS B CA 1
ATOM 3489 C C . LYS B 1 179 ? -29.359 -26.578 -4.531 1 95 179 LYS B C 1
ATOM 3491 O O . LYS B 1 179 ? -29.688 -27.75 -4.273 1 95 179 LYS B O 1
ATOM 3496 N N . ASP B 1 180 ? -28.766 -26.219 -5.613 1 94.5 180 ASP B N 1
ATOM 3497 C CA . ASP B 1 180 ? -28.406 -27.203 -6.625 1 94.5 180 ASP B CA 1
ATOM 3498 C C . ASP B 1 180 ? -27.422 -28.234 -6.062 1 94.5 180 ASP B C 1
ATOM 3500 O O . ASP B 1 180 ? -27.562 -29.422 -6.324 1 94.5 180 ASP B O 1
ATOM 3504 N N . ALA B 1 181 ? -26.438 -27.719 -5.309 1 94.19 181 ALA B N 1
ATOM 3505 C CA . ALA B 1 181 ? -25.438 -28.609 -4.727 1 94.19 181 ALA B CA 1
ATOM 3506 C C . ALA B 1 181 ? -26.062 -29.516 -3.666 1 94.19 181 ALA B C 1
ATOM 3508 O O . ALA B 1 181 ? -25.734 -30.703 -3.572 1 94.19 181 ALA B O 1
ATOM 3509 N N . ARG B 1 182 ? -26.938 -29 -2.873 1 93.75 182 ARG B N 1
ATOM 3510 C CA . ARG B 1 182 ? -27.609 -29.797 -1.844 1 93.75 182 ARG B CA 1
ATOM 3511 C C . ARG B 1 182 ? -28.5 -30.859 -2.467 1 93.75 182 ARG B C 1
ATOM 3513 O O . ARG B 1 182 ? -28.516 -32 -2.006 1 93.75 182 ARG B O 1
ATOM 3520 N N . ASP B 1 183 ? -29.234 -30.516 -3.479 1 93.62 183 ASP B N 1
ATOM 3521 C CA . ASP B 1 183 ? -30.062 -31.469 -4.199 1 93.62 183 ASP B CA 1
ATOM 3522 C C . ASP B 1 183 ? -29.219 -32.562 -4.859 1 93.62 183 ASP B C 1
ATOM 3524 O O . ASP B 1 183 ? -29.609 -33.719 -4.867 1 93.62 183 ASP B O 1
ATOM 3528 N N . GLY B 1 184 ? -28.125 -32.062 -5.391 1 91 184 GLY B N 1
ATOM 3529 C CA . GLY B 1 184 ? -27.219 -33.031 -5.98 1 91 184 GLY B CA 1
ATOM 3530 C C . GLY B 1 184 ? -26.656 -34 -4.973 1 91 184 GLY B C 1
ATOM 3531 O O . GLY B 1 184 ? -26.516 -35.188 -5.273 1 91 184 GLY B O 1
ATOM 3532 N N . LEU B 1 185 ? -26.297 -33.531 -3.814 1 91.25 185 LEU B N 1
ATOM 3533 C CA . LEU B 1 185 ? -25.766 -34.375 -2.756 1 91.25 185 LEU B CA 1
ATOM 3534 C C . LEU B 1 185 ? -26.812 -35.406 -2.289 1 91.25 185 LEU B C 1
ATOM 3536 O O . LEU B 1 185 ? -26.484 -36.562 -2.045 1 91.25 185 LEU B O 1
ATOM 3540 N N . VAL B 1 186 ? -28.031 -34.969 -2.18 1 89.56 186 VAL B N 1
ATOM 3541 C CA . VAL B 1 186 ? -29.125 -35.844 -1.772 1 89.56 186 VAL B CA 1
ATOM 3542 C C . VAL B 1 186 ? -29.344 -36.938 -2.824 1 89.56 186 VAL B C 1
ATOM 3544 O O . VAL B 1 186 ? -29.516 -38.094 -2.488 1 89.56 186 VAL B O 1
ATOM 3547 N N . ALA B 1 187 ? -29.297 -36.531 -4.078 1 89.5 187 ALA B N 1
ATOM 3548 C CA . ALA B 1 187 ? -29.469 -37.469 -5.176 1 89.5 187 ALA B CA 1
ATOM 3549 C C . ALA B 1 187 ? -28.328 -38.5 -5.223 1 89.5 187 ALA B C 1
ATOM 3551 O O . ALA B 1 187 ? -28.562 -39.688 -5.445 1 89.5 187 ALA B O 1
ATOM 3552 N N . ALA B 1 188 ? -27.109 -37.969 -5.039 1 87.25 188 ALA B N 1
ATOM 3553 C CA . ALA B 1 188 ? -25.938 -38.844 -5.086 1 87.25 188 ALA B CA 1
ATOM 3554 C C . ALA B 1 188 ? -25.938 -39.844 -3.92 1 87.25 188 ALA B C 1
ATOM 3556 O O . ALA B 1 188 ? -25.578 -41 -4.082 1 87.25 188 ALA B O 1
ATOM 3557 N N . THR B 1 189 ? -26.312 -39.375 -2.746 1 85.5 189 THR B N 1
ATOM 3558 C CA . THR B 1 189 ? -26.375 -40.219 -1.567 1 85.5 189 THR B CA 1
ATOM 3559 C C . THR B 1 189 ? -27.469 -41.281 -1.736 1 85.5 189 THR B C 1
ATOM 3561 O O . THR B 1 189 ? -27.266 -42.438 -1.358 1 85.5 189 THR B O 1
ATOM 3564 N N . SER B 1 190 ? -28.609 -40.906 -2.367 1 86.5 190 SER B N 1
ATOM 3565 C CA . SER B 1 190 ? -29.703 -41.875 -2.613 1 86.5 190 SER B CA 1
ATOM 3566 C C . SER B 1 190 ? -29.297 -42.938 -3.627 1 86.5 190 SER B C 1
ATOM 3568 O O . SER B 1 190 ? -29.641 -44.094 -3.482 1 86.5 190 SER B O 1
ATOM 3570 N N . ARG B 1 191 ? -28.547 -42.469 -4.617 1 84.31 191 ARG B N 1
ATOM 3571 C CA . ARG B 1 191 ? -28.062 -43.406 -5.633 1 84.31 191 ARG B CA 1
ATOM 3572 C C . ARG B 1 191 ? -27.062 -44.406 -5.043 1 84.31 191 ARG B C 1
ATOM 3574 O O . ARG B 1 191 ? -27.078 -45.562 -5.391 1 84.31 191 ARG B O 1
ATOM 3581 N N . THR B 1 192 ? -26.125 -43.844 -4.227 1 82.31 192 THR B N 1
ATOM 3582 C CA . THR B 1 192 ? -25.141 -44.688 -3.578 1 82.31 192 THR B CA 1
ATOM 3583 C C . THR B 1 192 ? -25.812 -45.75 -2.691 1 82.31 192 THR B C 1
ATOM 3585 O O . THR B 1 192 ? -25.391 -46.906 -2.633 1 82.31 192 THR B O 1
ATOM 3588 N N . LEU B 1 193 ? -26.828 -45.312 -2.016 1 82.25 193 LEU B N 1
ATOM 3589 C CA . LEU B 1 193 ? -27.562 -46.219 -1.14 1 82.25 193 LEU B CA 1
ATOM 3590 C C . LEU B 1 193 ? -28.312 -47.25 -1.951 1 82.25 193 LEU B C 1
ATOM 3592 O O . LEU B 1 193 ? -28.406 -48.406 -1.542 1 82.25 193 LEU B O 1
ATOM 3596 N N . ALA B 1 194 ? -28.781 -46.844 -3.092 1 81.56 194 ALA B N 1
ATOM 3597 C CA . ALA B 1 194 ? -29.594 -47.719 -3.918 1 81.56 194 ALA B CA 1
ATOM 3598 C C . ALA B 1 194 ? -28.719 -48.719 -4.691 1 81.56 194 ALA B C 1
ATOM 3600 O O . ALA B 1 194 ? -29.047 -49.906 -4.785 1 81.56 194 ALA B O 1
ATOM 3601 N N . ILE B 1 195 ? -27.672 -48.125 -5.332 1 78.69 195 ILE B N 1
ATOM 3602 C CA . ILE B 1 195 ? -26.891 -48.969 -6.246 1 78.69 195 ILE B CA 1
ATOM 3603 C C . ILE B 1 195 ? -25.656 -49.531 -5.527 1 78.69 195 ILE B C 1
ATOM 3605 O O . ILE B 1 195 ? -25.078 -50.531 -5.945 1 78.69 195 ILE B O 1
ATOM 3609 N N . GLY B 1 196 ? -25.281 -49 -4.32 1 72.44 196 GLY B N 1
ATOM 3610 C CA . GLY B 1 196 ? -24.141 -49.5 -3.551 1 72.44 196 GLY B CA 1
ATOM 3611 C C . GLY B 1 196 ? -22.797 -49.031 -4.113 1 72.44 196 GLY B C 1
ATOM 3612 O O . GLY B 1 196 ? -21.75 -49.531 -3.713 1 72.44 196 GLY B O 1
ATOM 3613 N N . VAL B 1 197 ? -22.719 -48.25 -5.285 1 68.19 197 VAL B N 1
ATOM 3614 C CA . VAL B 1 197 ? -21.469 -47.781 -5.859 1 68.19 197 VAL B CA 1
ATOM 3615 C C . VAL B 1 197 ? -21.156 -46.375 -5.344 1 68.19 197 VAL B C 1
ATOM 3617 O O . VAL B 1 197 ? -22 -45.469 -5.406 1 68.19 197 VAL B O 1
ATOM 3620 N N . LYS B 1 198 ? -20.109 -46.344 -4.602 1 64.62 198 LYS B N 1
ATOM 3621 C CA . LYS B 1 198 ? -19.656 -45.062 -4.023 1 64.62 198 LYS B CA 1
ATOM 3622 C C . LYS B 1 198 ? -19.109 -44.125 -5.102 1 64.62 198 LYS B C 1
ATOM 3624 O O . LYS B 1 198 ? -18.219 -44.5 -5.855 1 64.62 198 LYS B O 1
ATOM 3629 N N . SER B 1 199 ? -19.859 -43.281 -5.547 1 70.12 199 SER B N 1
ATOM 3630 C CA . SER B 1 199 ? -19.312 -42.219 -6.406 1 70.12 199 SER B CA 1
ATOM 3631 C C . SER B 1 199 ? -18.672 -41.125 -5.582 1 70.12 199 SER B C 1
ATOM 3633 O O . SER B 1 199 ? -19.188 -40 -5.535 1 70.12 199 SER B O 1
ATOM 3635 N N . GLU B 1 200 ? -17.625 -41.531 -4.844 1 70.44 200 GLU B N 1
ATOM 3636 C CA . GLU B 1 200 ? -16.922 -40.688 -3.893 1 70.44 200 GLU B CA 1
ATOM 3637 C C . GLU B 1 200 ? -16.469 -39.375 -4.551 1 70.44 200 GLU B C 1
ATOM 3639 O O . GLU B 1 200 ? -16.547 -38.312 -3.947 1 70.44 200 GLU B O 1
ATOM 3644 N N . GLY B 1 201 ? -16.109 -39.5 -5.871 1 75.25 201 GLY B N 1
ATOM 3645 C CA . GLY B 1 201 ? -15.648 -38.312 -6.582 1 75.25 201 GLY B CA 1
ATOM 3646 C C . GLY B 1 201 ? -16.734 -37.281 -6.789 1 75.25 201 GLY B C 1
ATOM 3647 O O . GLY B 1 201 ? -16.516 -36.094 -6.594 1 75.25 201 GLY B O 1
ATOM 3648 N N . ASP B 1 202 ? -17.891 -37.812 -7.062 1 80.5 202 ASP B N 1
ATOM 3649 C CA . ASP B 1 202 ? -19.031 -36.938 -7.297 1 80.5 202 ASP B CA 1
ATOM 3650 C C . ASP B 1 202 ? -19.469 -36.25 -6.004 1 80.5 202 ASP B C 1
ATOM 3652 O O . ASP B 1 202 ? -19.781 -35.062 -6.008 1 80.5 202 ASP B O 1
ATOM 3656 N N . ILE B 1 203 ? -19.406 -37 -4.949 1 85.88 203 ILE B N 1
ATOM 3657 C CA . ILE B 1 203 ? -19.828 -36.438 -3.666 1 85.88 203 ILE B CA 1
ATOM 3658 C C . ILE B 1 203 ? -18.828 -35.375 -3.203 1 85.88 203 ILE B C 1
ATOM 3660 O O . ILE B 1 203 ? -19.234 -34.344 -2.686 1 85.88 203 ILE B O 1
ATOM 3664 N N . ASP B 1 204 ? -17.547 -35.688 -3.441 1 88.12 204 ASP B N 1
ATOM 3665 C CA . ASP B 1 204 ? -16.516 -34.719 -3.057 1 88.12 204 ASP B CA 1
ATOM 3666 C C . ASP B 1 204 ? -16.641 -33.438 -3.857 1 88.12 204 ASP B C 1
ATOM 3668 O O . ASP B 1 204 ? -16.469 -32.344 -3.312 1 88.12 204 ASP B O 1
ATOM 3672 N N . ASP B 1 205 ? -16.922 -33.594 -5.098 1 90.25 205 ASP B N 1
ATOM 3673 C CA . ASP B 1 205 ? -17.094 -32.406 -5.949 1 90.25 205 ASP B CA 1
ATOM 3674 C C . ASP B 1 205 ? -18.297 -31.594 -5.516 1 90.25 205 ASP B C 1
ATOM 3676 O O . ASP B 1 205 ? -18.234 -30.359 -5.48 1 90.25 205 ASP B O 1
ATOM 3680 N N . LEU B 1 206 ? -19.359 -32.312 -5.188 1 91.62 206 LEU B N 1
ATOM 3681 C CA . LEU B 1 206 ? -20.578 -31.625 -4.762 1 91.62 206 LEU B CA 1
ATOM 3682 C C . LEU B 1 206 ? -20.375 -30.969 -3.404 1 91.62 206 LEU B C 1
ATOM 3684 O O . LEU B 1 206 ? -20.906 -29.891 -3.156 1 91.62 206 LEU B O 1
ATOM 3688 N N . GLN B 1 207 ? -19.594 -31.562 -2.594 1 92.19 207 GLN B N 1
ATOM 3689 C CA . GLN B 1 207 ? -19.297 -30.953 -1.3 1 92.19 207 GLN B CA 1
ATOM 3690 C C . GLN B 1 207 ? -18.438 -29.703 -1.463 1 92.19 207 GLN B C 1
ATOM 3692 O O . GLN B 1 207 ? -18.641 -28.719 -0.75 1 92.19 207 GLN B O 1
ATOM 3697 N N . ALA B 1 208 ? -17.531 -29.719 -2.352 1 92.5 208 ALA B N 1
ATOM 3698 C CA . ALA B 1 208 ? -16.703 -28.562 -2.635 1 92.5 208 ALA B CA 1
ATOM 3699 C C . ALA B 1 208 ? -17.547 -27.406 -3.197 1 92.5 208 ALA B C 1
ATOM 3701 O O . ALA B 1 208 ? -17.328 -26.25 -2.859 1 92.5 208 ALA B O 1
ATOM 3702 N N . ARG B 1 209 ? -18.469 -27.859 -3.98 1 92.62 209 ARG B N 1
ATOM 3703 C CA . ARG B 1 209 ? -19.359 -26.859 -4.547 1 92.62 209 ARG B CA 1
ATOM 3704 C C . ARG B 1 209 ? -20.234 -26.234 -3.469 1 92.62 209 ARG B C 1
ATOM 3706 O O . ARG B 1 209 ? -20.5 -25.031 -3.498 1 92.62 209 ARG B O 1
ATOM 3713 N N . LEU B 1 210 ? -20.641 -27.016 -2.604 1 94.19 210 LEU B N 1
ATOM 3714 C CA . LEU B 1 210 ? -21.453 -26.516 -1.5 1 94.19 210 LEU B CA 1
ATOM 3715 C C . LEU B 1 210 ? -20.641 -25.562 -0.62 1 94.19 210 LEU B C 1
ATOM 3717 O O . LEU B 1 210 ? -21.125 -24.484 -0.248 1 94.19 210 LEU B O 1
ATOM 3721 N N . ALA B 1 211 ? -19.469 -25.969 -0.341 1 93.25 211 ALA B N 1
ATOM 3722 C CA . ALA B 1 211 ? -18.594 -25.109 0.464 1 93.25 211 ALA B CA 1
ATOM 3723 C C . ALA B 1 211 ? -18.328 -23.781 -0.235 1 93.25 211 ALA B C 1
ATOM 3725 O O . ALA B 1 211 ? -18.297 -22.734 0.41 1 93.25 211 ALA B O 1
ATOM 3726 N N . GLY B 1 212 ? -18.125 -23.875 -1.449 1 92.75 212 GLY B N 1
ATOM 3727 C CA . GLY B 1 212 ? -17.922 -22.672 -2.232 1 92.75 212 GLY B CA 1
ATOM 3728 C C . GLY B 1 212 ? -19.125 -21.75 -2.238 1 92.75 212 GLY B C 1
ATOM 3729 O O . GLY B 1 212 ? -18.984 -20.531 -2.131 1 92.75 212 GLY B O 1
ATOM 3730 N N . ALA B 1 213 ? -20.25 -22.328 -2.367 1 94.44 213 ALA B N 1
ATOM 3731 C CA . ALA B 1 213 ? -21.484 -21.531 -2.369 1 94.44 213 ALA B CA 1
ATOM 3732 C C . ALA B 1 213 ? -21.703 -20.859 -1.02 1 94.44 213 ALA B C 1
ATOM 3734 O O . ALA B 1 213 ? -22.156 -19.719 -0.96 1 94.44 213 ALA B O 1
ATOM 3735 N N . LEU B 1 214 ? -21.375 -21.562 0.038 1 94.81 214 LEU B N 1
ATOM 3736 C CA . LEU B 1 214 ? -21.531 -21 1.374 1 94.81 214 LEU B CA 1
ATOM 3737 C C . LEU B 1 214 ? -20.547 -19.859 1.601 1 94.81 214 LEU B C 1
ATOM 3739 O O . LEU B 1 214 ? -20.891 -18.859 2.213 1 94.81 214 LEU B O 1
ATOM 3743 N N . LYS B 1 215 ? -19.375 -20.078 1.131 1 92.44 215 LYS B N 1
ATOM 3744 C CA . LYS B 1 215 ? -18.375 -19.016 1.219 1 92.44 215 LYS B CA 1
ATOM 3745 C C . LYS B 1 215 ? -18.797 -17.781 0.445 1 92.44 215 LYS B C 1
ATOM 3747 O O . LYS B 1 215 ? -18.625 -16.656 0.919 1 92.44 215 LYS B O 1
ATOM 3752 N N . ALA B 1 216 ? -19.344 -18 -0.662 1 93.75 216 ALA B N 1
ATOM 3753 C CA . ALA B 1 216 ? -19.828 -16.891 -1.479 1 93.75 216 ALA B CA 1
ATOM 3754 C C . ALA B 1 216 ? -20.969 -16.156 -0.79 1 93.75 216 ALA B C 1
ATOM 3756 O O . ALA B 1 216 ? -21.078 -14.93 -0.871 1 93.75 216 ALA B O 1
ATOM 3757 N N . LYS B 1 217 ? -21.859 -16.891 -0.194 1 95.44 217 LYS B N 1
ATOM 3758 C CA . LYS B 1 217 ? -22.969 -16.312 0.542 1 95.44 217 LYS B CA 1
ATOM 3759 C C . LYS B 1 217 ? -22.469 -15.414 1.675 1 95.44 217 LYS B C 1
ATOM 3761 O O . LYS B 1 217 ? -22.938 -14.281 1.829 1 95.44 217 LYS B O 1
ATOM 3766 N N . ARG B 1 218 ? -21.578 -15.922 2.42 1 94.19 218 ARG B N 1
ATOM 3767 C CA . ARG B 1 218 ? -21.016 -15.156 3.523 1 94.19 218 ARG B CA 1
ATOM 3768 C C . ARG B 1 218 ? -20.297 -13.898 3.014 1 94.19 218 ARG B C 1
ATOM 3770 O O . ARG B 1 218 ? -20.406 -12.836 3.625 1 94.19 218 ARG B O 1
ATOM 3777 N N . GLY B 1 219 ? -19.641 -14.086 1.959 1 93.06 219 GLY B N 1
ATOM 3778 C CA . GLY B 1 219 ? -18.969 -12.945 1.362 1 93.06 219 GLY B CA 1
ATOM 3779 C C . GLY B 1 219 ? -19.906 -11.859 0.895 1 93.06 219 GLY B C 1
ATOM 3780 O O . GLY B 1 219 ? -19.656 -10.672 1.103 1 93.06 219 GLY B O 1
ATOM 3781 N N . ALA B 1 220 ? -20.953 -12.289 0.305 1 95.31 220 ALA B N 1
ATOM 3782 C CA . ALA B 1 220 ? -21.953 -11.336 -0.178 1 95.31 220 ALA B CA 1
ATOM 3783 C C . ALA B 1 220 ? -22.609 -10.594 0.981 1 95.31 220 ALA B C 1
ATOM 3785 O O . ALA B 1 220 ? -22.812 -9.383 0.915 1 95.31 220 ALA B O 1
ATOM 3786 N N . ILE B 1 221 ? -22.922 -11.312 1.989 1 95.31 221 ILE B N 1
ATOM 3787 C CA . ILE B 1 221 ? -23.562 -10.719 3.158 1 95.31 221 ILE B CA 1
ATOM 3788 C C . ILE B 1 221 ? -22.609 -9.711 3.803 1 95.31 221 ILE B C 1
ATOM 3790 O O . ILE B 1 221 ? -23.031 -8.609 4.176 1 95.31 221 ILE B O 1
ATOM 3794 N N . ARG B 1 222 ? -21.422 -10.062 3.928 1 93.88 222 ARG B N 1
ATOM 3795 C CA . ARG B 1 222 ? -20.422 -9.164 4.5 1 93.88 222 ARG B CA 1
ATOM 3796 C C . ARG B 1 222 ? -20.297 -7.887 3.672 1 93.88 222 ARG B C 1
ATOM 3798 O O . ARG B 1 222 ? -20.203 -6.789 4.227 1 93.88 222 ARG B O 1
ATOM 3805 N N . SER B 1 223 ? -20.281 -8.102 2.424 1 94.5 223 SER B N 1
ATOM 3806 C CA . SER B 1 223 ? -20.172 -6.949 1.54 1 94.5 223 SER B CA 1
ATOM 3807 C C . SER B 1 223 ? -21.359 -6.016 1.688 1 94.5 223 SER B C 1
ATOM 3809 O O . SER B 1 223 ? -21.203 -4.793 1.721 1 94.5 223 SER B O 1
ATOM 3811 N N . ILE B 1 224 ? -22.5 -6.574 1.759 1 96 224 ILE B N 1
ATOM 3812 C CA . ILE B 1 224 ? -23.703 -5.781 1.916 1 96 224 ILE B CA 1
ATOM 3813 C C . ILE B 1 224 ? -23.656 -5.016 3.234 1 96 224 ILE B C 1
ATOM 3815 O O . ILE B 1 224 ? -23.938 -3.814 3.273 1 96 224 ILE B O 1
ATOM 3819 N N . CYS B 1 225 ? -23.266 -5.672 4.285 1 94.38 225 CYS B N 1
ATOM 3820 C CA . CYS B 1 225 ? -23.203 -5.051 5.602 1 94.38 225 CYS B CA 1
ATOM 3821 C C . CYS B 1 225 ? -22.156 -3.936 5.633 1 94.38 225 CYS B C 1
ATOM 3823 O O . CYS B 1 225 ? -22.438 -2.84 6.125 1 94.38 225 CYS B O 1
ATOM 3825 N N . THR B 1 226 ? -21.031 -4.215 5.078 1 93.69 226 THR B N 1
ATOM 3826 C CA . THR B 1 226 ? -19.969 -3.227 5.078 1 93.69 226 THR B CA 1
ATOM 3827 C C . THR B 1 226 ? -20.344 -2.016 4.23 1 93.69 226 THR B C 1
ATOM 3829 O O . THR B 1 226 ? -20.141 -0.873 4.641 1 93.69 226 THR B O 1
ATOM 3832 N N . ASP B 1 227 ? -20.875 -2.271 3.074 1 95.62 227 ASP B N 1
ATOM 3833 C CA . ASP B 1 227 ? -21.281 -1.189 2.178 1 95.62 227 ASP B CA 1
ATOM 3834 C C . ASP B 1 227 ? -22.391 -0.342 2.797 1 95.62 227 ASP B C 1
ATOM 3836 O O . ASP B 1 227 ? -22.391 0.883 2.658 1 95.62 227 ASP B O 1
ATOM 3840 N N . ALA B 1 228 ? -23.328 -1.012 3.439 1 94.06 228 ALA B N 1
ATOM 3841 C CA . ALA B 1 228 ? -24.406 -0.283 4.09 1 94.06 228 ALA B CA 1
ATOM 3842 C C . ALA B 1 228 ? -23.875 0.608 5.211 1 94.06 228 ALA B C 1
ATOM 3844 O O . ALA B 1 228 ? -24.297 1.763 5.344 1 94.06 228 ALA B O 1
ATOM 3845 N N . ALA B 1 229 ? -22.984 0.084 5.961 1 91.69 229 ALA B N 1
ATOM 3846 C CA . ALA B 1 229 ? -22.391 0.857 7.043 1 91.69 229 ALA B CA 1
ATOM 3847 C C . ALA B 1 229 ? -21.578 2.029 6.492 1 91.69 229 ALA B C 1
ATOM 3849 O O . ALA B 1 229 ? -21.703 3.156 6.977 1 91.69 229 ALA B O 1
ATOM 3850 N N . ASP B 1 230 ? -20.844 1.768 5.488 1 92.5 230 ASP B N 1
ATOM 3851 C CA . ASP B 1 230 ? -20.016 2.82 4.895 1 92.5 230 ASP B CA 1
ATOM 3852 C C . ASP B 1 230 ? -20.891 3.896 4.254 1 92.5 230 ASP B C 1
ATOM 3854 O O . ASP B 1 230 ? -20.562 5.082 4.305 1 92.5 230 ASP B O 1
ATOM 3858 N N . ALA B 1 231 ? -21.922 3.451 3.633 1 92.19 231 ALA B N 1
ATOM 3859 C CA . ALA B 1 231 ? -22.859 4.406 3.043 1 92.19 231 ALA B CA 1
ATOM 3860 C C . ALA B 1 231 ? -23.453 5.32 4.109 1 92.19 231 ALA B C 1
ATOM 3862 O O . ALA B 1 231 ? -23.594 6.527 3.9 1 92.19 231 ALA B O 1
ATOM 3863 N N . THR B 1 232 ? -23.797 4.781 5.203 1 89.25 232 THR B N 1
ATOM 3864 C CA . THR B 1 232 ? -24.359 5.551 6.305 1 89.25 232 THR B CA 1
ATOM 3865 C C . THR B 1 232 ? -23.359 6.578 6.82 1 89.25 232 THR B C 1
ATOM 3867 O O . THR B 1 232 ? -23.719 7.723 7.094 1 89.25 232 THR B O 1
ATOM 3870 N N . LEU B 1 233 ? -22.172 6.164 6.879 1 86.25 233 LEU B N 1
ATOM 3871 C CA . LEU B 1 233 ? -21.125 7.035 7.379 1 86.25 233 LEU B CA 1
ATOM 3872 C C . LEU B 1 233 ? -20.844 8.172 6.402 1 86.25 233 LEU B C 1
ATOM 3874 O O . LEU B 1 233 ? -20.469 9.273 6.812 1 86.25 233 LEU B O 1
ATOM 3878 N N . SER B 1 234 ? -21.031 7.926 5.121 1 88.06 234 SER B N 1
ATOM 3879 C CA . SER B 1 234 ? -20.656 8.891 4.098 1 88.06 234 SER B CA 1
ATOM 3880 C C . SER B 1 234 ? -21.844 9.773 3.705 1 88.06 234 SER B C 1
ATOM 3882 O O . SER B 1 234 ? -21.656 10.805 3.053 1 88.06 234 SER B O 1
ATOM 3884 N N . VAL B 1 235 ? -23.016 9.461 4.148 1 85.69 235 VAL B N 1
ATOM 3885 C CA . VAL B 1 235 ? -24.234 10.148 3.703 1 85.69 235 VAL B CA 1
ATOM 3886 C C . VAL B 1 235 ? -24.25 11.57 4.254 1 85.69 235 VAL B C 1
ATOM 3888 O O . VAL B 1 235 ? -24.734 12.492 3.598 1 85.69 235 VAL B O 1
ATOM 3891 N N . GLU B 1 236 ? -23.672 11.766 5.371 1 82.12 236 GLU B N 1
ATOM 3892 C CA . GLU B 1 236 ? -23.656 13.094 5.965 1 82.12 236 GLU B CA 1
ATOM 3893 C C . GLU B 1 236 ? -22.922 14.094 5.074 1 82.12 236 GLU B C 1
ATOM 3895 O O . GLU B 1 236 ? -23.375 15.219 4.883 1 82.12 236 GLU B O 1
ATOM 3900 N N . ASP B 1 237 ? -21.844 13.711 4.559 1 81.25 237 ASP B N 1
ATOM 3901 C CA . ASP B 1 237 ? -21.047 14.586 3.697 1 81.25 237 ASP B CA 1
ATOM 3902 C C . ASP B 1 237 ? -21.703 14.742 2.33 1 81.25 237 ASP B C 1
ATOM 3904 O O . ASP B 1 237 ? -21.484 15.742 1.638 1 81.25 237 ASP B O 1
ATOM 3908 N N . ALA B 1 238 ? -22.484 13.789 1.996 1 86 238 ALA B N 1
ATOM 3909 C CA . ALA B 1 238 ? -23.109 13.797 0.675 1 86 238 ALA B CA 1
ATOM 3910 C C . ALA B 1 238 ? -24.312 14.742 0.643 1 86 238 ALA B C 1
ATOM 3912 O O . ALA B 1 238 ? -24.625 15.305 -0.403 1 86 238 ALA B O 1
ATOM 3913 N N . VAL B 1 239 ? -24.984 14.812 1.809 1 79.69 239 VAL B N 1
ATOM 3914 C CA . VAL B 1 239 ? -26.25 15.555 1.851 1 79.69 239 VAL B CA 1
ATOM 3915 C C . VAL B 1 239 ? -25.984 16.984 2.33 1 79.69 239 VAL B C 1
ATOM 3917 O O . VAL B 1 239 ? -25.234 17.203 3.279 1 79.69 239 VAL B O 1
ATOM 3920 N N . ASP B 1 240 ? -25.844 17.938 1.455 1 63.44 240 ASP B N 1
ATOM 3921 C CA . ASP B 1 240 ? -25.656 19.359 1.694 1 63.44 240 ASP B CA 1
ATOM 3922 C C . ASP B 1 240 ? -26.797 19.938 2.529 1 63.44 240 ASP B C 1
ATOM 3924 O O . ASP B 1 240 ? -27.344 20.984 2.188 1 63.44 240 ASP B O 1
ATOM 3928 N N . VAL B 1 241 ? -27.375 19.25 3.279 1 52.94 241 VAL B N 1
ATOM 3929 C CA . VAL B 1 241 ? -28.5 19.891 3.971 1 52.94 241 VAL B CA 1
ATOM 3930 C C . VAL B 1 241 ? -28.016 20.453 5.305 1 52.94 241 VAL B C 1
ATOM 3932 O O . VAL B 1 241 ? -27.359 19.766 6.082 1 52.94 241 VAL B O 1
ATOM 3935 N N . GLU B 1 242 ? -28.047 21.656 5.379 1 55.28 242 GLU B N 1
ATOM 3936 C CA . GLU B 1 242 ? -27.781 22.328 6.645 1 55.28 242 GLU B CA 1
ATOM 3937 C C . GLU B 1 242 ? -28.5 21.641 7.801 1 55.28 242 GLU B C 1
ATOM 3939 O O . GLU B 1 242 ? -29.703 21.406 7.742 1 55.28 242 GLU B O 1
ATOM 3944 N N . GLY B 1 243 ? -27.766 21 8.758 1 50.19 243 GLY B N 1
ATOM 3945 C CA . GLY B 1 243 ? -28.375 20.391 9.938 1 50.19 243 GLY B CA 1
ATOM 3946 C C . GLY B 1 243 ? -28.391 18.875 9.891 1 50.19 243 GLY B C 1
ATOM 3947 O O . GLY B 1 243 ? -28.719 18.219 10.883 1 50.19 243 GLY B O 1
ATOM 3948 N N . PHE B 1 244 ? -28.234 18.344 8.711 1 53 244 PHE B N 1
ATOM 3949 C CA . PHE B 1 244 ? -28.297 16.891 8.68 1 53 244 PHE B CA 1
ATOM 3950 C C . PHE B 1 244 ? -27.016 16.281 9.258 1 53 244 PHE B C 1
ATOM 3952 O O . PHE B 1 244 ? -25.953 16.359 8.641 1 53 244 PHE B O 1
ATOM 3959 N N . GLU B 1 245 ? -26.891 16.141 10.469 1 62.78 245 GLU B N 1
ATOM 3960 C CA . GLU B 1 245 ? -25.812 15.453 11.18 1 62.78 245 GLU B CA 1
ATOM 3961 C C . GLU B 1 245 ? -26.344 14.227 11.922 1 62.78 245 GLU B C 1
ATOM 3963 O O . GLU B 1 245 ? -27.453 14.234 12.43 1 62.78 245 GLU B O 1
ATOM 3968 N N . ILE B 1 246 ? -25.766 13.164 11.594 1 66.62 246 ILE B N 1
ATOM 3969 C CA . ILE B 1 246 ? -26.094 12.055 12.484 1 66.62 246 ILE B CA 1
ATOM 3970 C C . ILE B 1 246 ? -25.703 12.414 13.914 1 66.62 246 ILE B C 1
ATOM 3972 O O . ILE B 1 246 ? -24.531 12.539 14.234 1 66.62 246 ILE B O 1
ATOM 3976 N N . THR B 1 247 ? -26.625 12.758 14.617 1 66.25 247 THR B N 1
ATOM 3977 C CA . THR B 1 247 ? -26.484 13.352 15.945 1 66.25 247 THR B CA 1
ATOM 3978 C C . THR B 1 247 ? -25.844 12.359 16.922 1 66.25 247 THR B C 1
ATOM 3980 O O . THR B 1 247 ? -25.172 12.758 17.859 1 66.25 247 THR B O 1
ATOM 3983 N N . ASN B 1 248 ? -26 11.133 16.594 1 77.5 248 ASN B N 1
ATOM 3984 C CA . ASN B 1 248 ? -25.438 10.18 17.547 1 77.5 248 ASN B CA 1
ATOM 3985 C C . ASN B 1 248 ? -24 9.828 17.203 1 77.5 248 ASN B C 1
ATOM 3987 O O . ASN B 1 248 ? -23.734 8.898 16.422 1 77.5 248 ASN B O 1
ATOM 3991 N N . GLU B 1 249 ? -23.125 10.539 17.828 1 82.06 249 GLU B N 1
ATOM 3992 C CA . GLU B 1 249 ? -21.688 10.367 17.594 1 82.06 249 GLU B CA 1
ATOM 3993 C C . GLU B 1 249 ? -21.234 8.953 17.969 1 82.06 249 GLU B C 1
ATOM 3995 O O . GLU B 1 249 ? -20.375 8.383 17.281 1 82.06 249 GLU B O 1
ATOM 4000 N N . ARG B 1 250 ? -21.891 8.438 18.953 1 85.19 250 ARG B N 1
ATOM 4001 C CA . ARG B 1 250 ? -21.516 7.09 19.375 1 85.19 250 ARG B CA 1
ATOM 4002 C C . ARG B 1 250 ? -21.891 6.059 18.312 1 85.19 250 ARG B C 1
ATOM 4004 O O . ARG B 1 250 ? -21.125 5.129 18.047 1 85.19 250 ARG B O 1
ATOM 4011 N N . PHE B 1 251 ? -23.047 6.254 17.828 1 86.94 251 PHE B N 1
ATOM 4012 C CA . PHE B 1 251 ? -23.516 5.355 16.781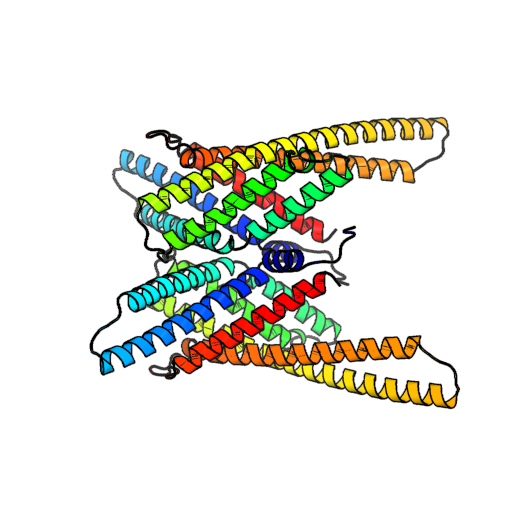 1 86.94 251 PHE B CA 1
ATOM 4013 C C . PHE B 1 251 ? -22.578 5.406 15.578 1 86.94 251 PHE B C 1
ATOM 4015 O O . PHE B 1 251 ? -22.203 4.367 15.031 1 86.94 251 PHE B O 1
ATOM 4022 N N . VAL B 1 252 ? -22.109 6.496 15.227 1 87.75 252 VAL B N 1
ATOM 4023 C CA . VAL B 1 252 ? -21.234 6.691 14.086 1 87.75 252 VAL B CA 1
ATOM 4024 C C . VAL B 1 252 ? -19.875 6.043 14.359 1 87.75 252 VAL B C 1
ATOM 4026 O O . VAL B 1 252 ? -19.312 5.371 13.492 1 87.75 252 VAL B O 1
ATOM 4029 N N . ASN B 1 253 ? -19.406 6.176 15.555 1 90.56 253 ASN B N 1
ATOM 4030 C CA . ASN B 1 253 ? -18.109 5.605 15.922 1 90.56 253 ASN B CA 1
ATOM 4031 C C . ASN B 1 253 ? -18.156 4.082 15.961 1 90.56 253 ASN B C 1
ATOM 4033 O O . ASN B 1 253 ? -17.219 3.418 15.539 1 90.56 253 ASN B O 1
ATOM 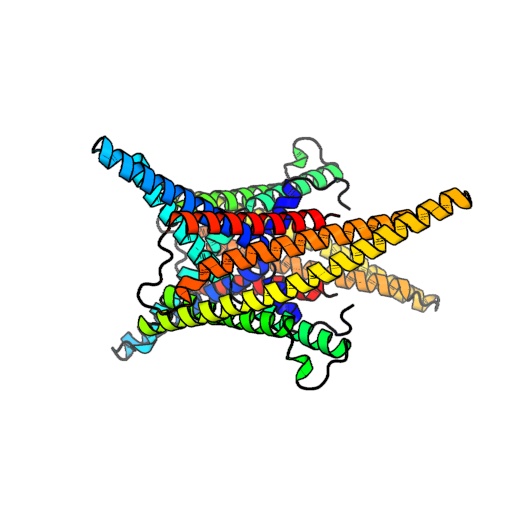4037 N N . VAL B 1 254 ? -19.25 3.619 16.406 1 92.19 254 VAL B N 1
ATOM 4038 C CA . VAL B 1 254 ? -19.422 2.17 16.469 1 92.19 254 VAL B CA 1
ATOM 4039 C C . VAL B 1 254 ? -19.531 1.603 15.062 1 92.19 254 VAL B C 1
ATOM 4041 O O . VAL B 1 254 ? -18.938 0.565 14.75 1 92.19 254 VAL B O 1
ATOM 4044 N N . LEU B 1 255 ? -20.297 2.254 14.273 1 91.88 255 LEU B N 1
ATOM 4045 C CA . LEU B 1 255 ? -20.453 1.821 12.891 1 91.88 255 LEU B CA 1
ATOM 4046 C C . LEU B 1 255 ? -19.109 1.862 12.164 1 91.88 255 LEU B C 1
ATOM 4048 O O . LEU B 1 255 ? -18.797 0.962 11.383 1 91.88 255 LEU B O 1
ATOM 4052 N N . GLY B 1 256 ? -18.344 2.867 12.422 1 92.69 256 GLY B N 1
ATOM 4053 C CA . GLY B 1 256 ? -17.031 2.969 11.828 1 92.69 256 GLY B CA 1
ATOM 4054 C C . GLY B 1 256 ? -16.094 1.839 12.242 1 92.69 256 GLY B C 1
ATOM 4055 O O . GLY B 1 256 ? -15.398 1.268 11.398 1 92.69 256 GLY B O 1
ATOM 4056 N N . LEU B 1 257 ? -16.141 1.556 13.453 1 94.88 257 LEU B N 1
ATOM 4057 C CA . LEU B 1 257 ? -15.312 0.461 13.953 1 94.88 257 LEU B CA 1
ATOM 4058 C C . LEU B 1 257 ? -15.781 -0.875 13.383 1 94.88 257 LEU B C 1
ATOM 4060 O O . LEU B 1 257 ? -14.953 -1.726 13.031 1 94.88 257 LEU B O 1
ATOM 4064 N N . LEU B 1 258 ? -17.047 -1.017 13.273 1 93.88 258 LEU B N 1
ATOM 4065 C CA . LEU B 1 258 ? -17.594 -2.254 12.734 1 93.88 258 LEU B CA 1
ATOM 4066 C C . LEU B 1 258 ? -17.156 -2.467 11.289 1 93.88 258 LEU B C 1
ATOM 4068 O O . LEU B 1 258 ? -16.719 -3.562 10.922 1 93.88 258 LEU B O 1
ATOM 4072 N N . THR B 1 259 ? -17.266 -1.444 10.5 1 94.31 259 THR B N 1
ATOM 4073 C CA . THR B 1 259 ? -16.859 -1.573 9.109 1 94.31 259 THR B CA 1
ATOM 4074 C C . THR B 1 259 ? -15.367 -1.838 9 1 94.31 259 THR B C 1
ATOM 4076 O O . THR B 1 259 ? -14.93 -2.611 8.148 1 94.31 259 THR B O 1
ATOM 4079 N N . ALA B 1 260 ? -14.602 -1.246 9.867 1 96.19 260 ALA B N 1
ATOM 4080 C CA . ALA B 1 260 ? -13.156 -1.453 9.859 1 96.19 260 ALA B CA 1
ATOM 4081 C C . ALA B 1 260 ? -12.812 -2.902 10.188 1 96.19 260 ALA B C 1
ATOM 4083 O O . ALA B 1 260 ? -11.93 -3.494 9.562 1 96.19 260 ALA B O 1
ATOM 4084 N N . VAL B 1 261 ? -13.539 -3.424 11.125 1 96.38 261 VAL B N 1
ATOM 4085 C CA . VAL B 1 261 ? -13.297 -4.801 11.547 1 96.38 261 VAL B CA 1
ATOM 4086 C C . VAL B 1 261 ? -13.68 -5.762 10.43 1 96.38 261 VAL B C 1
ATOM 4088 O O . VAL B 1 261 ? -12.953 -6.715 10.141 1 96.38 261 VAL B O 1
ATOM 4091 N N . LEU B 1 262 ? -14.766 -5.461 9.805 1 94.44 262 LEU B N 1
ATOM 4092 C CA . LEU B 1 262 ? -15.219 -6.316 8.719 1 94.44 262 LEU B CA 1
ATOM 4093 C C . LEU B 1 262 ? -14.258 -6.254 7.535 1 94.44 262 LEU B C 1
ATOM 4095 O O . LEU B 1 262 ? -13.93 -7.285 6.941 1 94.44 262 LEU B O 1
ATOM 4099 N N . ASP B 1 263 ? -13.812 -5.121 7.242 1 94.5 263 ASP B N 1
ATOM 4100 C CA . ASP B 1 263 ? -12.859 -4.938 6.152 1 94.5 263 ASP B CA 1
ATOM 4101 C C . ASP B 1 263 ? -11.547 -5.66 6.441 1 94.5 263 ASP B C 1
ATOM 4103 O O . ASP B 1 263 ? -10.992 -6.332 5.566 1 94.5 263 ASP B O 1
ATOM 4107 N N . PHE B 1 264 ? -11.125 -5.492 7.656 1 96.19 264 PHE B N 1
ATOM 4108 C CA . PHE B 1 264 ? -9.883 -6.141 8.055 1 96.19 264 PHE B CA 1
ATOM 4109 C C . PHE B 1 264 ? -10.023 -7.66 7.996 1 96.19 264 PHE B C 1
ATOM 4111 O O . PHE B 1 264 ? -9.148 -8.344 7.477 1 96.19 264 PHE B O 1
ATOM 4118 N N . SER B 1 265 ? -11.117 -8.125 8.5 1 94.5 265 SER B N 1
ATOM 4119 C CA . SER B 1 265 ? -11.359 -9.562 8.516 1 94.5 265 SER B CA 1
ATOM 4120 C C . SER B 1 265 ? -11.414 -10.125 7.098 1 94.5 265 SER B C 1
ATOM 4122 O O . SER B 1 265 ? -10.922 -11.227 6.848 1 94.5 265 SER B O 1
ATOM 4124 N N . SER B 1 266 ? -11.977 -9.422 6.254 1 92.44 266 SER B N 1
ATOM 4125 C CA . SER B 1 266 ? -12.062 -9.852 4.863 1 92.44 266 SER B CA 1
ATOM 4126 C C . SER B 1 266 ? -10.68 -9.969 4.234 1 92.44 266 SER B C 1
ATOM 4128 O O . SER B 1 266 ? -10.375 -10.953 3.557 1 92.44 266 SER B O 1
ATOM 4130 N N . LYS B 1 267 ? -9.812 -9.031 4.477 1 94.06 267 LYS B N 1
ATOM 4131 C CA . LYS B 1 267 ? -8.477 -9.047 3.891 1 94.06 267 LYS B CA 1
ATOM 4132 C C . LYS B 1 267 ? -7.605 -10.109 4.555 1 94.06 267 LYS B C 1
ATOM 4134 O O . LYS B 1 267 ? -6.734 -10.695 3.906 1 94.06 267 LYS B O 1
ATOM 4139 N N . LEU B 1 268 ? -7.875 -10.281 5.852 1 94.62 268 LEU B N 1
ATOM 4140 C CA . LEU B 1 268 ? -7.164 -11.344 6.547 1 94.62 268 LEU B CA 1
ATOM 4141 C C . LEU B 1 268 ? -7.508 -12.703 5.945 1 94.62 268 LEU B C 1
ATOM 4143 O O . LEU B 1 268 ? -6.617 -13.531 5.727 1 94.62 268 LEU B O 1
ATOM 4147 N N . GLU B 1 269 ? -8.734 -12.867 5.66 1 92.31 269 GLU B N 1
ATOM 4148 C CA . GLU B 1 269 ? -9.156 -14.109 5.023 1 92.31 269 GLU B CA 1
ATOM 4149 C C . GLU B 1 269 ? -8.523 -14.273 3.648 1 92.31 269 GLU B C 1
ATOM 4151 O O . GLU B 1 269 ? -8.109 -15.375 3.275 1 92.31 269 GLU B O 1
ATOM 4156 N N . ASP B 1 270 ? -8.484 -13.219 2.93 1 91.75 270 ASP B N 1
ATOM 4157 C CA . ASP B 1 270 ? -7.832 -13.266 1.624 1 91.75 270 ASP B CA 1
ATOM 4158 C C . ASP B 1 270 ? -6.367 -13.672 1.755 1 91.75 270 ASP B C 1
ATOM 4160 O O . ASP B 1 270 ? -5.855 -14.445 0.936 1 91.75 270 ASP B O 1
ATOM 4164 N N . ALA B 1 271 ? -5.711 -13.133 2.746 1 94.88 271 ALA B N 1
ATOM 4165 C CA . ALA B 1 271 ? -4.301 -13.438 2.967 1 94.88 271 ALA B CA 1
ATOM 4166 C C . ALA B 1 271 ? -4.109 -14.906 3.328 1 94.88 271 ALA B C 1
ATOM 4168 O O . ALA B 1 271 ? -3.191 -15.562 2.828 1 94.88 271 ALA B O 1
ATOM 4169 N N . VAL B 1 272 ? -4.973 -15.422 4.145 1 93.25 272 VAL B N 1
ATOM 4170 C CA . VAL B 1 272 ? -4.91 -16.828 4.531 1 93.25 272 VAL B CA 1
ATOM 4171 C C . VAL B 1 272 ? -5.164 -17.719 3.311 1 93.25 272 VAL B C 1
ATOM 4173 O O . VAL B 1 272 ? -4.453 -18.703 3.092 1 93.25 272 VAL B O 1
ATOM 4176 N N . ASP B 1 273 ? -6.082 -17.312 2.475 1 90.06 273 ASP B N 1
ATOM 4177 C CA . ASP B 1 273 ? -6.457 -18.094 1.298 1 90.06 273 ASP B CA 1
ATOM 4178 C C . ASP B 1 273 ? -5.344 -18.078 0.254 1 90.06 273 ASP B C 1
ATOM 4180 O O . ASP B 1 273 ? -5.277 -18.969 -0.597 1 90.06 273 ASP B O 1
ATOM 4184 N N . SER B 1 274 ? -4.516 -17.109 0.314 1 91.06 274 SER B N 1
ATOM 4185 C CA . SER B 1 274 ? -3.443 -17.031 -0.671 1 91.06 274 SER B CA 1
ATOM 4186 C C . SER B 1 274 ? -2.432 -18.156 -0.48 1 91.06 274 SER B C 1
ATOM 4188 O O . SER B 1 274 ? -1.619 -18.422 -1.367 1 91.06 274 SER B O 1
ATOM 4190 N N . PHE B 1 275 ? -2.463 -18.828 0.645 1 90.44 275 PHE B N 1
ATOM 4191 C CA . PHE B 1 275 ? -1.554 -19.938 0.901 1 90.44 275 PHE B CA 1
ATOM 4192 C C . PHE B 1 275 ? -2.242 -21.266 0.642 1 90.44 275 PHE B C 1
ATOM 4194 O O . PHE B 1 275 ? -1.612 -22.328 0.734 1 90.44 275 PHE B O 1
ATOM 4201 N N . ASN B 1 276 ? -3.512 -21.312 0.4 1 79.94 276 ASN B N 1
ATOM 4202 C CA . ASN B 1 276 ? -4.238 -22.547 0.09 1 79.94 276 ASN B CA 1
ATOM 4203 C C . ASN B 1 276 ? -4.395 -22.734 -1.416 1 79.94 276 ASN B C 1
ATOM 4205 O O . ASN B 1 276 ? -4.531 -21.766 -2.16 1 79.94 276 ASN B O 1
#

Nearest PDB structures (foldseek):
  7nsu-assembly1_D  TM=3.166E-01  e=1.546E+00  Escherichia coli
  7a0g-assembly1_JJJ  TM=1.957E-01  e=1.293E+00  Serratia marcescens
  8otz-assembly1_DR  TM=1.849E-01  e=1.932E+00  Bos taurus
  6grj-assembly1_B  TM=2.181E-01  e=4.128E+00  Aeromonas hydrophila
  6h2f-assembly1_J  TM=1.932E-01  e=9.643E+00  Aeromonas hydrophila subsp. hydrophila AL09-71

Radius of gyration: 28.47 Å; Cα contacts (8 Å, |Δi|>4): 617; chains: 2; bounding box: 61×92×78 Å

Solvent-accessible surface area (backbone atoms only — not comparable to full-atom values): 26932 Å² total; per-residue (Å²): 127,79,84,61,78,85,50,71,65,53,35,51,36,55,23,49,46,23,33,67,33,41,50,28,51,49,44,31,53,29,29,49,32,50,37,53,34,52,51,47,52,50,50,45,52,53,38,28,73,70,70,67,56,74,57,68,68,57,52,49,49,37,51,19,34,50,26,44,30,49,48,48,54,54,23,53,53,59,71,41,63,69,49,26,53,46,22,48,50,45,25,54,50,35,33,51,48,30,42,73,71,64,37,58,80,70,52,26,60,64,41,48,59,27,48,20,21,50,25,41,18,49,17,42,50,38,42,50,56,44,44,39,40,74,46,48,38,44,88,62,56,70,64,56,52,52,49,39,46,25,52,23,25,40,26,40,39,55,16,33,55,25,45,36,52,46,26,50,49,49,29,52,52,19,51,51,46,31,51,51,24,51,52,46,46,54,50,51,52,51,45,25,70,70,71,67,56,78,55,61,68,58,50,52,51,33,50,51,46,32,52,49,20,51,51,43,33,52,50,22,52,49,48,37,53,38,37,52,43,50,32,61,70,36,42,46,56,35,48,85,46,90,83,62,56,79,78,53,60,63,59,52,36,51,45,47,33,49,36,21,49,51,49,32,51,51,42,49,50,52,28,54,49,70,76,102,127,80,86,61,78,84,50,72,65,53,35,51,36,55,24,48,46,24,33,67,35,41,50,27,50,48,44,31,53,28,28,48,33,51,36,51,33,52,51,48,53,50,50,45,52,53,38,29,72,68,71,66,55,73,57,67,68,56,53,49,47,39,51,18,33,50,27,44,30,50,49,48,54,56,23,54,53,58,71,41,64,67,50,27,52,44,21,51,51,46,24,53,51,36,33,51,52,29,42,73,71,64,39,58,79,69,51,25,62,64,41,48,59,29,47,20,20,49,25,41,18,48,18,42,49,37,43,51,55,44,45,38,40,74,47,48,39,45,86,60,57,72,65,53,51,51,49,40,47,25,53,24,25,40,26,40,39,54,16,32,56,25,45,36,53,47,26,51,49,48,30,51,52,18,50,52,46,32,51,52,24,51,52,47,44,53,50,52,53,51,44,24,68,70,71,67,54,78,55,60,67,58,49,51,51,32,49,52,46,31,51,49,19,51,52,43,32,53,49,21,51,50,48,36,53,37,37,51,42,50,31,61,68,35,43,46,57,37,48,85,47,88,82,61,55,79,79,52,58,64,58,52,35,50,46,46,32,49,37,21,49,51,48,32,50,53,40,49,49,51,27,54,49,70,77,104

Secondary structure (DSSP, 8-state):
---S---HHHHHHHHHTBHHHHHHHHHHHHHHHHHHHHHHHHHHHHHHHHHS---HHHHHHHHHHHHHHHHHHHHHHHTTTTHHHHHHHHHHHHHHHHHHTT--GGGGT-SHHHHHHHHHHHHHHHHHHHHHHHTTSS---HHHHHHHHHHHHHHHHHHHHHHHHHHHHHHHHHHHHHHHHHHHHHHHHHHHHHH----HHHHHHHHHHHHHHHHHHHHHHHHHHHHHHHHHHHHHHH---TT-----HHHHHHHHHHHHHHHHHHHHHHHHHTT-/---S---HHHHHHHHHTBHHHHHHHHHHHHHHHHHHHHHHHHHHHHHHHHHS---HHHHHHHHHHHHHHHHHHHHHHHTTTTHHHHHHHHHHHHHHHHHHTT--GGGGT-SHHHHHHHHHHHHHHHHHHHHHHHTTSS---HHHHHHHHHHHHHHHHHHHHHHHHHHHHHHHHHHHHHHHHHHHHHHHHHHHHHH----HHHHHHHHHHHHHHHHHHHHHHHHHHHHHHHHHHHHHHH---TT-----HHHHHHHHHHHHHHHHHHHHHHHHHTT-

Sequence (552 aa):
MRDRPPDALDVAVALLKKRDGVDKVLKLFRYATIFAVSEAKRMSRTAKDSSGAESVTVTEFIRAGTALERSIGSARRVYRVGKFLGNAQDLRDAIAEAEASGKRGYGRFLNAACACAALEGAYYFLEQGVWLSRAGVVMRERTTLERLIRWSARAEVASYVFSIACALEEYRDALAEEKDARDGLVAATSRTLAIGVKSEGDIDDLQARLAGALKAKRGAIRSICTDAADATLSVEDAVDVEGFEITNERFVNVLGLLTAVLDFSSKLEDAVDSFNMRDRPPDALDVAVALLKKRDGVDKVLKLFRYATIFAVSEAKRMSRTAKDSSGAESVTVTEFIRAGTALERSIGSARRVYRVGKFLGNAQDLRDAIAEAEASGKRGYGRFLNAACACAALEGAYYFLEQGVWLSRAGVVMRERTTLERLIRWSARAEVASYVFSIACALEEYRDALAEEKDARDGLVAATSRTLAIGVKSEGDIDDLQARLAGALKAKRGAIRSICTDAADATLSVEDAVDVEGFEITNERFVNVLGLLTAVLDFSSKLEDAVDSFN

Organism: Ostreococcus tauri (NCBI:txid70448)